Protein AF-A0A9W8TIT7-F1 (afdb_monomer)

Organism: NCBI:txid114810

Radius of gyration: 34.47 Å; Cα contacts (8 Å, |Δi|>4): 996; chains: 1; bounding box: 112×76×109 Å

Sequence (655 aa):
MADIISIAIGAIAATQRTSVVLFKFARSCKEARDDLAGVSQQLSELTLVLELVKESTNVASESLPEALQAQLKAMLASCVKLVQDIEELVISCSGRTGVLQWTLLKKEKAKAMSASLEAFKGGLNLALDTANLIIATDIRNNTDAIHQDTTEIKRDTEAILEEIQRLRIQLPNDRSLDKKRTQLEAWLDNLTQYAATVADGEIANDVDDVNVIDMSKRARDRRNSETTLIVQSVGSAPSTQTSLGGGYYGRYPTEPGVVNSKEESSTISYSTASPVKTGAKHARETCPSQLIASLPCASRLIGIDGNAERQICASIHEDGVVRVWSMETKQLSRELQSGLLISSTVWIAICPANPDVLIVYDYKKASKPGKLNIEAWDWAQGRKIDIAINTKFTPRTGYFFVPSSHVVYTRATTNHLILIDLDVSPEETSIGQSVSLSDLAVSVRRDVISNRGSLYWCSFISDKEVAIIWRRARRRGLLRGSPGFDHVLEVARLSSIAPEEGQDKPLMSERYSPSIISHARVISKFQLPNAVQPLDMKVLPRKGIVLVFTARKSKNSVIKNRVVYAFHLETGAELFTYECPRDWTSAPTIDSCVGFKDHDFGFHGVSLTDGSELAEFSVLGTIVFETAGEIVSALRMKSKIGFWKTPKPRTLQES

Nearest PDB structures (foldseek):
  8tar-assembly1_I  TM=4.965E-01  e=1.199E-04  Homo sapiens
  9gaw-assembly1_I  TM=4.893E-01  e=4.812E-04  Homo sapiens
  5bpw-assembly1_A  TM=4.904E-01  e=6.481E-04  Homo sapiens
  6tnt-assembly1_I  TM=4.355E-01  e=2.733E-03  Homo sapiens

Foldseek 3Di:
DDFLLRLLVLLLVLLVVLLVLLVVLCVVAVVCVVLCVLVSVLSVLLSVLSVLVNVLCVVCVPQDDPVLRVVSSVLSVVSSVLSVVSSVLSVVLDDDCNNVCCVPPRSVVSVVSSVVSVVSSVVSVLSSLLSVLSVVVVVCVVPVPCPPCLVVSLVSLVVSLVVLVVSVVPDDPDPVCVVVVVVVVVVSVVSNVSSVVSVPPPDPDDDDDDDDDDDDPDDDDDDDDDDDDDDDDDDDDDDDDDDDDDDDDDDDDDDDDDDDDDDDDDDDDDDDDDDDDDDDDDPPPFPDWFFQAKAFFPFAWLEKDDDQVQQKIWTAGQQQWIWIARSVVNDTPDIAHHPANDDSQWYKYAAQQDSLKIKIARLPDQADQQRGRMWMDSGVVSATAAEHERDGFRFPDDWDHAPNFQWIWTDGDQFKIWIWRRPDDSVDHIYTDIEGLLLQEDAPPVPDSPFQATWPDKDHLHLFKIKTKGWGFDDDDPDPDDTFIWIKIWMWGQDDPPPDPPDDDDDPCRSRPNVSSNVIGGQDMDTDDRQWDFDDWDHQNVQQKIKTWTWGDDPPDPQTFIKIWIARNRVRDTQDIEGDDRQWDFADADNFWTWIAGPVRWIWTQGNRRRDIAPIHRQVARDWDDHPNWIWHWHDDPRIIIITTTDDRPVVVVD

Mean predicted aligned error: 19.33 Å

InterPro domains:
  IPR031348 Azaphilone pigments biosynthesis cluster protein L, N-terminal [PF17111] (3-170)

Secondary structure (DSSP, 8-state):
---HHHHHHHHHHHHHHHHHHHHHHHHH-GGGHHHHHHHHHHHHHHHHHHHHHHHHHHHHTTTS-HHHHHHHHHHHHHHHHHHHHHHHHHHTT-STTHHHHIIIIIHHHHHHHHHHHHHHHHHHHHHHHHHHHHHHHHHHHT-TT--STHHHHHHHHHHHHHHHHHHHHT----GGGHHHHHHHHHHHHHHHHHHHHHHSTTSSS-------------S-----------------------------------PPPP----------PPPP-PPP---------PPPPEEEEEEE-SS-EEEEEEETTTTEEEEEETT-EEEEEETTTTEEEEEEE--S---TTEEEEE-SS-TTEEEEEESSSPPBTTB-SEEEEETTTTEEE-EEE-S----SS--EEPTTSSEEEEE-SSSEEEEEE----TTPPEEEEEEETT-S---SS-S-GGGS-EEEEEEESSSSEEEEEEEEEPP--SS-----EEEEEEEEE----PPPTTPPPPPHHHHTSHHHHHH-EEEEEEE--TTEEEEEEEEEGGGTEEEEEEEE--SS-S---EEEEEEETTT--EEEEEEE-TT-EEEEEETTEEEEE-TTS-EEEEETTT-PEEEEE---SSEEEEETTEEEEEEEETTEEEEEEEPPPGGGT--

pLDDT: mean 73.25, std 19.85, range [26.81, 97.88]

Structure (mmCIF, N/CA/C/O backbone):
data_AF-A0A9W8TIT7-F1
#
_entry.id   AF-A0A9W8TIT7-F1
#
loop_
_atom_site.group_PDB
_atom_site.id
_atom_site.type_symbol
_atom_site.label_atom_id
_atom_site.label_alt_id
_atom_site.label_comp_id
_atom_site.label_asym_id
_atom_site.label_entity_id
_atom_site.label_seq_id
_atom_site.pdbx_PDB_ins_code
_atom_site.Cartn_x
_atom_site.Cartn_y
_atom_site.Cartn_z
_atom_site.occupancy
_atom_site.B_iso_or_equiv
_atom_site.auth_seq_id
_atom_site.auth_comp_id
_atom_site.auth_asym_id
_atom_site.auth_atom_id
_atom_site.pdbx_PDB_model_num
ATOM 1 N N . MET A 1 1 ? -29.060 -24.658 -34.802 1.00 45.94 1 MET A N 1
ATOM 2 C CA . MET A 1 1 ? -29.157 -23.214 -34.503 1.00 45.94 1 MET A CA 1
ATOM 3 C C . MET A 1 1 ? -28.262 -22.993 -33.293 1.00 45.94 1 MET A C 1
ATOM 5 O O . MET A 1 1 ? -28.435 -23.744 -32.346 1.00 45.94 1 MET A O 1
ATOM 9 N N . ALA A 1 2 ? -27.240 -22.132 -33.360 1.00 60.19 2 ALA A N 1
ATOM 10 C CA . ALA A 1 2 ? -26.317 -21.966 -32.230 1.00 60.19 2 ALA A CA 1
ATOM 11 C C . ALA A 1 2 ? -27.051 -21.314 -31.045 1.00 60.19 2 ALA A C 1
ATOM 13 O O . ALA A 1 2 ? -27.808 -20.357 -31.242 1.00 60.19 2 ALA A O 1
ATOM 14 N N . ASP A 1 3 ? -26.878 -21.865 -29.845 1.00 80.19 3 ASP A N 1
ATOM 15 C CA . ASP A 1 3 ? -27.372 -21.257 -28.610 1.00 80.19 3 ASP A CA 1
ATOM 16 C C . ASP A 1 3 ? -26.514 -20.032 -28.234 1.00 80.19 3 ASP A C 1
ATOM 18 O O . ASP A 1 3 ? -25.445 -19.788 -28.802 1.00 80.19 3 ASP A O 1
ATOM 22 N N . ILE A 1 4 ? -27.021 -19.192 -27.327 1.00 78.75 4 ILE A N 1
ATOM 23 C CA . ILE A 1 4 ? -26.357 -17.934 -26.934 1.00 78.75 4 ILE A CA 1
ATOM 24 C C . ILE A 1 4 ? -24.975 -18.223 -26.338 1.00 78.75 4 ILE A C 1
ATOM 26 O O . ILE A 1 4 ? -24.006 -17.534 -26.655 1.00 78.75 4 ILE A O 1
ATOM 30 N N . ILE A 1 5 ? -24.889 -19.295 -25.550 1.00 81.81 5 ILE A N 1
ATOM 31 C CA . ILE A 1 5 ? -23.677 -19.763 -24.882 1.00 81.81 5 ILE A CA 1
ATOM 32 C C . ILE A 1 5 ? -22.602 -20.138 -25.913 1.00 81.81 5 ILE A C 1
ATOM 34 O O . ILE A 1 5 ? -21.471 -19.668 -25.813 1.00 81.81 5 ILE A O 1
ATOM 38 N N . SER A 1 6 ? -22.935 -20.905 -26.955 1.00 82.50 6 SER A N 1
ATOM 39 C CA . SER A 1 6 ? -21.995 -21.272 -28.021 1.00 82.50 6 SER A CA 1
ATOM 40 C C . SER A 1 6 ? -21.490 -20.052 -28.794 1.00 82.50 6 SER A C 1
ATOM 42 O O . SER A 1 6 ? -20.299 -19.979 -29.110 1.00 82.50 6 SER A O 1
ATOM 44 N N . ILE A 1 7 ? -22.353 -19.064 -29.059 1.00 82.88 7 ILE A N 1
ATOM 45 C CA . ILE A 1 7 ? -21.945 -17.826 -29.742 1.00 82.88 7 ILE A CA 1
ATOM 46 C C . ILE A 1 7 ? -21.042 -16.979 -28.828 1.00 82.88 7 ILE A C 1
ATOM 48 O O . ILE A 1 7 ? -20.031 -16.461 -29.302 1.00 82.88 7 ILE A O 1
ATOM 52 N N . ALA A 1 8 ? -21.346 -16.879 -27.530 1.00 83.56 8 ALA A N 1
ATOM 53 C CA . ALA A 1 8 ? -20.516 -16.174 -26.551 1.00 83.56 8 ALA A CA 1
ATOM 54 C C . ALA A 1 8 ? -19.134 -16.833 -26.390 1.00 83.56 8 ALA A C 1
ATOM 56 O O . ALA A 1 8 ? -18.118 -16.144 -26.456 1.00 83.56 8 ALA A O 1
ATOM 57 N N . ILE A 1 9 ? -19.071 -18.168 -26.299 1.00 83.94 9 ILE A N 1
ATOM 58 C CA . ILE A 1 9 ? -17.809 -18.931 -26.293 1.00 83.94 9 ILE A CA 1
ATOM 59 C C . ILE A 1 9 ? -17.017 -18.672 -27.581 1.00 83.94 9 ILE A C 1
ATOM 61 O O . ILE A 1 9 ? -15.806 -18.445 -27.539 1.00 83.94 9 ILE A O 1
ATOM 65 N N . GLY A 1 10 ? -17.693 -18.663 -28.734 1.00 84.19 10 GLY A N 1
ATOM 66 C CA . GLY A 1 10 ? -17.077 -18.323 -30.016 1.00 84.19 10 GLY A CA 1
ATOM 67 C C . GLY A 1 10 ? -16.509 -16.900 -30.046 1.00 84.19 10 GLY A C 1
ATOM 68 O O . GLY A 1 10 ? -15.415 -16.689 -30.572 1.00 84.19 10 GLY A O 1
ATOM 69 N N . ALA A 1 11 ? -17.211 -15.938 -29.443 1.00 84.12 11 ALA A N 1
ATOM 70 C CA . ALA A 1 11 ? -16.764 -14.555 -29.315 1.00 84.12 11 ALA A CA 1
ATOM 71 C C . ALA A 1 11 ? -15.544 -14.421 -28.394 1.00 84.12 11 ALA A C 1
ATOM 73 O O . ALA A 1 11 ? -14.574 -13.776 -28.785 1.00 84.12 11 ALA A O 1
ATOM 74 N N . ILE A 1 12 ? -15.540 -15.098 -27.241 1.00 86.62 12 ILE A N 1
ATOM 75 C CA . ILE A 1 12 ? -14.398 -15.144 -26.309 1.00 86.62 12 ILE A CA 1
ATOM 76 C C . ILE A 1 12 ? -13.162 -15.742 -26.995 1.00 86.62 12 ILE A C 1
ATOM 78 O O . ILE A 1 12 ? -12.058 -15.201 -26.919 1.00 86.62 12 ILE A O 1
ATOM 82 N N . ALA A 1 13 ? -13.331 -16.843 -27.728 1.00 86.19 13 ALA A N 1
ATOM 83 C CA . ALA A 1 13 ? -12.228 -17.452 -28.465 1.00 86.19 13 ALA A CA 1
ATOM 84 C C . ALA A 1 13 ? -11.686 -16.521 -29.568 1.00 86.19 13 ALA A C 1
ATOM 86 O O . ALA A 1 13 ? -10.475 -16.483 -29.815 1.00 86.19 13 ALA A O 1
ATOM 87 N N . ALA A 1 14 ? -12.565 -15.759 -30.230 1.00 86.19 14 ALA A N 1
ATOM 88 C CA . ALA A 1 14 ? -12.173 -14.778 -31.235 1.00 86.19 14 ALA A CA 1
ATOM 89 C C . ALA A 1 14 ? -11.396 -13.605 -30.611 1.00 86.19 14 ALA A C 1
ATOM 91 O O . ALA A 1 14 ? -10.330 -13.258 -31.117 1.00 86.19 14 ALA A O 1
ATOM 92 N N . THR A 1 15 ? -11.854 -13.033 -29.489 1.00 87.44 15 THR A N 1
ATOM 93 C CA . THR A 1 15 ? -11.162 -11.911 -28.820 1.00 87.44 15 THR A CA 1
ATOM 94 C C . THR A 1 15 ? -9.776 -12.312 -28.325 1.00 87.44 15 THR A C 1
ATOM 96 O O . THR A 1 15 ? -8.807 -11.575 -28.536 1.00 87.44 15 THR A O 1
ATOM 99 N N . GLN A 1 16 ? -9.642 -13.500 -27.732 1.00 86.69 16 GLN A N 1
ATOM 100 C CA . GLN A 1 16 ? -8.355 -14.043 -27.293 1.00 86.69 16 GLN A CA 1
ATOM 101 C C . GLN A 1 16 ? -7.388 -14.250 -28.467 1.00 86.69 16 GLN A C 1
ATOM 103 O O . GLN A 1 16 ? -6.222 -13.853 -28.391 1.00 86.69 16 GLN A O 1
ATOM 108 N N . ARG A 1 17 ? -7.865 -14.817 -29.584 1.00 89.69 17 ARG A N 1
ATOM 109 C CA . ARG A 1 17 ? -7.050 -15.014 -30.792 1.00 89.69 17 ARG A CA 1
ATOM 110 C C . ARG A 1 17 ? -6.576 -13.686 -31.377 1.00 89.69 17 ARG A C 1
ATOM 112 O O . ARG A 1 17 ? -5.374 -13.511 -31.593 1.00 89.69 17 ARG A O 1
ATOM 119 N N . THR A 1 18 ? -7.489 -12.737 -31.571 1.00 88.56 18 THR A N 1
ATOM 120 C CA . THR A 1 18 ? -7.169 -11.411 -32.112 1.00 88.56 18 THR A CA 1
ATOM 121 C C . THR A 1 18 ? -6.192 -10.661 -31.208 1.00 88.56 18 THR A C 1
ATOM 123 O O . THR A 1 18 ? -5.271 -10.017 -31.709 1.00 88.56 18 THR A O 1
ATOM 126 N N . SER A 1 19 ? -6.297 -10.815 -29.883 1.00 87.94 19 SER A N 1
ATOM 127 C CA . SER A 1 19 ? -5.362 -10.206 -28.923 1.00 87.94 19 SER A CA 1
ATOM 128 C C . SER A 1 19 ? -3.920 -10.704 -29.108 1.00 87.94 19 SER A C 1
ATOM 130 O O . SER A 1 19 ? -2.973 -9.916 -29.056 1.00 87.94 19 SER A O 1
ATOM 132 N N . VAL A 1 20 ? -3.727 -11.995 -29.408 1.00 87.62 20 VAL A N 1
ATOM 133 C CA . VAL A 1 20 ? -2.399 -12.560 -29.720 1.00 87.62 20 VAL A CA 1
ATOM 134 C C . VAL A 1 20 ? -1.841 -11.986 -31.027 1.00 87.62 20 VAL A C 1
ATOM 136 O O . VAL A 1 20 ? -0.656 -11.639 -31.101 1.00 87.62 20 VAL A O 1
ATOM 139 N N . VAL A 1 21 ? -2.684 -11.862 -32.056 1.00 87.75 21 VAL A N 1
ATOM 140 C CA . VAL A 1 21 ? -2.306 -11.290 -33.360 1.00 87.75 21 VAL A CA 1
ATOM 141 C C . VAL A 1 21 ? -1.902 -9.820 -33.214 1.00 87.75 21 VAL A C 1
ATOM 143 O O . VAL A 1 21 ? -0.843 -9.421 -33.709 1.00 87.75 21 VAL A O 1
ATOM 146 N N . LEU A 1 22 ? -2.684 -9.042 -32.463 1.00 86.56 22 LEU A N 1
ATOM 147 C CA . LEU A 1 22 ? -2.406 -7.646 -32.133 1.00 86.56 22 LEU A CA 1
ATOM 148 C C . LEU A 1 22 ? -1.080 -7.484 -31.394 1.00 86.56 22 LEU A C 1
ATOM 150 O O . LEU A 1 22 ? -0.236 -6.696 -31.818 1.00 86.56 22 LEU A O 1
ATOM 154 N N . PHE A 1 23 ? -0.847 -8.274 -30.344 1.00 84.69 23 PHE A N 1
ATOM 155 C CA . PHE A 1 23 ? 0.388 -8.204 -29.564 1.00 84.69 23 PHE A CA 1
ATOM 156 C C . PHE A 1 23 ? 1.627 -8.521 -30.415 1.00 84.69 23 PHE A C 1
ATOM 158 O O . PHE A 1 23 ? 2.655 -7.839 -30.336 1.00 84.69 23 PHE A O 1
ATOM 165 N N . LYS A 1 24 ? 1.529 -9.534 -31.287 1.00 85.75 24 LYS A N 1
ATOM 166 C CA . LYS A 1 24 ? 2.608 -9.900 -32.213 1.00 85.75 24 LYS A CA 1
ATOM 167 C C . LYS A 1 24 ? 2.895 -8.777 -33.212 1.00 85.75 24 LYS A C 1
ATOM 169 O O . LYS A 1 24 ? 4.065 -8.466 -33.450 1.00 85.75 24 LYS A O 1
ATOM 174 N N . PHE A 1 25 ? 1.855 -8.151 -33.762 1.00 83.44 25 PHE A N 1
ATOM 175 C CA . PHE A 1 25 ? 2.007 -7.050 -34.707 1.00 83.44 25 PHE A CA 1
ATOM 176 C C . PHE A 1 25 ? 2.552 -5.778 -34.040 1.00 83.44 25 PHE A C 1
ATOM 178 O O . PHE A 1 25 ? 3.545 -5.234 -34.524 1.00 83.44 25 PHE A O 1
ATOM 185 N N . ALA A 1 26 ? 2.015 -5.371 -32.887 1.00 84.81 26 ALA A N 1
ATOM 186 C CA . ALA A 1 26 ? 2.492 -4.229 -32.099 1.00 84.81 26 ALA A CA 1
ATOM 187 C C . ALA A 1 26 ? 3.967 -4.386 -31.685 1.00 84.81 26 ALA A C 1
ATOM 189 O O . ALA A 1 26 ? 4.747 -3.430 -31.665 1.00 84.81 26 ALA A O 1
ATOM 190 N N . ARG A 1 27 ? 4.422 -5.618 -31.424 1.00 83.75 27 ARG A N 1
ATOM 191 C CA . ARG A 1 27 ? 5.848 -5.878 -31.191 1.00 83.75 27 ARG A CA 1
ATOM 192 C C . ARG A 1 27 ? 6.701 -5.574 -32.428 1.00 83.75 27 ARG A C 1
ATOM 194 O O . ARG A 1 27 ? 7.807 -5.057 -32.261 1.00 83.75 27 ARG A O 1
ATOM 201 N N . SER A 1 28 ? 6.188 -5.866 -33.626 1.00 80.56 28 SER A N 1
ATOM 202 C CA . SER A 1 28 ? 6.879 -5.711 -34.916 1.00 80.56 28 SER A CA 1
ATOM 203 C C . SER A 1 28 ? 6.762 -4.326 -35.572 1.00 80.56 28 SER A C 1
ATOM 205 O O . SER A 1 28 ? 7.648 -3.964 -36.341 1.00 80.56 28 SER A O 1
ATOM 207 N N . CYS A 1 29 ? 5.728 -3.539 -35.257 1.00 81.69 29 CYS A N 1
ATOM 208 C CA . CYS A 1 29 ? 5.512 -2.179 -35.761 1.00 81.69 29 CYS A CA 1
ATOM 209 C C . CYS A 1 29 ? 5.371 -1.217 -34.577 1.00 81.69 29 CYS A C 1
ATOM 211 O O . CYS A 1 29 ? 4.378 -1.251 -33.853 1.00 81.69 29 CYS A O 1
ATOM 213 N N . LYS A 1 30 ? 6.392 -0.380 -34.351 1.00 81.75 30 LYS A N 1
ATOM 214 C CA . LYS A 1 30 ? 6.460 0.510 -33.181 1.00 81.75 30 LYS A CA 1
ATOM 215 C C . LYS A 1 30 ? 5.369 1.582 -33.229 1.00 81.75 30 LYS A C 1
ATOM 217 O O . LYS A 1 30 ? 4.799 1.907 -32.198 1.00 81.75 30 LYS A O 1
ATOM 222 N N . GLU A 1 31 ? 5.060 2.063 -34.425 1.00 79.50 31 GLU A N 1
ATOM 223 C CA . GLU A 1 31 ? 4.069 3.095 -34.733 1.00 79.50 31 GLU A CA 1
ATOM 224 C C . GLU A 1 31 ? 2.628 2.625 -34.482 1.00 79.50 31 GLU A C 1
ATOM 226 O O . GLU A 1 31 ? 1.742 3.451 -34.304 1.00 79.50 31 GLU A O 1
ATOM 231 N N . ALA A 1 32 ? 2.394 1.309 -34.448 1.00 80.06 32 ALA A N 1
ATOM 232 C CA . ALA A 1 32 ? 1.092 0.716 -34.160 1.00 80.06 32 ALA A CA 1
ATOM 233 C C . ALA A 1 32 ? 0.858 0.434 -32.672 1.00 80.06 32 ALA A C 1
ATOM 235 O O . ALA A 1 32 ? -0.245 0.053 -32.299 1.00 80.06 32 ALA A O 1
ATOM 236 N N . ARG A 1 33 ? 1.878 0.575 -31.813 1.00 82.75 33 ARG A N 1
ATOM 237 C CA . ARG A 1 33 ? 1.795 0.154 -30.404 1.00 82.75 33 ARG A CA 1
ATOM 238 C C . ARG A 1 33 ? 0.759 0.934 -29.619 1.00 82.75 33 ARG A C 1
ATOM 240 O O . ARG A 1 33 ? -0.088 0.314 -28.992 1.00 82.75 33 ARG A O 1
ATOM 247 N N . ASP A 1 34 ? 0.826 2.256 -29.686 1.00 79.31 34 ASP A N 1
ATOM 248 C CA . ASP A 1 34 ? -0.061 3.119 -28.906 1.00 79.31 34 ASP A CA 1
ATOM 249 C C . ASP A 1 34 ? -1.498 3.027 -29.437 1.00 79.31 34 ASP A C 1
ATOM 251 O O . ASP A 1 34 ? -2.444 2.892 -28.666 1.00 79.31 34 ASP A O 1
ATOM 255 N N . ASP A 1 35 ? -1.648 2.969 -30.766 1.00 80.06 35 ASP A N 1
ATOM 256 C CA . ASP A 1 35 ? -2.944 2.813 -31.433 1.00 80.06 35 ASP A CA 1
ATOM 257 C C . ASP A 1 35 ? -3.612 1.461 -31.094 1.00 80.06 35 ASP A C 1
ATOM 259 O O . ASP A 1 35 ? -4.830 1.384 -30.939 1.00 80.06 35 ASP A O 1
ATOM 263 N N . LEU A 1 36 ? -2.830 0.380 -30.969 1.00 83.62 36 LEU A N 1
ATOM 264 C CA . LEU A 1 36 ? -3.340 -0.963 -30.669 1.00 83.62 36 LEU A CA 1
ATOM 265 C C . LEU A 1 36 ? -3.407 -1.290 -29.177 1.00 83.62 36 LEU A C 1
ATOM 267 O O . LEU A 1 36 ? -4.061 -2.271 -28.815 1.00 83.62 36 LEU A O 1
ATOM 271 N N . ALA A 1 37 ? -2.771 -0.499 -28.312 1.00 82.12 37 ALA A N 1
ATOM 272 C CA . ALA A 1 37 ? -2.880 -0.656 -26.864 1.00 82.12 37 ALA A CA 1
ATOM 273 C C . ALA A 1 37 ? -4.332 -0.456 -26.408 1.00 82.12 37 ALA A C 1
ATOM 275 O O . ALA A 1 37 ? -4.868 -1.309 -25.702 1.00 82.12 37 ALA A O 1
ATOM 276 N N . GLY A 1 38 ? -4.996 0.594 -26.908 1.00 82.19 38 GLY A N 1
ATOM 277 C CA . GLY A 1 38 ? -6.41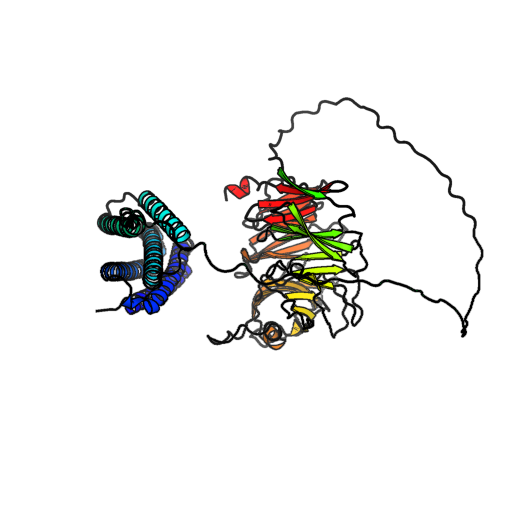3 0.854 -26.634 1.00 82.19 38 GLY A CA 1
ATOM 278 C C . GLY A 1 38 ? -7.330 -0.264 -27.138 1.00 82.19 38 GLY A C 1
ATOM 279 O O . GLY A 1 38 ? -8.182 -0.745 -26.399 1.00 82.19 38 GLY A O 1
ATOM 280 N N . VAL A 1 39 ? -7.100 -0.764 -28.357 1.00 84.25 39 VAL A N 1
ATOM 281 C CA . VAL A 1 39 ? -7.868 -1.898 -28.910 1.00 84.25 39 VAL A CA 1
ATOM 282 C C . VAL A 1 39 ? -7.647 -3.176 -28.091 1.00 84.25 39 VAL A C 1
ATOM 284 O O . VAL A 1 39 ? -8.591 -3.914 -27.831 1.00 84.25 39 VAL A O 1
ATOM 287 N N . SER A 1 40 ? -6.416 -3.439 -27.642 1.00 84.69 40 SER A N 1
ATOM 288 C CA . SER A 1 40 ? -6.089 -4.620 -26.825 1.00 84.69 40 SER A CA 1
ATOM 289 C C . SER A 1 40 ? -6.749 -4.566 -25.445 1.00 84.69 40 SER A C 1
ATOM 291 O O . SER A 1 40 ? -7.238 -5.581 -24.945 1.00 84.69 40 SER A O 1
ATOM 293 N N . GLN A 1 41 ? -6.802 -3.376 -24.844 1.00 85.44 41 GLN A N 1
ATOM 294 C CA . GLN A 1 41 ? -7.542 -3.144 -23.610 1.00 85.44 41 GLN A CA 1
ATOM 295 C C . GLN A 1 41 ? -9.045 -3.375 -23.824 1.00 85.44 41 GLN A C 1
ATOM 297 O O . GLN A 1 41 ? -9.644 -4.162 -23.096 1.00 85.44 41 GLN A O 1
ATOM 302 N N . GLN A 1 42 ? -9.633 -2.791 -24.872 1.00 85.88 42 GLN A N 1
ATOM 303 C CA . GLN A 1 42 ? -11.050 -2.976 -25.202 1.00 85.88 42 GLN A CA 1
ATOM 304 C C . GLN A 1 42 ? -11.421 -4.441 -25.458 1.00 85.88 42 GLN A C 1
ATOM 306 O O . GLN A 1 42 ? -12.484 -4.879 -25.032 1.00 85.88 42 GLN A O 1
ATOM 311 N N . LEU A 1 43 ? -10.556 -5.229 -26.107 1.00 87.12 43 LEU A N 1
ATOM 312 C CA . LEU A 1 43 ? -10.780 -6.670 -26.283 1.00 87.12 43 LEU A CA 1
ATOM 313 C C . LEU A 1 43 ? -10.731 -7.438 -24.958 1.00 87.12 43 LEU A C 1
ATOM 315 O O . LEU A 1 43 ? -11.467 -8.410 -24.790 1.00 87.12 43 LEU A O 1
ATOM 319 N N . SER A 1 44 ? -9.888 -7.007 -24.017 1.00 84.88 44 SER A N 1
ATOM 320 C CA . SER A 1 44 ? -9.812 -7.604 -22.679 1.00 84.88 44 SER A CA 1
ATOM 321 C C . SER A 1 44 ? -11.083 -7.309 -21.883 1.00 84.88 44 SER A C 1
ATOM 323 O O . SER A 1 44 ? -11.684 -8.220 -21.322 1.00 84.88 44 SER A O 1
ATOM 325 N N . GLU A 1 45 ? -11.547 -6.060 -21.912 1.00 86.44 45 GLU A N 1
ATOM 326 C CA . GLU A 1 45 ? -12.801 -5.642 -21.278 1.00 86.44 45 GLU A CA 1
ATOM 327 C C . GLU A 1 45 ? -14.016 -6.332 -21.910 1.00 86.44 45 GLU A C 1
ATOM 329 O O . GLU A 1 45 ? -14.866 -6.864 -21.204 1.00 86.44 45 GLU A O 1
ATOM 334 N N . LEU A 1 46 ? -14.070 -6.410 -23.241 1.00 87.06 46 LEU A N 1
ATOM 335 C CA . LEU A 1 46 ? -15.107 -7.142 -23.965 1.00 87.06 46 LEU A CA 1
ATOM 336 C C . LEU A 1 46 ? -15.112 -8.633 -23.602 1.00 87.06 46 LEU A C 1
ATOM 338 O O . LEU A 1 46 ? -16.179 -9.223 -23.482 1.00 87.06 46 LEU A O 1
ATOM 342 N N . THR A 1 47 ? -13.942 -9.244 -23.398 1.00 87.44 47 THR A N 1
ATOM 343 C CA . THR A 1 47 ? -13.851 -10.648 -22.966 1.00 87.44 47 THR A CA 1
ATOM 344 C C . THR A 1 47 ? -14.499 -10.848 -21.598 1.00 87.44 47 THR A C 1
ATOM 346 O O . THR A 1 47 ? -15.232 -11.815 -21.423 1.00 87.44 47 THR A O 1
ATOM 349 N N . LEU A 1 48 ? -14.305 -9.916 -20.658 1.00 85.75 48 LEU A N 1
ATOM 350 C CA . LEU A 1 48 ? -14.970 -9.964 -19.351 1.00 85.75 48 LEU A CA 1
ATOM 351 C C . LEU A 1 48 ? -16.492 -9.857 -19.489 1.00 85.75 48 LEU A C 1
ATOM 353 O O . LEU A 1 48 ? -17.213 -10.654 -18.900 1.00 85.75 48 LEU A O 1
ATOM 357 N N . VAL A 1 49 ? -16.982 -8.925 -20.312 1.00 84.56 49 VAL A N 1
ATOM 358 C CA . VAL A 1 49 ? -18.425 -8.773 -20.570 1.00 84.56 49 VAL A CA 1
ATOM 359 C C . VAL A 1 49 ? -19.012 -10.033 -21.211 1.00 84.56 49 VAL A C 1
ATOM 361 O O . VAL A 1 49 ? -20.092 -10.474 -20.832 1.00 84.56 49 VAL A O 1
ATOM 364 N N . LEU A 1 50 ? -18.301 -10.657 -22.151 1.00 84.00 50 LEU A N 1
ATOM 365 C CA . LEU A 1 50 ? -18.744 -11.898 -22.790 1.00 84.00 50 LEU A CA 1
ATOM 366 C C . LEU A 1 50 ? -18.766 -13.091 -21.820 1.00 84.00 50 LEU A C 1
ATOM 368 O O . LEU A 1 50 ? -19.660 -13.928 -21.929 1.00 84.00 50 LEU A O 1
ATOM 372 N N . GLU A 1 51 ? -17.824 -13.169 -20.875 1.00 84.19 51 GLU A N 1
ATOM 373 C CA . GLU A 1 51 ? -17.847 -14.173 -19.800 1.00 84.19 51 GLU A CA 1
ATOM 374 C C . GLU A 1 51 ? -19.032 -13.949 -18.851 1.00 84.19 51 GLU A C 1
ATOM 376 O O . GLU A 1 51 ? -19.712 -14.907 -18.494 1.00 84.19 51 GLU A O 1
ATOM 381 N N . LEU A 1 52 ? -19.353 -12.694 -18.518 1.00 81.31 52 LEU A N 1
ATOM 382 C CA . LEU A 1 52 ? -20.547 -12.366 -17.732 1.00 81.31 52 LEU A CA 1
ATOM 383 C C . LEU A 1 52 ? -21.838 -12.734 -18.475 1.00 81.31 52 LEU A C 1
ATOM 385 O O . LEU A 1 52 ? -22.724 -13.353 -17.897 1.00 81.31 52 LEU A O 1
ATOM 389 N N . VAL A 1 53 ? -21.929 -12.436 -19.776 1.00 80.06 53 VAL A N 1
ATOM 390 C CA . VAL A 1 53 ? -23.069 -12.846 -20.614 1.00 80.06 53 VAL A CA 1
ATOM 391 C C . VAL A 1 53 ? -23.197 -14.370 -20.659 1.00 80.06 53 VAL A C 1
ATOM 393 O O . VAL A 1 53 ? -24.308 -14.891 -20.566 1.00 80.06 53 VAL A O 1
ATOM 396 N N . LYS A 1 54 ? -22.084 -15.102 -20.779 1.00 83.06 54 LYS A N 1
ATOM 397 C CA . LYS A 1 54 ? -22.070 -16.571 -20.739 1.00 83.06 54 LYS A CA 1
ATOM 398 C C . LYS A 1 54 ? -22.599 -17.097 -19.402 1.00 83.06 54 LYS A C 1
ATOM 400 O O . LYS A 1 54 ? -23.422 -18.006 -19.411 1.00 83.06 54 LYS A O 1
ATOM 405 N N . GLU A 1 55 ? -22.170 -16.516 -18.284 1.00 77.31 55 GLU A N 1
ATOM 406 C CA . GLU A 1 55 ? -22.589 -16.931 -16.941 1.00 77.31 55 GLU A CA 1
ATOM 407 C C . GLU A 1 55 ? -24.070 -16.619 -16.677 1.00 77.31 55 GLU A C 1
ATOM 409 O O . GLU A 1 55 ? -24.838 -17.505 -16.307 1.00 77.31 55 GLU A O 1
ATOM 414 N N . SER A 1 56 ? -24.521 -15.396 -16.967 1.00 67.19 56 SER A N 1
ATOM 415 C CA . SER A 1 56 ? -25.921 -14.999 -16.773 1.00 67.19 56 SER A CA 1
ATOM 416 C C . SER A 1 56 ? -26.883 -15.778 -17.670 1.00 67.19 56 SER A C 1
ATOM 418 O O . SER A 1 56 ? -27.980 -16.133 -17.247 1.00 67.19 56 SER A O 1
ATOM 420 N N . THR A 1 57 ? -26.481 -16.102 -18.903 1.00 68.19 57 THR A N 1
ATOM 421 C CA . THR A 1 57 ? -27.321 -16.909 -19.803 1.00 68.19 57 THR A CA 1
ATOM 422 C C . THR A 1 57 ? -27.320 -18.390 -19.436 1.00 68.19 57 THR A C 1
ATOM 424 O O . THR A 1 57 ? -28.334 -19.043 -19.655 1.00 68.19 57 THR A O 1
ATOM 427 N N . ASN A 1 58 ? -26.264 -18.919 -18.810 1.00 67.56 58 ASN A N 1
ATOM 428 C CA . ASN A 1 58 ? -26.251 -20.280 -18.261 1.00 67.56 58 ASN A CA 1
ATOM 429 C C . ASN A 1 58 ? -27.330 -20.473 -17.178 1.00 67.56 58 ASN A C 1
ATOM 431 O O . ASN A 1 58 ? -27.981 -21.511 -17.130 1.00 67.56 58 ASN A O 1
ATOM 435 N N . VAL A 1 59 ? -27.567 -19.445 -16.357 1.00 59.78 59 VAL A N 1
ATOM 436 C CA . VAL A 1 59 ? -28.556 -19.478 -15.266 1.00 59.78 59 VAL A CA 1
ATOM 437 C C . VAL A 1 59 ? -29.975 -19.127 -15.743 1.00 59.78 59 VAL A C 1
ATOM 439 O O . VAL A 1 59 ? -30.945 -19.679 -15.234 1.00 59.78 59 VAL A O 1
ATOM 442 N N . ALA A 1 60 ? -30.112 -18.236 -16.732 1.00 57.66 60 ALA A N 1
ATOM 443 C CA . ALA A 1 60 ? -31.390 -17.610 -17.099 1.00 57.66 60 ALA A CA 1
ATOM 444 C C . ALA A 1 60 ? -31.958 -18.008 -18.476 1.00 57.66 60 ALA A C 1
ATOM 446 O O . ALA A 1 60 ? -32.890 -17.373 -18.970 1.00 57.66 60 ALA A O 1
ATOM 447 N N . SER A 1 61 ? -31.401 -19.032 -19.135 1.00 55.97 61 SER A N 1
ATOM 448 C CA . SER A 1 61 ? -31.781 -19.409 -20.513 1.00 55.97 61 SER A CA 1
ATOM 449 C C . SER A 1 61 ? -33.286 -19.656 -20.715 1.00 55.97 61 SER A C 1
ATOM 451 O O . SER A 1 61 ? -33.785 -19.444 -21.821 1.00 55.97 61 SER A O 1
ATOM 453 N N . GLU A 1 62 ? -34.009 -20.075 -19.671 1.00 57.28 62 GLU A N 1
ATOM 454 C CA . GLU A 1 62 ? -35.447 -20.381 -19.732 1.00 57.28 62 GLU A CA 1
ATOM 455 C C . GLU A 1 62 ? -36.362 -19.185 -19.398 1.00 57.28 62 GLU A C 1
ATOM 457 O O . GLU A 1 62 ? -37.523 -19.193 -19.798 1.00 57.28 62 GLU A O 1
ATOM 462 N N . SER A 1 63 ? -35.856 -18.138 -18.732 1.00 60.09 63 SER A N 1
ATOM 463 C CA . SER A 1 63 ? -36.646 -16.975 -18.274 1.00 60.09 63 SER A CA 1
ATOM 464 C C . SER A 1 63 ? -36.514 -15.730 -19.165 1.00 60.09 63 SER A C 1
ATOM 466 O O . SER A 1 63 ? -37.249 -14.756 -19.008 1.00 60.09 63 SER A O 1
ATOM 468 N N . LEU A 1 64 ? -35.597 -15.742 -20.137 1.00 68.19 64 LEU A N 1
ATOM 469 C CA . LEU A 1 64 ? -35.348 -14.622 -21.047 1.00 68.19 64 LEU A CA 1
ATOM 470 C C . LEU A 1 64 ? -36.359 -14.577 -22.213 1.00 68.19 64 LEU A C 1
ATOM 472 O O . LEU A 1 64 ? -36.436 -15.552 -22.966 1.00 68.19 64 LEU A O 1
ATOM 476 N N . PRO A 1 65 ? -37.046 -13.443 -22.471 1.00 75.56 65 PRO A N 1
ATOM 477 C CA . PRO A 1 65 ? -37.948 -13.298 -23.615 1.00 75.56 65 PRO A CA 1
ATOM 478 C C . PRO A 1 65 ? -37.260 -13.575 -24.959 1.00 75.56 65 PRO A C 1
ATOM 480 O O . PRO A 1 65 ? -36.158 -13.086 -25.225 1.00 75.56 65 PRO A O 1
ATOM 483 N N . GLU A 1 66 ? -37.935 -14.302 -25.853 1.00 71.50 66 GLU A N 1
ATOM 484 C CA . GLU A 1 66 ? -37.381 -14.753 -27.142 1.00 71.50 66 GLU A CA 1
ATOM 485 C C . GLU A 1 66 ? -36.874 -13.590 -28.021 1.00 71.50 66 GLU A C 1
ATOM 487 O O . GLU A 1 66 ? -35.846 -13.704 -28.694 1.00 71.50 66 GLU A O 1
ATOM 492 N N . ALA A 1 67 ? -37.534 -12.429 -27.952 1.00 68.69 67 ALA A N 1
ATOM 493 C CA . ALA A 1 67 ? -37.108 -11.212 -28.641 1.00 68.69 67 ALA A CA 1
ATOM 494 C C . ALA A 1 67 ? -35.740 -10.697 -28.150 1.00 68.69 67 ALA A C 1
ATOM 496 O O . ALA A 1 67 ? -34.897 -10.315 -28.965 1.00 68.69 67 ALA A O 1
ATOM 497 N N . LEU A 1 68 ? -35.490 -10.733 -26.837 1.00 69.19 68 LEU A N 1
ATOM 498 C CA . LEU A 1 68 ? -34.221 -10.314 -26.236 1.00 69.19 68 LEU A CA 1
ATOM 499 C C . LEU A 1 68 ? -33.116 -11.340 -26.522 1.00 69.19 68 LEU A C 1
ATOM 501 O O . LEU A 1 68 ? -31.993 -10.968 -26.865 1.00 69.19 68 LEU A O 1
ATOM 505 N N . GLN A 1 69 ? -33.455 -12.633 -26.502 1.00 75.38 69 GLN A N 1
ATOM 506 C CA . GLN A 1 69 ? -32.546 -13.700 -26.920 1.00 75.38 69 GLN A CA 1
ATOM 507 C C . GLN A 1 69 ? -32.098 -13.535 -28.380 1.00 75.38 69 GLN A C 1
ATOM 509 O O . GLN A 1 69 ? -30.911 -13.658 -28.686 1.00 75.38 69 GLN A O 1
ATOM 514 N N . ALA A 1 70 ? -33.025 -13.239 -29.295 1.00 76.62 70 ALA A N 1
ATOM 515 C CA . ALA A 1 70 ? -32.713 -13.022 -30.705 1.00 76.62 70 ALA A CA 1
ATOM 516 C C . ALA A 1 70 ? -31.796 -11.803 -30.915 1.00 76.62 70 ALA A C 1
ATOM 518 O O . ALA A 1 70 ? -30.850 -11.870 -31.708 1.00 76.62 70 ALA A O 1
ATOM 519 N N . GLN A 1 71 ? -32.025 -10.716 -30.173 1.00 72.69 71 GLN A N 1
ATOM 520 C CA . GLN A 1 71 ? -31.187 -9.516 -30.220 1.00 72.69 71 GLN A CA 1
ATOM 521 C C . GLN A 1 71 ? -29.779 -9.773 -29.671 1.00 72.69 71 GLN A C 1
ATOM 523 O O . GLN A 1 71 ? -28.796 -9.427 -30.330 1.00 72.69 71 GLN A O 1
ATOM 528 N N . LEU A 1 72 ? -29.661 -10.461 -28.532 1.00 78.94 72 LEU A N 1
ATOM 529 C CA . LEU A 1 72 ? -28.370 -10.817 -27.942 1.00 78.94 72 LEU A CA 1
ATOM 530 C C . LEU A 1 72 ? -27.548 -11.703 -28.893 1.00 78.94 72 LEU A C 1
ATOM 532 O O . LEU A 1 72 ? -26.370 -11.434 -29.128 1.00 78.94 72 LEU A O 1
ATOM 536 N N . LYS A 1 73 ? -28.181 -12.693 -29.543 1.00 81.69 73 LYS A N 1
ATOM 537 C CA . LYS A 1 73 ? -27.535 -13.515 -30.586 1.00 81.69 73 LYS A CA 1
ATOM 538 C C . LYS A 1 73 ? -27.014 -12.666 -31.748 1.00 81.69 73 LYS A C 1
ATOM 540 O O . LYS A 1 73 ? -25.889 -12.878 -32.200 1.00 81.69 73 LYS A O 1
ATOM 545 N N . ALA A 1 74 ? -27.801 -11.702 -32.231 1.00 79.94 74 ALA A N 1
ATOM 546 C CA . ALA A 1 74 ? -27.407 -10.829 -33.338 1.00 79.94 74 ALA A CA 1
ATOM 547 C C . ALA A 1 74 ? -26.237 -9.895 -32.972 1.00 79.94 74 ALA A C 1
ATOM 549 O O . ALA A 1 74 ? -25.334 -9.682 -33.791 1.00 79.94 74 ALA A O 1
ATOM 550 N N . MET A 1 75 ? -26.213 -9.374 -31.741 1.00 77.69 75 MET A N 1
ATOM 551 C CA . MET A 1 75 ? -25.122 -8.534 -31.235 1.00 77.69 75 MET A CA 1
ATOM 552 C C . MET A 1 75 ? -23.838 -9.335 -31.032 1.00 77.69 75 MET A C 1
ATOM 554 O O . MET A 1 75 ? -22.779 -8.908 -31.491 1.00 77.69 75 MET A O 1
ATOM 558 N N . LEU A 1 76 ? -23.929 -10.526 -30.437 1.00 82.50 76 LEU A N 1
ATOM 559 C CA . LEU A 1 76 ? -22.785 -11.423 -30.276 1.00 82.50 76 LEU A CA 1
ATOM 560 C C . LEU A 1 76 ? -22.202 -11.837 -31.635 1.00 82.50 76 LEU A C 1
ATOM 562 O O . LEU A 1 76 ? -20.990 -11.770 -31.830 1.00 82.50 76 LEU A O 1
ATOM 566 N N . ALA A 1 77 ? -23.045 -12.170 -32.617 1.00 82.75 77 ALA A N 1
ATOM 567 C CA . ALA A 1 77 ? -22.591 -12.476 -33.975 1.00 82.75 77 ALA A CA 1
ATOM 568 C C . ALA A 1 77 ? -21.911 -11.272 -34.658 1.00 82.75 77 ALA A C 1
ATOM 570 O O . ALA A 1 77 ? -20.899 -11.426 -35.347 1.00 82.75 77 ALA A O 1
ATOM 571 N N . SER A 1 78 ? -22.433 -10.062 -34.444 1.00 81.12 78 SER A N 1
ATOM 572 C CA . SER A 1 78 ? -21.838 -8.824 -34.968 1.00 81.12 78 SER A CA 1
ATOM 573 C C . SER A 1 78 ? -20.500 -8.497 -34.300 1.00 81.12 78 SER A C 1
ATOM 575 O O . SER A 1 78 ? -19.576 -8.036 -34.970 1.00 81.12 78 SER A O 1
ATOM 577 N N . CYS A 1 79 ? -20.377 -8.795 -33.006 1.00 83.81 79 CYS A N 1
ATOM 578 C CA . CYS A 1 79 ? -19.150 -8.667 -32.231 1.00 83.81 79 CYS A CA 1
ATOM 579 C C . CYS A 1 79 ? -18.062 -9.625 -32.742 1.00 83.81 79 CYS A C 1
ATOM 581 O O . CYS A 1 79 ? -16.963 -9.179 -33.070 1.00 83.81 79 CYS A O 1
ATOM 583 N N . VAL A 1 80 ? -18.391 -10.911 -32.930 1.00 85.88 80 VAL A N 1
ATOM 584 C CA . VAL A 1 80 ? -17.485 -11.909 -33.533 1.00 85.88 80 VAL A CA 1
ATOM 585 C C . VAL A 1 80 ? -16.950 -11.412 -34.874 1.00 85.88 80 VAL A C 1
ATOM 587 O O . VAL A 1 80 ? -15.743 -11.445 -35.112 1.00 85.88 80 VAL A O 1
ATOM 590 N N . LYS A 1 81 ? -17.836 -10.904 -35.736 1.00 85.38 81 LYS A N 1
ATOM 591 C CA . LYS A 1 81 ? -17.452 -10.382 -37.049 1.00 85.38 81 LYS A CA 1
ATOM 592 C C . LYS A 1 81 ? -16.528 -9.166 -36.945 1.00 85.38 81 LYS A C 1
ATOM 594 O O . LYS A 1 81 ? -15.538 -9.102 -37.660 1.00 85.38 81 LYS A O 1
ATOM 599 N N . LEU A 1 82 ? -16.807 -8.223 -36.045 1.00 85.56 82 LEU A N 1
ATOM 600 C CA . LEU A 1 82 ? -15.952 -7.048 -35.846 1.00 85.56 82 LEU A CA 1
ATOM 601 C C . LEU A 1 82 ? -14.551 -7.436 -35.346 1.00 85.56 82 LEU A C 1
ATOM 603 O O . LEU A 1 82 ? -13.554 -6.887 -35.809 1.00 85.56 82 LEU A O 1
ATOM 607 N N . VAL A 1 83 ? -14.469 -8.398 -34.427 1.00 87.25 83 VAL A N 1
ATOM 608 C CA . VAL A 1 83 ? -13.199 -8.919 -33.900 1.00 87.25 83 VAL A CA 1
ATOM 609 C C . VAL A 1 83 ? -12.388 -9.626 -34.995 1.00 87.25 83 VAL A C 1
ATOM 611 O O . VAL A 1 83 ? -11.165 -9.475 -35.039 1.00 87.25 83 VAL A O 1
ATOM 614 N N . GLN A 1 84 ? -13.058 -10.333 -35.910 1.00 87.38 84 GLN A N 1
ATOM 615 C CA . GLN A 1 84 ? -12.441 -10.917 -37.107 1.00 87.38 84 GLN A CA 1
ATOM 616 C C . GLN A 1 84 ? -11.985 -9.842 -38.104 1.00 87.38 84 GLN A C 1
ATOM 618 O O . GLN A 1 84 ? -10.863 -9.911 -38.598 1.00 87.38 84 GLN A O 1
ATOM 623 N N . ASP A 1 85 ? -12.790 -8.802 -38.343 1.00 85.31 85 ASP A N 1
ATOM 624 C CA . ASP A 1 85 ? -12.423 -7.691 -39.231 1.00 85.31 85 ASP A CA 1
ATOM 625 C C . ASP A 1 85 ? -11.158 -6.955 -38.726 1.00 85.31 85 ASP A C 1
ATOM 627 O O . ASP A 1 85 ? -10.331 -6.501 -39.525 1.00 85.31 85 ASP A O 1
ATOM 631 N N . ILE A 1 86 ? -10.980 -6.849 -37.399 1.00 85.75 86 ILE A N 1
ATOM 632 C CA . ILE A 1 86 ? -9.767 -6.304 -36.762 1.00 85.75 86 ILE A CA 1
ATOM 633 C C . ILE A 1 86 ? -8.577 -7.242 -36.976 1.00 85.75 86 ILE A C 1
ATOM 635 O O . ILE A 1 86 ? -7.491 -6.784 -37.341 1.00 85.75 86 ILE A O 1
ATOM 639 N N . GLU A 1 87 ? -8.772 -8.546 -36.779 1.00 87.94 87 GLU A N 1
ATOM 640 C CA . GLU A 1 87 ? -7.743 -9.559 -37.025 1.00 87.94 87 GLU A CA 1
ATOM 641 C C . GLU A 1 87 ? -7.247 -9.494 -38.479 1.00 87.94 87 GLU A C 1
ATOM 643 O O . GLU A 1 87 ? -6.045 -9.370 -38.725 1.00 87.94 87 GLU A O 1
ATOM 648 N N . GLU A 1 88 ? -8.162 -9.468 -39.450 1.00 87.81 88 GLU A N 1
ATOM 649 C CA . GLU A 1 88 ? -7.850 -9.359 -40.877 1.00 87.81 88 GLU A CA 1
ATOM 650 C C . GLU A 1 88 ? -7.141 -8.046 -41.228 1.00 87.81 88 GLU A C 1
ATOM 652 O O . GLU A 1 88 ? -6.193 -8.028 -42.024 1.00 87.81 88 GLU A O 1
ATOM 657 N N . LEU A 1 89 ? -7.5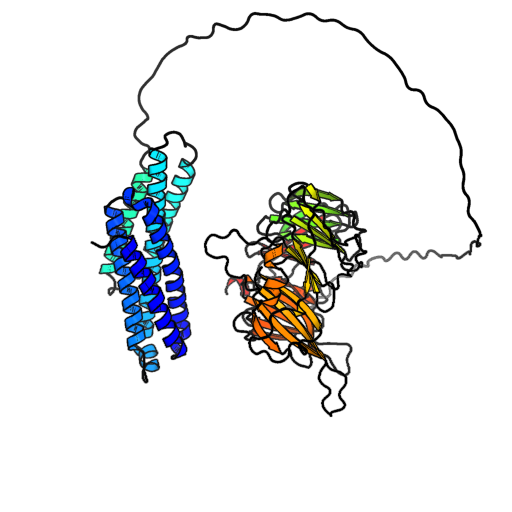53 -6.929 -40.623 1.00 85.69 89 LEU A N 1
ATOM 658 C CA . LEU A 1 89 ? -6.907 -5.632 -40.816 1.00 85.69 89 LEU A CA 1
ATOM 659 C C . LEU A 1 89 ? -5.446 -5.665 -40.363 1.00 85.69 89 LEU A C 1
ATOM 661 O O . LEU A 1 89 ? -4.575 -5.148 -41.067 1.00 85.69 89 LEU A O 1
ATOM 665 N N . VAL A 1 90 ? -5.170 -6.298 -39.225 1.00 85.38 90 VAL A N 1
ATOM 666 C CA . VAL A 1 90 ? -3.829 -6.400 -38.637 1.00 85.38 90 VAL A CA 1
ATOM 667 C C . VAL A 1 90 ? -2.968 -7.396 -39.415 1.00 85.38 90 VAL A C 1
ATOM 669 O O . VAL A 1 90 ? -1.824 -7.088 -39.753 1.00 85.38 90 VAL A O 1
ATOM 672 N N . ILE A 1 91 ? -3.522 -8.552 -39.793 1.00 85.62 91 ILE A N 1
ATOM 673 C CA . ILE A 1 91 ? -2.835 -9.549 -40.630 1.00 85.62 91 ILE A CA 1
ATOM 674 C C . ILE A 1 91 ? -2.458 -8.945 -41.981 1.00 85.62 91 ILE A C 1
ATOM 676 O O . ILE A 1 91 ? -1.327 -9.103 -42.440 1.00 85.62 91 ILE A O 1
ATOM 680 N N . SER A 1 92 ? -3.359 -8.187 -42.599 1.00 82.56 92 SER A N 1
ATOM 681 C CA . SER A 1 92 ? -3.099 -7.525 -43.878 1.00 82.56 92 SER A CA 1
ATOM 682 C C . SER A 1 92 ? -2.136 -6.333 -43.777 1.00 82.56 92 SER A C 1
ATOM 684 O O . SER A 1 92 ? -1.857 -5.710 -44.799 1.00 82.56 92 SER A O 1
ATOM 686 N N . CYS A 1 93 ? -1.652 -5.991 -42.577 1.00 79.06 93 CYS A N 1
ATOM 687 C CA . CYS A 1 93 ? -0.520 -5.084 -42.355 1.00 79.06 93 CYS A CA 1
ATOM 688 C C . CYS A 1 93 ? 0.786 -5.830 -42.053 1.00 79.06 93 CYS A C 1
ATOM 690 O O . CYS A 1 93 ? 1.818 -5.196 -41.857 1.00 79.06 93 CYS A O 1
ATOM 692 N N . SER A 1 94 ? 0.783 -7.159 -41.960 1.00 74.56 94 SER A N 1
ATOM 693 C CA . SER A 1 94 ? 1.989 -7.913 -41.621 1.00 74.56 94 SER A CA 1
ATOM 694 C C . SER A 1 94 ? 2.949 -8.006 -42.820 1.00 74.56 94 SER A C 1
ATOM 696 O O . SER A 1 94 ? 2.538 -8.257 -43.950 1.00 74.56 94 SER A O 1
ATOM 698 N N . GLY A 1 95 ? 4.250 -7.775 -42.592 1.00 72.69 95 GLY A N 1
ATOM 699 C CA . GLY A 1 95 ? 5.295 -7.894 -43.620 1.00 72.69 95 GLY A CA 1
ATOM 700 C C . GLY A 1 95 ? 6.164 -6.645 -43.810 1.00 72.69 95 GLY A C 1
ATOM 701 O O . GLY A 1 95 ? 6.115 -5.693 -43.033 1.00 72.69 95 GLY A O 1
ATOM 702 N N . ARG A 1 96 ? 6.997 -6.653 -44.862 1.00 67.25 96 ARG A N 1
ATOM 703 C CA . ARG A 1 96 ? 8.065 -5.655 -45.098 1.00 67.25 96 ARG A CA 1
ATOM 704 C C . ARG A 1 96 ? 7.547 -4.230 -45.349 1.00 67.25 96 ARG A C 1
ATOM 706 O O . ARG A 1 96 ? 8.278 -3.275 -45.121 1.00 67.25 96 ARG A O 1
ATOM 713 N N . THR A 1 97 ? 6.295 -4.089 -45.786 1.00 73.50 97 THR A N 1
ATOM 714 C CA . THR A 1 97 ? 5.605 -2.808 -46.038 1.00 73.50 97 THR A CA 1
ATOM 715 C C . THR A 1 97 ? 4.594 -2.439 -44.946 1.00 73.50 97 THR A C 1
ATOM 717 O O . THR A 1 97 ? 3.841 -1.480 -45.110 1.00 73.50 97 THR A O 1
ATOM 720 N N . GLY A 1 98 ? 4.563 -3.183 -43.835 1.00 72.88 98 GLY A N 1
ATOM 721 C CA . GLY A 1 98 ? 3.533 -3.067 -42.802 1.00 72.88 98 GLY A CA 1
ATOM 722 C C . GLY A 1 98 ? 3.454 -1.708 -42.116 1.00 72.88 98 GLY A C 1
ATOM 723 O O . GLY A 1 98 ? 2.363 -1.187 -41.909 1.00 72.88 98 GLY A O 1
ATOM 724 N N . VAL A 1 99 ? 4.607 -1.086 -41.857 1.00 72.88 99 VAL A N 1
ATOM 725 C CA . VAL A 1 99 ? 4.694 0.256 -41.253 1.00 72.88 99 VAL A CA 1
ATOM 726 C C . VAL A 1 99 ? 4.063 1.319 -42.162 1.00 72.88 99 VAL A C 1
ATOM 728 O O . VAL A 1 99 ? 3.329 2.185 -41.689 1.00 72.88 99 VAL A O 1
ATOM 731 N N . LEU A 1 100 ? 4.282 1.227 -43.479 1.00 73.25 100 LEU A N 1
ATOM 732 C CA . LEU A 1 100 ? 3.700 2.149 -44.463 1.00 73.25 100 LEU A CA 1
ATOM 733 C C . LEU A 1 100 ? 2.187 1.934 -44.624 1.00 73.25 100 LEU A C 1
ATOM 735 O O . LEU A 1 100 ? 1.428 2.895 -44.693 1.00 73.25 100 LEU A O 1
ATOM 739 N N . GLN A 1 101 ? 1.729 0.680 -44.653 1.00 74.88 101 GLN A N 1
ATOM 740 C CA . GLN A 1 101 ? 0.297 0.367 -44.750 1.00 74.88 101 GLN A CA 1
ATOM 741 C C . GLN A 1 101 ? -0.481 0.752 -43.487 1.00 74.88 101 GLN A C 1
ATOM 743 O O . GLN A 1 101 ? -1.617 1.219 -43.593 1.00 74.88 101 GLN A O 1
ATOM 748 N N . TRP A 1 102 ? 0.132 0.592 -42.310 1.00 83.31 102 TRP A N 1
ATOM 749 C CA . TRP A 1 102 ? -0.449 1.011 -41.038 1.00 83.31 102 TRP A CA 1
ATOM 750 C C . TRP A 1 102 ? -0.648 2.529 -40.997 1.00 83.31 102 TRP A C 1
ATOM 752 O O . TRP A 1 102 ? -1.764 3.005 -40.789 1.00 83.31 102 TRP A O 1
ATOM 762 N N . THR A 1 103 ? 0.421 3.277 -41.283 1.00 77.06 103 THR A N 1
ATOM 763 C CA . THR A 1 103 ? 0.449 4.744 -41.181 1.00 77.06 103 THR A CA 1
ATOM 764 C C . THR A 1 103 ? -0.389 5.458 -42.241 1.00 77.06 103 THR A C 1
ATOM 766 O O . THR A 1 103 ? -1.003 6.470 -41.918 1.00 77.06 103 THR A O 1
ATOM 769 N N . LEU A 1 104 ? -0.462 4.947 -43.478 1.00 69.88 104 LEU A N 1
ATOM 770 C CA . LEU A 1 104 ? -1.143 5.646 -44.579 1.00 69.88 104 LEU A CA 1
ATOM 771 C C . LEU A 1 104 ? -2.613 5.262 -44.785 1.00 69.88 104 LEU A C 1
ATOM 773 O O . LEU A 1 104 ? -3.366 6.070 -45.318 1.00 69.88 104 LEU A O 1
ATOM 777 N N . LEU A 1 105 ? -3.025 4.035 -44.445 1.00 63.97 105 LEU A N 1
ATOM 778 C CA . LEU A 1 105 ? -4.315 3.497 -44.912 1.00 63.97 105 LEU A CA 1
ATOM 779 C C . LEU A 1 105 ? -5.177 2.847 -43.827 1.00 63.97 105 LEU A C 1
ATOM 781 O O . LEU A 1 105 ? -6.380 2.688 -44.031 1.00 63.97 105 LEU A O 1
ATOM 785 N N . LYS A 1 106 ? -4.592 2.410 -42.706 1.00 72.06 106 LYS A N 1
ATOM 786 C CA . LYS A 1 106 ? -5.281 1.490 -41.782 1.00 72.06 106 LYS A CA 1
ATOM 787 C C . LYS A 1 106 ? -5.388 1.972 -40.338 1.00 72.06 106 LYS A C 1
ATOM 789 O O . LYS A 1 106 ? -6.233 1.446 -39.619 1.00 72.06 106 LYS A O 1
ATOM 794 N N . LYS A 1 107 ? -4.661 3.028 -39.958 1.00 80.12 107 LYS A N 1
ATOM 795 C CA . LYS A 1 107 ? -4.806 3.718 -38.666 1.00 80.12 107 LYS A CA 1
ATOM 796 C C . LYS A 1 107 ? -6.229 4.242 -38.423 1.00 80.12 107 LYS A C 1
ATOM 798 O O . LYS A 1 107 ? -6.839 3.903 -37.414 1.00 80.12 107 LYS A O 1
ATOM 803 N N . GLU A 1 108 ? -6.796 4.992 -39.370 1.00 77.56 108 GLU A N 1
ATOM 804 C CA . GLU A 1 108 ? -8.166 5.531 -39.242 1.00 77.56 108 GLU A CA 1
ATOM 805 C C . GLU A 1 108 ? -9.223 4.420 -39.178 1.00 77.56 108 GLU A C 1
ATOM 807 O O . GLU A 1 108 ? -10.176 4.485 -38.403 1.00 77.56 108 GLU A O 1
ATOM 812 N N . LYS A 1 109 ? -9.016 3.333 -39.931 1.00 79.06 109 LYS A N 1
ATOM 813 C CA . LYS A 1 109 ? -9.915 2.175 -39.912 1.00 79.06 109 LYS A CA 1
ATOM 814 C C . LYS A 1 109 ? -9.844 1.414 -38.580 1.00 79.06 109 LYS A C 1
ATOM 816 O O . LYS A 1 109 ? -10.886 1.018 -38.067 1.00 79.06 109 LYS A O 1
ATOM 821 N N . ALA A 1 110 ? -8.655 1.265 -37.989 1.00 79.56 110 ALA A N 1
ATOM 822 C CA . ALA A 1 110 ? -8.493 0.692 -36.651 1.00 79.56 110 ALA A CA 1
ATOM 823 C C . ALA A 1 110 ? -9.167 1.559 -35.571 1.00 79.56 110 ALA A C 1
ATOM 825 O O . ALA A 1 110 ? -9.837 1.029 -34.688 1.00 79.56 110 ALA A O 1
ATOM 826 N N . LYS A 1 111 ? -9.081 2.891 -35.689 1.00 79.56 111 LYS A N 1
ATOM 827 C CA . LYS A 1 111 ? -9.768 3.833 -34.793 1.00 79.56 111 LYS A CA 1
ATOM 828 C C . LYS A 1 111 ? -11.296 3.737 -34.900 1.00 79.56 111 LYS A C 1
ATOM 830 O O . LYS A 1 111 ? -11.979 3.692 -33.882 1.00 79.56 111 LYS A O 1
ATOM 835 N N . ALA A 1 112 ? -11.838 3.626 -36.114 1.00 79.62 112 ALA A N 1
ATOM 836 C CA . ALA A 1 112 ? -13.273 3.413 -36.330 1.00 79.62 112 ALA A CA 1
ATOM 837 C C . ALA A 1 112 ? -13.762 2.057 -35.776 1.00 79.62 112 ALA A C 1
ATOM 839 O O . ALA A 1 112 ? -14.855 1.961 -35.211 1.00 79.62 112 ALA A O 1
ATOM 840 N N . MET A 1 113 ? -12.941 1.008 -35.896 1.00 78.56 113 MET A N 1
ATOM 841 C CA . MET A 1 113 ? -13.222 -0.304 -35.303 1.00 78.56 113 MET A CA 1
ATOM 842 C C . MET A 1 113 ? -13.165 -0.275 -33.771 1.00 78.56 113 MET A C 1
ATOM 844 O O . MET A 1 113 ? -14.011 -0.895 -33.137 1.00 78.56 113 MET A O 1
ATOM 848 N N . SER A 1 114 ? -12.242 0.490 -33.182 1.00 79.69 114 SER A N 1
ATOM 849 C CA . SER A 1 114 ? -12.166 0.727 -31.733 1.00 79.69 114 SER A CA 1
ATOM 850 C C . SER A 1 114 ? -13.416 1.435 -31.198 1.00 79.69 114 SER A C 1
ATOM 852 O O . SER A 1 114 ? -14.014 0.983 -30.226 1.00 79.69 114 SER A O 1
ATOM 854 N N . ALA A 1 115 ? -13.888 2.483 -31.881 1.00 80.00 115 ALA A N 1
ATOM 855 C CA . ALA A 1 115 ? -15.148 3.142 -31.525 1.00 80.00 115 ALA A CA 1
ATOM 856 C C . ALA A 1 115 ? -16.354 2.188 -31.633 1.00 80.00 115 ALA A C 1
ATOM 858 O O . ALA A 1 115 ? -17.255 2.214 -30.798 1.00 80.00 115 ALA A O 1
ATOM 859 N N . SER A 1 116 ? -16.349 1.301 -32.634 1.00 79.88 116 SER A N 1
ATOM 860 C CA . SER A 1 116 ? -17.391 0.279 -32.791 1.00 79.88 116 SER A CA 1
ATOM 861 C C . SER A 1 116 ? -17.341 -0.780 -31.682 1.00 79.88 116 SER A C 1
ATOM 863 O O . SER A 1 116 ? -18.393 -1.186 -31.200 1.00 79.88 116 SER A O 1
ATOM 865 N N . LEU A 1 117 ? -16.148 -1.219 -31.260 1.00 81.25 117 LEU A N 1
ATOM 866 C CA . LEU A 1 117 ? -15.977 -2.161 -30.146 1.00 81.25 117 LEU A CA 1
ATOM 867 C C . LEU A 1 117 ? -16.521 -1.583 -28.840 1.00 81.25 117 LEU A C 1
ATOM 869 O O . LEU A 1 117 ? -17.218 -2.283 -28.112 1.00 81.25 117 LEU A O 1
ATOM 873 N N . GLU A 1 118 ? -16.249 -0.306 -28.576 1.00 81.25 118 GLU A N 1
ATOM 874 C CA . GLU A 1 118 ? -16.749 0.382 -27.386 1.00 81.25 118 GLU A CA 1
ATOM 875 C C . GLU A 1 118 ? -18.284 0.457 -27.382 1.00 81.25 118 GLU A C 1
ATOM 877 O O . GLU A 1 118 ? -18.917 0.163 -26.369 1.00 81.25 118 GLU A O 1
ATOM 882 N N . ALA A 1 119 ? -18.893 0.749 -28.536 1.00 78.38 119 ALA A N 1
ATOM 883 C CA . ALA A 1 119 ? -20.346 0.744 -28.691 1.00 78.38 119 ALA A CA 1
ATOM 884 C C . ALA A 1 119 ? -20.952 -0.658 -28.493 1.00 78.38 119 ALA A C 1
ATOM 886 O O . ALA A 1 119 ? -21.983 -0.794 -27.837 1.00 78.38 119 ALA A O 1
ATOM 887 N N . PHE A 1 120 ? -20.308 -1.713 -29.008 1.00 78.50 120 PHE A N 1
ATOM 888 C CA . PHE A 1 120 ? -20.751 -3.090 -28.766 1.00 78.50 120 PHE A CA 1
ATOM 889 C C . PHE A 1 120 ? -20.600 -3.503 -27.300 1.00 78.50 120 PHE A C 1
ATOM 891 O O . PHE A 1 120 ? -21.490 -4.169 -26.779 1.00 78.50 120 PHE A O 1
ATOM 898 N N . LYS A 1 121 ? -19.523 -3.089 -26.624 1.00 82.00 121 LYS A N 1
ATOM 899 C CA . LYS A 1 121 ? -19.324 -3.319 -25.186 1.00 82.00 121 LYS A CA 1
ATOM 900 C C . LYS A 1 121 ? -20.434 -2.659 -24.368 1.00 82.00 121 LYS A C 1
ATOM 902 O O . LYS A 1 121 ? -21.072 -3.332 -23.565 1.00 82.00 121 LYS A O 1
ATOM 907 N N . GLY A 1 122 ? -20.701 -1.374 -24.617 1.00 76.69 122 GLY A N 1
ATOM 908 C CA . GLY A 1 122 ? -21.794 -0.646 -23.967 1.00 76.69 122 GLY A CA 1
ATOM 909 C C . GLY A 1 122 ? -23.155 -1.290 -24.235 1.00 76.69 122 GLY A C 1
ATOM 910 O O . GLY A 1 122 ? -23.946 -1.472 -23.315 1.00 76.69 122 GLY A O 1
ATOM 911 N N . GLY A 1 123 ? -23.387 -1.730 -25.474 1.00 76.69 123 GLY A N 1
ATOM 912 C CA . GLY A 1 123 ? -24.610 -2.428 -25.853 1.00 76.69 123 GLY A CA 1
ATOM 913 C C . GLY A 1 123 ? -24.808 -3.775 -25.146 1.00 76.69 123 GLY A C 1
ATOM 914 O O . GLY A 1 123 ? -25.911 -4.081 -24.703 1.00 76.69 123 GLY A O 1
ATOM 915 N N . LEU A 1 124 ? -23.744 -4.573 -25.013 1.00 79.38 124 LEU A N 1
ATOM 916 C CA . LEU A 1 124 ? -23.787 -5.864 -24.318 1.00 79.38 124 LEU A CA 1
ATOM 917 C C . LEU A 1 124 ? -23.979 -5.705 -22.805 1.00 79.38 124 LEU A C 1
ATOM 919 O O . LEU A 1 124 ? -24.740 -6.474 -22.228 1.00 79.38 124 LEU A O 1
ATOM 923 N N . ASN A 1 125 ? -23.349 -4.704 -22.181 1.00 79.06 125 ASN A N 1
ATOM 924 C CA . ASN A 1 125 ? -23.568 -4.395 -20.764 1.00 79.06 125 ASN A CA 1
ATOM 925 C C . ASN A 1 125 ? -25.021 -3.995 -20.498 1.00 79.06 125 ASN A C 1
ATOM 927 O O . ASN A 1 125 ? -25.659 -4.568 -19.627 1.00 79.06 125 ASN A O 1
ATOM 931 N N . LEU A 1 126 ? -25.586 -3.108 -21.318 1.00 76.50 126 LEU A N 1
ATOM 932 C CA . LEU A 1 126 ? -26.978 -2.693 -21.153 1.00 76.50 126 LEU A CA 1
ATOM 933 C C . LEU A 1 126 ? -27.963 -3.858 -21.354 1.00 76.50 126 LEU A C 1
ATOM 935 O O . LEU A 1 126 ? -28.967 -3.967 -20.650 1.00 76.50 126 LEU A O 1
ATOM 939 N N . ALA A 1 127 ? -27.673 -4.760 -22.297 1.00 72.19 127 ALA A N 1
ATOM 940 C CA . ALA A 1 127 ? -28.459 -5.977 -22.481 1.00 72.19 127 ALA A CA 1
ATOM 941 C C . ALA A 1 127 ? -28.367 -6.915 -21.265 1.00 72.19 127 ALA A C 1
ATOM 943 O O . ALA A 1 127 ? -29.365 -7.537 -20.903 1.00 72.19 127 ALA A O 1
ATOM 944 N N . LEU A 1 128 ? -27.194 -7.002 -20.631 1.00 73.69 128 LEU A N 1
ATOM 945 C CA . LEU A 1 128 ? -26.977 -7.775 -19.410 1.00 73.69 128 LEU A CA 1
ATOM 946 C C . LEU A 1 128 ? -27.746 -7.178 -18.224 1.00 73.69 128 LEU A C 1
ATOM 948 O O . LEU A 1 128 ? -28.436 -7.912 -17.521 1.00 73.69 128 LEU A O 1
ATOM 952 N N . ASP A 1 129 ? -27.702 -5.858 -18.053 1.00 74.38 129 ASP A N 1
ATOM 953 C CA . ASP A 1 129 ? -28.446 -5.147 -17.009 1.00 74.38 129 ASP A CA 1
ATOM 954 C C . ASP A 1 129 ? -29.960 -5.331 -17.190 1.00 74.38 129 ASP A C 1
ATOM 956 O O . ASP A 1 129 ? -30.680 -5.642 -16.242 1.00 74.38 129 ASP A O 1
ATOM 960 N N . THR A 1 130 ? -30.439 -5.256 -18.436 1.00 71.06 130 THR A N 1
ATOM 961 C CA . THR A 1 130 ? -31.850 -5.503 -18.776 1.00 71.06 130 THR A CA 1
ATOM 962 C C . THR A 1 130 ? -32.255 -6.956 -18.506 1.00 71.06 130 THR A C 1
ATOM 964 O O . THR A 1 130 ? -33.342 -7.210 -17.990 1.00 71.06 130 THR A O 1
ATOM 967 N N . ALA A 1 131 ? -31.393 -7.926 -18.824 1.00 70.12 131 ALA A N 1
ATOM 968 C CA . ALA A 1 131 ? -31.635 -9.336 -18.523 1.00 70.12 131 ALA A CA 1
ATOM 969 C C . ALA A 1 131 ? -31.726 -9.583 -17.009 1.00 70.12 131 ALA A C 1
ATOM 971 O O . ALA A 1 131 ? -32.655 -10.247 -16.554 1.00 70.12 131 ALA A O 1
ATOM 972 N N . ASN A 1 132 ? -30.809 -9.003 -16.231 1.00 73.19 132 ASN A N 1
ATOM 973 C CA . ASN A 1 132 ? -30.809 -9.095 -14.771 1.00 73.19 132 ASN A CA 1
ATOM 974 C C . ASN A 1 132 ? -32.060 -8.450 -14.159 1.00 73.19 132 ASN A C 1
ATOM 976 O O . ASN A 1 132 ? -32.652 -9.023 -13.246 1.00 73.19 132 ASN A O 1
ATOM 980 N N . LEU A 1 133 ? -32.510 -7.314 -14.702 1.00 71.69 133 LEU A N 1
ATOM 981 C CA . LEU A 1 133 ? -33.752 -6.659 -14.294 1.00 71.69 133 LEU A CA 1
ATOM 982 C C . LEU A 1 133 ? -34.975 -7.552 -14.548 1.00 71.69 133 LEU A C 1
ATOM 984 O O . LEU A 1 133 ? -35.804 -7.719 -13.658 1.00 71.69 133 LEU A O 1
ATOM 988 N N . ILE A 1 134 ? -35.069 -8.175 -15.728 1.00 68.25 134 ILE A N 1
ATOM 989 C CA . ILE A 1 134 ? -36.165 -9.101 -16.058 1.00 68.25 134 ILE A CA 1
ATOM 990 C C . ILE A 1 134 ? -36.181 -10.283 -15.081 1.00 68.25 134 ILE A C 1
ATOM 992 O O . ILE A 1 134 ? -37.234 -10.602 -14.529 1.00 68.25 134 ILE A O 1
ATOM 996 N N . ILE A 1 135 ? -35.018 -10.880 -14.804 1.00 66.75 135 ILE A N 1
ATOM 997 C CA . ILE A 1 135 ? -34.883 -11.984 -13.841 1.00 66.75 135 ILE A CA 1
ATOM 998 C C . ILE A 1 135 ? -35.322 -11.535 -12.441 1.00 66.75 135 ILE A C 1
ATOM 1000 O O . ILE A 1 135 ? -36.101 -12.230 -11.791 1.00 66.75 135 ILE A O 1
ATOM 1004 N N . ALA A 1 136 ? -34.890 -10.356 -11.988 1.00 66.06 136 ALA A N 1
ATOM 1005 C CA . ALA A 1 136 ? -35.296 -9.799 -10.700 1.00 66.06 136 ALA A CA 1
ATOM 1006 C C . ALA A 1 136 ? -36.817 -9.561 -10.625 1.00 66.06 136 ALA A C 1
ATOM 1008 O O . ALA A 1 136 ? -37.443 -9.855 -9.606 1.00 66.06 136 ALA A O 1
ATOM 1009 N N . THR A 1 137 ? -37.440 -9.094 -11.712 1.00 64.19 137 THR A N 1
ATOM 1010 C CA . THR A 1 137 ? -38.898 -8.901 -11.767 1.00 64.19 137 THR A CA 1
ATOM 1011 C C . THR A 1 137 ? -39.688 -10.209 -11.825 1.00 64.19 137 THR A C 1
ATOM 1013 O O . THR A 1 137 ? -40.773 -10.274 -11.254 1.00 64.19 137 THR A O 1
ATOM 1016 N N . ASP A 1 138 ? -39.160 -11.258 -12.457 1.00 61.09 138 ASP A N 1
ATOM 1017 C CA . ASP A 1 138 ? -39.788 -12.585 -12.488 1.00 61.09 138 ASP A CA 1
ATOM 1018 C C . ASP A 1 138 ? -39.715 -13.265 -11.107 1.00 61.09 138 ASP A C 1
ATOM 1020 O O . ASP A 1 138 ? -40.694 -13.832 -10.622 1.00 61.09 138 ASP A O 1
ATOM 1024 N N . ILE A 1 139 ? -38.595 -13.099 -10.392 1.00 58.47 139 ILE A N 1
ATOM 1025 C CA . ILE A 1 139 ? -38.453 -13.506 -8.982 1.00 58.47 139 ILE A CA 1
ATOM 1026 C C . ILE A 1 139 ? -39.449 -12.750 -8.088 1.00 58.47 139 ILE A C 1
ATOM 1028 O O . ILE A 1 139 ? -40.093 -13.360 -7.228 1.00 58.47 139 ILE A O 1
ATOM 1032 N N . ARG A 1 140 ? -39.615 -11.438 -8.314 1.00 55.38 140 ARG A N 1
ATOM 1033 C CA . ARG A 1 140 ? -40.590 -10.588 -7.612 1.00 55.38 140 ARG A CA 1
ATOM 1034 C C . ARG A 1 140 ? -42.028 -11.057 -7.842 1.00 55.38 140 ARG A C 1
ATOM 1036 O O . ARG A 1 140 ? -42.772 -11.198 -6.881 1.00 55.38 140 ARG A O 1
ATOM 1043 N N . ASN A 1 141 ? -42.415 -11.331 -9.088 1.00 55.41 141 ASN A N 1
ATOM 1044 C CA . ASN A 1 141 ? -43.775 -11.770 -9.423 1.00 55.41 141 ASN A CA 1
ATOM 1045 C C . ASN A 1 141 ? -44.100 -13.177 -8.881 1.00 55.41 141 ASN A C 1
ATOM 1047 O O . ASN A 1 141 ? -45.264 -13.488 -8.660 1.00 55.41 141 ASN A O 1
ATOM 1051 N N . ASN A 1 142 ? -43.088 -14.018 -8.645 1.00 54.06 142 ASN A N 1
ATOM 1052 C CA . ASN A 1 142 ? -43.247 -15.333 -8.015 1.00 54.06 142 ASN A CA 1
ATOM 1053 C C . ASN A 1 142 ? -43.229 -15.286 -6.473 1.00 54.06 142 ASN A C 1
ATOM 1055 O O . ASN A 1 142 ? -43.460 -16.307 -5.823 1.00 54.06 142 ASN A O 1
ATOM 1059 N N . THR A 1 143 ? -42.958 -14.119 -5.878 1.00 49.59 143 THR A N 1
ATOM 1060 C CA . THR A 1 143 ? -42.825 -13.944 -4.428 1.00 49.59 143 THR A CA 1
ATOM 1061 C C . THR A 1 143 ? -43.591 -12.692 -3.990 1.00 49.59 143 THR A C 1
ATOM 1063 O O . THR A 1 143 ? -42.993 -11.640 -3.777 1.00 49.59 143 THR A O 1
ATOM 1066 N N . ASP A 1 144 ? -44.913 -12.810 -3.810 1.00 49.38 144 ASP A N 1
ATOM 1067 C CA . ASP A 1 144 ? -45.872 -11.734 -3.454 1.00 49.38 144 ASP A CA 1
ATOM 1068 C C . ASP A 1 144 ? -45.563 -10.933 -2.155 1.00 49.38 144 ASP A C 1
ATOM 1070 O O . ASP A 1 144 ? -46.391 -10.161 -1.675 1.00 49.38 144 ASP A O 1
ATOM 1074 N N . ALA A 1 145 ? -44.391 -11.098 -1.533 1.00 50.94 145 ALA A N 1
ATOM 1075 C CA . ALA A 1 145 ? -44.088 -10.628 -0.181 1.00 50.94 145 ALA A CA 1
ATOM 1076 C C . ALA A 1 145 ? -42.953 -9.588 -0.048 1.00 50.94 145 ALA A C 1
ATOM 1078 O O . ALA A 1 145 ? -42.642 -9.211 1.082 1.00 50.94 145 ALA A O 1
ATOM 1079 N N . ILE A 1 146 ? -42.330 -9.084 -1.124 1.00 50.94 146 ILE A N 1
ATOM 1080 C CA . ILE A 1 146 ? -41.190 -8.145 -0.999 1.00 50.94 146 ILE A CA 1
ATOM 1081 C C . ILE A 1 146 ? -41.568 -6.739 -1.486 1.00 50.94 146 ILE A C 1
ATOM 1083 O O . ILE A 1 146 ? -41.261 -6.322 -2.596 1.00 50.94 146 ILE A O 1
ATOM 1087 N N . HIS A 1 147 ? -42.237 -5.979 -0.617 1.00 50.47 147 HIS A N 1
ATOM 1088 C CA . HIS A 1 147 ? -42.655 -4.591 -0.873 1.00 50.47 147 HIS A CA 1
ATOM 1089 C C . HIS A 1 147 ? -41.503 -3.559 -0.822 1.00 50.47 147 HIS A C 1
ATOM 1091 O O . HIS A 1 147 ? -41.708 -2.389 -1.152 1.00 50.47 147 HIS A O 1
ATOM 1097 N N . GLN A 1 148 ? -40.300 -3.961 -0.391 1.00 49.03 148 GLN A N 1
ATOM 1098 C CA . GLN A 1 148 ? -39.204 -3.044 -0.046 1.00 49.03 148 GLN A CA 1
ATOM 1099 C C . GLN A 1 148 ? -38.216 -2.779 -1.205 1.00 49.03 148 GLN A C 1
ATOM 1101 O O . GLN A 1 148 ? -37.624 -1.704 -1.241 1.00 49.03 148 GLN A O 1
ATOM 1106 N N . ASP A 1 149 ? -38.140 -3.667 -2.206 1.00 54.41 149 ASP A N 1
ATOM 1107 C CA . ASP A 1 149 ? -37.231 -3.550 -3.370 1.00 54.41 149 ASP A CA 1
ATOM 1108 C C . ASP A 1 149 ? -37.767 -2.622 -4.479 1.00 54.41 149 ASP A C 1
ATOM 1110 O O . ASP A 1 149 ? -37.060 -2.239 -5.414 1.00 54.41 149 ASP A O 1
ATOM 1114 N N . THR A 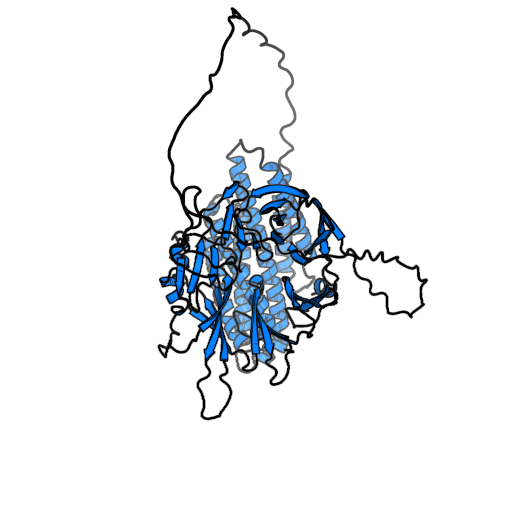1 150 ? -39.032 -2.208 -4.386 1.00 52.56 150 THR A N 1
ATOM 1115 C CA . THR A 1 150 ? -39.721 -1.440 -5.435 1.00 52.56 150 THR A CA 1
ATOM 1116 C C . THR A 1 150 ? -39.112 -0.052 -5.681 1.00 52.56 150 THR A C 1
ATOM 1118 O O . THR A 1 150 ? -39.208 0.471 -6.789 1.00 52.56 150 THR A O 1
ATOM 1121 N N . THR A 1 151 ? -38.472 0.561 -4.679 1.00 55.88 151 THR A N 1
ATOM 1122 C CA . THR A 1 151 ? -37.832 1.884 -4.816 1.00 55.88 151 THR A CA 1
ATOM 1123 C C . THR A 1 151 ? -36.446 1.826 -5.450 1.00 55.88 151 THR A C 1
ATOM 1125 O O . THR A 1 151 ? -36.046 2.779 -6.115 1.00 55.88 151 THR A O 1
ATOM 1128 N N . GLU A 1 152 ? -35.719 0.726 -5.253 1.00 56.03 152 GLU A N 1
ATOM 1129 C CA . GLU A 1 152 ? -34.386 0.518 -5.829 1.00 56.03 152 GLU A CA 1
ATOM 1130 C C . GLU A 1 152 ? -34.507 0.173 -7.319 1.00 56.03 152 GLU A C 1
ATOM 1132 O O . GLU A 1 152 ? -33.895 0.828 -8.155 1.00 56.03 152 GLU A O 1
ATOM 1137 N N . ILE A 1 153 ? -35.469 -0.688 -7.668 1.00 59.28 153 ILE A N 1
ATOM 1138 C CA . ILE A 1 153 ? -35.826 -1.010 -9.059 1.00 59.28 153 ILE A CA 1
ATOM 1139 C C . ILE A 1 153 ? -36.274 0.237 -9.848 1.00 59.28 153 ILE A C 1
ATOM 1141 O O . ILE A 1 153 ? -35.906 0.400 -11.015 1.00 59.28 153 ILE A O 1
ATOM 1145 N N . LYS A 1 154 ? -37.046 1.151 -9.232 1.00 61.50 154 LYS A N 1
ATOM 1146 C CA . LYS A 1 154 ? -37.435 2.428 -9.869 1.00 61.50 154 LYS A CA 1
ATOM 1147 C C . LYS A 1 154 ? -36.208 3.306 -10.151 1.00 61.50 154 LYS A C 1
ATOM 1149 O O . LYS A 1 154 ? -36.088 3.845 -11.248 1.00 61.50 154 LYS A O 1
ATOM 1154 N N . ARG A 1 155 ? -35.270 3.386 -9.202 1.00 62.41 155 ARG A N 1
ATOM 1155 C CA . ARG A 1 155 ? -34.022 4.150 -9.351 1.00 62.41 155 ARG A CA 1
ATOM 1156 C C . ARG A 1 155 ? -33.133 3.591 -10.465 1.00 62.41 155 ARG A C 1
ATOM 1158 O O . ARG A 1 155 ? -32.593 4.362 -11.254 1.00 62.41 155 ARG A O 1
ATOM 1165 N N . ASP A 1 156 ? -33.026 2.269 -10.557 1.00 62.09 156 ASP A N 1
ATOM 1166 C CA . ASP A 1 156 ? -32.244 1.600 -11.601 1.00 62.09 156 ASP A CA 1
ATOM 1167 C C . ASP A 1 156 ? -32.876 1.795 -12.989 1.00 62.09 156 ASP A C 1
ATOM 1169 O O . ASP A 1 156 ? -32.172 2.018 -13.974 1.00 62.09 156 ASP A O 1
ATOM 1173 N N . THR A 1 157 ? -34.212 1.816 -13.065 1.00 62.38 157 THR A N 1
ATOM 1174 C CA . THR A 1 157 ? -34.954 2.100 -14.306 1.00 62.38 157 THR A CA 1
ATOM 1175 C C . THR A 1 157 ? -34.711 3.532 -14.799 1.00 62.38 157 THR A C 1
ATOM 1177 O O . THR A 1 157 ? -34.475 3.747 -15.989 1.00 62.38 157 THR A O 1
ATOM 1180 N N . GLU A 1 158 ? -34.718 4.517 -13.897 1.00 68.12 158 GLU A N 1
ATOM 1181 C CA . GLU A 1 158 ? -34.413 5.917 -14.227 1.00 68.12 158 GLU A CA 1
ATOM 1182 C C . GLU A 1 158 ? -32.961 6.082 -14.710 1.00 68.12 158 GLU A C 1
ATOM 1184 O O . GLU A 1 158 ? -32.721 6.733 -15.730 1.00 68.12 158 GLU A O 1
ATOM 1189 N N . ALA A 1 159 ? -32.004 5.419 -14.053 1.00 65.69 159 ALA A N 1
ATOM 1190 C CA . ALA A 1 159 ? -30.595 5.436 -14.449 1.00 65.69 159 ALA A CA 1
ATOM 1191 C C . ALA A 1 159 ? -30.363 4.825 -15.847 1.00 65.69 159 ALA A C 1
ATOM 1193 O O . ALA A 1 159 ? -29.582 5.355 -16.642 1.00 65.69 159 ALA A O 1
ATOM 1194 N N . ILE A 1 160 ? -31.080 3.747 -16.184 1.00 65.12 160 ILE A N 1
ATOM 1195 C CA . ILE A 1 160 ? -31.041 3.123 -17.516 1.00 65.12 160 ILE A CA 1
ATOM 1196 C C . ILE A 1 160 ? -31.551 4.088 -18.598 1.00 65.12 160 ILE A C 1
ATOM 1198 O O . ILE A 1 160 ? -30.952 4.195 -19.673 1.00 65.12 160 ILE A O 1
ATOM 1202 N N . LEU A 1 161 ? -32.633 4.822 -18.328 1.00 67.88 161 LEU A N 1
ATOM 1203 C CA . LEU A 1 161 ? -33.201 5.782 -19.279 1.00 67.88 161 LEU A CA 1
ATOM 1204 C C . LEU A 1 161 ? -32.276 6.988 -19.520 1.00 67.88 161 LEU A C 1
ATOM 1206 O O . LEU A 1 161 ? -32.151 7.446 -20.662 1.00 67.88 161 LEU A O 1
ATOM 1210 N N . GLU A 1 162 ? -31.586 7.472 -18.484 1.00 67.69 162 GLU A N 1
ATOM 1211 C CA . GLU A 1 162 ? -30.579 8.536 -18.614 1.00 67.69 162 GLU A CA 1
ATOM 1212 C C . GLU A 1 162 ? -29.370 8.087 -19.449 1.00 67.69 162 GLU A C 1
ATOM 1214 O O . GLU A 1 162 ? -28.910 8.814 -20.339 1.00 67.69 162 GLU A O 1
ATOM 1219 N N . GLU A 1 163 ? -28.887 6.861 -19.237 1.00 61.12 163 GLU A N 1
ATOM 1220 C CA . GLU A 1 163 ? -27.755 6.316 -19.988 1.00 61.12 163 GLU A CA 1
ATOM 1221 C C . GLU A 1 163 ? -28.107 6.077 -21.467 1.00 61.12 163 GLU A C 1
ATOM 1223 O O . GLU A 1 163 ? -27.307 6.380 -22.358 1.00 61.12 163 GLU A O 1
ATOM 1228 N N . ILE A 1 164 ? -29.341 5.647 -21.765 1.00 65.56 164 ILE A N 1
ATOM 1229 C CA . ILE A 1 164 ? -29.865 5.561 -23.139 1.00 65.56 164 ILE A CA 1
ATOM 1230 C C . ILE A 1 164 ? -29.823 6.931 -23.830 1.00 65.56 164 ILE A C 1
ATOM 1232 O O . ILE A 1 164 ? -29.398 7.024 -24.987 1.00 65.56 164 ILE A O 1
ATOM 1236 N N . GLN A 1 165 ? -30.222 8.012 -23.150 1.00 64.62 165 GLN A N 1
ATOM 1237 C CA . GLN A 1 165 ? -30.135 9.362 -23.719 1.00 64.62 165 GLN A CA 1
ATOM 1238 C C . GLN A 1 165 ? -28.684 9.798 -23.944 1.00 64.62 165 GLN A C 1
ATOM 1240 O O . GLN A 1 165 ? -28.368 10.366 -24.994 1.00 64.62 165 GLN A O 1
ATOM 1245 N N . ARG A 1 166 ? -27.782 9.486 -23.008 1.00 73.19 166 ARG A N 1
ATOM 1246 C CA . ARG A 1 166 ? -26.350 9.782 -23.137 1.00 73.19 166 ARG A CA 1
ATOM 1247 C C . ARG A 1 166 ? -25.731 9.086 -24.352 1.00 73.19 166 ARG A C 1
ATOM 1249 O O . ARG A 1 166 ? -25.008 9.723 -25.121 1.00 73.19 166 ARG A O 1
ATOM 1256 N N . LEU A 1 167 ? -26.059 7.811 -24.569 1.00 63.12 167 LEU A N 1
ATOM 1257 C CA . LEU A 1 167 ? -25.585 7.021 -25.710 1.00 63.12 167 LEU A CA 1
ATOM 1258 C C . LEU A 1 167 ? -26.098 7.564 -27.053 1.00 63.12 167 LEU A C 1
ATOM 1260 O O . LEU A 1 167 ? -25.349 7.577 -28.031 1.00 63.12 167 LEU A O 1
ATOM 1264 N N . ARG A 1 168 ? -27.330 8.096 -27.102 1.00 67.06 168 ARG A N 1
ATOM 1265 C CA . ARG A 1 168 ? -27.867 8.768 -28.303 1.00 67.06 168 ARG A CA 1
ATOM 1266 C C . ARG A 1 168 ? -27.063 10.015 -28.685 1.00 67.06 168 ARG A C 1
ATOM 1268 O O . ARG A 1 168 ? -26.867 10.267 -29.871 1.00 67.06 168 ARG A O 1
ATOM 1275 N N . ILE A 1 169 ? -26.571 10.771 -27.701 1.00 68.06 169 ILE A N 1
ATOM 1276 C CA . ILE A 1 169 ? -25.792 12.003 -27.925 1.00 68.06 169 ILE A CA 1
ATOM 1277 C C . ILE A 1 169 ? -24.370 11.695 -28.431 1.00 68.06 169 ILE A C 1
ATOM 1279 O O . ILE A 1 169 ? -23.802 12.483 -29.184 1.00 68.06 169 ILE A O 1
ATOM 1283 N N . GLN A 1 170 ? -23.790 10.553 -28.049 1.00 61.31 170 GLN A N 1
ATOM 1284 C CA . GLN A 1 170 ? -22.400 10.199 -28.374 1.00 61.31 170 GLN A CA 1
ATOM 1285 C C . GLN A 1 170 ? -22.200 9.542 -29.754 1.00 61.31 170 GLN A C 1
ATOM 1287 O O . GLN A 1 170 ? -21.060 9.306 -30.158 1.00 61.31 170 GLN A O 1
ATOM 1292 N N . LEU A 1 171 ? -23.270 9.258 -30.503 1.00 62.62 171 LEU A N 1
ATOM 1293 C CA . LEU A 1 171 ? -23.184 8.604 -31.812 1.00 62.62 171 LEU A CA 1
ATOM 1294 C C . LEU A 1 171 ? -22.648 9.551 -32.916 1.00 62.62 171 LEU A C 1
ATOM 1296 O O . LEU A 1 171 ? -23.230 10.612 -33.149 1.00 62.62 171 LEU A O 1
ATOM 1300 N N . PRO A 1 172 ? -21.576 9.185 -33.653 1.00 56.97 172 PRO A N 1
ATOM 1301 C CA . PRO A 1 172 ? -21.038 10.006 -34.744 1.00 56.97 172 PRO A CA 1
ATOM 1302 C C . PRO A 1 172 ? -21.975 10.098 -35.965 1.00 56.97 172 PRO A C 1
ATOM 1304 O O . PRO A 1 172 ? -22.536 9.097 -36.411 1.00 56.97 172 PRO A O 1
ATOM 1307 N N . ASN A 1 173 ? -22.075 11.284 -36.580 1.00 55.31 173 ASN A N 1
ATOM 1308 C CA . ASN A 1 173 ? -22.834 11.532 -37.818 1.00 55.31 173 ASN A CA 1
ATOM 1309 C C . ASN A 1 173 ? -22.022 11.186 -39.088 1.00 55.31 173 ASN A C 1
ATOM 1311 O O . ASN A 1 173 ? -21.725 12.072 -39.890 1.00 55.31 173 ASN A O 1
ATOM 1315 N N . ASP A 1 174 ? -21.642 9.918 -39.279 1.00 51.50 174 ASP A N 1
ATOM 1316 C CA . ASP A 1 174 ? -20.951 9.462 -40.499 1.00 51.50 174 ASP A CA 1
ATOM 1317 C C . ASP A 1 174 ? -21.815 8.512 -41.352 1.00 51.50 174 ASP A C 1
ATOM 1319 O O . ASP A 1 174 ? -22.309 7.491 -40.872 1.00 51.50 174 ASP A O 1
ATOM 1323 N N . ARG A 1 175 ? -21.939 8.821 -42.653 1.00 50.97 175 ARG A N 1
ATOM 1324 C CA . ARG A 1 175 ? -22.800 8.130 -43.639 1.00 50.97 175 ARG A CA 1
ATOM 1325 C C . ARG A 1 175 ? -22.389 6.675 -43.896 1.00 50.97 175 ARG A C 1
ATOM 1327 O O . ARG A 1 175 ? -23.164 5.889 -44.435 1.00 50.97 175 ARG A O 1
ATOM 1334 N N . SER A 1 176 ? -21.160 6.297 -43.541 1.00 51.59 176 SER A N 1
ATOM 1335 C CA . SER A 1 176 ? -20.635 4.939 -43.742 1.00 51.59 176 SER A CA 1
ATOM 1336 C C . SER A 1 176 ? -21.198 3.901 -42.752 1.00 51.59 176 SER A C 1
ATOM 1338 O O . SER A 1 176 ? -21.072 2.694 -42.981 1.00 51.59 176 SER A O 1
ATOM 1340 N N . LEU A 1 177 ? -21.856 4.352 -41.675 1.00 53.47 177 LEU A N 1
ATOM 1341 C CA . LEU A 1 177 ? -22.361 3.521 -40.575 1.00 53.47 177 LEU A CA 1
ATOM 1342 C C . LEU A 1 177 ? -23.894 3.508 -40.455 1.00 53.47 177 LEU A C 1
ATOM 1344 O O . LEU A 1 177 ? -24.419 2.877 -39.536 1.00 53.47 177 LEU A O 1
ATOM 1348 N N . ASP A 1 178 ? -24.613 4.115 -41.404 1.00 58.28 178 ASP A N 1
ATOM 1349 C CA . ASP A 1 178 ? -26.064 4.341 -41.332 1.00 58.28 178 ASP A CA 1
ATOM 1350 C C . ASP A 1 178 ? -26.866 3.075 -41.006 1.00 58.28 178 ASP A C 1
ATOM 1352 O O . ASP A 1 178 ? -27.706 3.115 -40.116 1.00 58.28 178 ASP A O 1
ATOM 1356 N N . LYS A 1 179 ? -26.559 1.922 -41.625 1.00 57.03 179 LYS A N 1
ATOM 1357 C CA . LYS A 1 179 ? -27.252 0.645 -41.339 1.00 57.03 179 LYS A CA 1
ATOM 1358 C C . LYS A 1 179 ? -27.039 0.125 -39.914 1.00 57.03 179 LYS A C 1
ATOM 1360 O O . LYS A 1 179 ? -27.947 -0.471 -39.347 1.00 57.03 179 LYS A O 1
ATOM 1365 N N . LYS A 1 180 ? -25.841 0.308 -39.350 1.00 57.72 180 LYS A N 1
ATOM 1366 C CA . LYS A 1 180 ? -25.525 -0.120 -37.976 1.00 57.72 180 LYS A CA 1
ATOM 1367 C C . LYS A 1 180 ? -26.155 0.835 -36.964 1.00 57.72 180 LYS A C 1
ATOM 1369 O O . LYS A 1 180 ? -26.650 0.391 -35.936 1.00 57.72 180 LYS A O 1
ATOM 1374 N N . ARG A 1 181 ? -26.208 2.127 -37.303 1.00 64.75 181 ARG A N 1
ATOM 1375 C CA . ARG A 1 181 ? -26.928 3.148 -36.543 1.00 64.75 181 ARG A CA 1
ATOM 1376 C C . ARG A 1 181 ? -28.429 2.876 -36.511 1.00 64.75 181 ARG A C 1
ATOM 1378 O O . ARG A 1 181 ? -28.985 2.876 -35.427 1.00 64.75 181 ARG A O 1
ATOM 1385 N N . THR A 1 182 ? -29.062 2.558 -37.644 1.00 65.88 182 THR A N 1
ATOM 1386 C CA . THR A 1 182 ? -30.507 2.248 -37.656 1.00 65.88 182 THR A CA 1
ATOM 1387 C C . THR A 1 182 ? -30.827 1.019 -36.807 1.00 65.88 182 THR A C 1
ATOM 1389 O O . THR A 1 182 ? -31.864 0.970 -36.159 1.00 65.88 182 THR A O 1
ATOM 1392 N N . GLN A 1 183 ? -29.930 0.026 -36.785 1.00 60.69 183 GLN A N 1
ATOM 1393 C CA . GLN A 1 183 ? -30.070 -1.153 -35.925 1.00 60.69 183 GLN A CA 1
ATOM 1394 C C . GLN A 1 183 ? -29.908 -0.812 -34.439 1.00 60.69 183 GLN A C 1
ATOM 1396 O O . GLN A 1 183 ? -30.664 -1.328 -33.622 1.00 60.69 183 GLN A O 1
ATOM 1401 N N . LEU A 1 184 ? -28.961 0.064 -34.095 1.00 59.47 184 LEU A N 1
ATOM 1402 C CA . LEU A 1 184 ? -28.748 0.520 -32.723 1.00 59.47 184 LEU A CA 1
ATOM 1403 C C . LEU A 1 184 ? -29.878 1.441 -32.238 1.00 59.47 184 LEU A C 1
ATOM 1405 O O . LEU A 1 184 ? -30.318 1.305 -31.107 1.00 59.47 184 LEU A O 1
ATOM 1409 N N . GLU A 1 185 ? -30.394 2.332 -33.084 1.00 68.12 185 GLU A N 1
ATOM 1410 C CA . GLU A 1 185 ? -31.542 3.195 -32.772 1.00 68.12 185 GLU A CA 1
ATOM 1411 C C . GLU A 1 185 ? -32.815 2.364 -32.565 1.00 68.12 185 GLU A C 1
ATOM 1413 O O . GLU A 1 185 ? -33.459 2.497 -31.529 1.00 68.12 185 GLU A O 1
ATOM 1418 N N . ALA A 1 186 ? -33.108 1.412 -33.461 1.00 67.81 186 ALA A N 1
ATOM 1419 C CA . ALA A 1 186 ? -34.229 0.485 -33.289 1.00 67.81 186 ALA A CA 1
ATOM 1420 C C . ALA A 1 186 ? -34.101 -0.367 -32.012 1.00 67.81 186 ALA A C 1
ATOM 1422 O O . ALA A 1 186 ? -35.096 -0.775 -31.416 1.00 67.81 186 ALA A O 1
ATOM 1423 N N . TRP A 1 187 ? -32.874 -0.649 -31.579 1.00 61.53 187 TRP A N 1
ATOM 1424 C CA . TRP A 1 187 ? -32.601 -1.357 -30.333 1.00 61.53 187 TRP A CA 1
ATOM 1425 C C . TRP A 1 187 ? -32.797 -0.465 -29.100 1.00 61.53 187 TRP A C 1
ATOM 1427 O O . TRP A 1 187 ? -33.469 -0.883 -28.159 1.00 61.53 187 TRP A O 1
ATOM 1437 N N . LEU A 1 188 ? -32.311 0.781 -29.129 1.00 65.88 188 LEU A N 1
ATOM 1438 C CA . LEU A 1 188 ? -32.551 1.758 -28.062 1.00 65.88 188 LEU A CA 1
ATOM 1439 C C . LEU A 1 188 ? -34.048 2.058 -27.901 1.00 65.88 188 LEU A C 1
ATOM 1441 O O . LEU A 1 188 ? -34.505 2.247 -26.777 1.00 65.88 188 LEU A O 1
ATOM 1445 N N . ASP A 1 189 ? -34.817 2.081 -28.991 1.00 68.31 189 ASP A N 1
ATOM 1446 C CA . ASP A 1 189 ? -36.271 2.282 -28.942 1.00 68.31 189 ASP A CA 1
ATOM 1447 C C . ASP A 1 189 ? -36.992 1.090 -28.295 1.00 68.31 189 ASP A C 1
ATOM 1449 O O . ASP A 1 189 ? -37.848 1.286 -27.432 1.00 68.31 189 ASP A O 1
ATOM 1453 N N . ASN A 1 190 ? -36.588 -0.144 -28.613 1.00 64.62 190 ASN A N 1
ATOM 1454 C CA . ASN A 1 190 ? -37.132 -1.339 -27.963 1.00 64.62 190 ASN A CA 1
ATOM 1455 C C . ASN A 1 190 ? -36.777 -1.397 -26.468 1.00 64.62 190 ASN A C 1
ATOM 1457 O O . ASN A 1 190 ? -37.640 -1.704 -25.652 1.00 64.62 190 ASN A O 1
ATOM 1461 N N . LEU A 1 191 ? -35.540 -1.066 -26.081 1.00 58.75 191 LEU A N 1
ATOM 1462 C CA . LEU A 1 191 ? -35.142 -0.993 -24.669 1.00 58.75 191 LEU A CA 1
ATOM 1463 C C . LEU A 1 191 ? -35.902 0.090 -23.900 1.00 58.75 191 LEU A C 1
ATOM 1465 O O . LEU A 1 191 ? -36.336 -0.153 -22.778 1.00 58.75 191 LEU A O 1
ATOM 1469 N N . THR A 1 192 ? -36.117 1.253 -24.521 1.00 69.25 192 THR A N 1
ATOM 1470 C CA . THR A 1 192 ? -36.959 2.311 -23.943 1.00 69.25 192 THR A CA 1
ATOM 1471 C C . THR A 1 192 ? -38.378 1.794 -23.704 1.00 69.25 192 THR A C 1
ATOM 1473 O O . THR A 1 192 ? -38.954 2.051 -22.652 1.00 69.25 192 THR A O 1
ATOM 1476 N N . GLN A 1 193 ? -38.925 1.015 -24.643 1.00 65.94 193 GLN A N 1
ATOM 1477 C CA . GLN A 1 193 ? -40.256 0.427 -24.516 1.00 65.94 193 GLN A CA 1
ATOM 1478 C C . GLN A 1 193 ? -40.337 -0.603 -23.376 1.00 65.94 193 GLN A C 1
ATOM 1480 O O . GLN A 1 193 ? -41.299 -0.572 -22.613 1.00 65.94 193 GLN A O 1
ATOM 1485 N N . TYR A 1 194 ? -39.327 -1.463 -23.203 1.00 58.16 194 TYR A N 1
ATOM 1486 C CA . TYR A 1 194 ? -39.291 -2.429 -22.097 1.00 58.16 194 TYR A CA 1
ATOM 1487 C C . TYR A 1 194 ? -39.104 -1.753 -20.730 1.00 58.16 194 TYR A C 1
ATOM 1489 O O . TYR A 1 194 ? -39.829 -2.074 -19.788 1.00 58.16 194 TYR A O 1
ATOM 1497 N N . ALA A 1 195 ? -38.205 -0.772 -20.625 1.00 58.31 195 ALA A N 1
ATOM 1498 C CA . ALA A 1 195 ? -38.022 0.012 -19.402 1.00 58.31 195 ALA A CA 1
ATOM 1499 C C . ALA A 1 195 ? -39.297 0.794 -19.023 1.00 58.31 195 ALA A C 1
ATOM 1501 O O . ALA A 1 195 ? -39.684 0.812 -17.857 1.00 58.31 195 ALA A O 1
ATOM 1502 N N . ALA A 1 196 ? -40.006 1.362 -20.008 1.00 60.22 196 ALA A N 1
ATOM 1503 C CA . ALA A 1 196 ? -41.282 2.044 -19.787 1.00 60.22 196 ALA A CA 1
ATOM 1504 C C . ALA A 1 196 ? -42.389 1.089 -19.302 1.00 60.22 196 ALA A C 1
ATOM 1506 O O . ALA A 1 196 ? -43.113 1.422 -18.369 1.00 60.22 196 ALA A O 1
ATOM 1507 N N . THR A 1 197 ? -42.483 -0.133 -19.844 1.00 61.44 197 THR A N 1
ATOM 1508 C CA . THR A 1 197 ? -43.474 -1.119 -19.365 1.00 61.44 197 THR A CA 1
ATOM 1509 C C . THR A 1 197 ? -43.251 -1.568 -17.918 1.00 61.44 197 THR A C 1
ATOM 1511 O O . THR A 1 197 ? -44.208 -1.943 -17.246 1.00 61.44 197 THR A O 1
ATOM 1514 N N . VAL A 1 198 ? -42.011 -1.510 -17.420 1.00 56.50 198 VAL A N 1
ATOM 1515 C CA . VAL A 1 198 ? -41.681 -1.794 -16.012 1.00 56.50 198 VAL A CA 1
ATOM 1516 C C . VAL A 1 198 ? -42.067 -0.618 -15.102 1.00 56.50 198 VAL A C 1
ATOM 1518 O O . VAL A 1 198 ? -42.429 -0.841 -13.946 1.00 56.50 198 VAL A O 1
ATOM 1521 N N . ALA A 1 199 ? -42.049 0.613 -15.625 1.00 56.59 199 ALA A N 1
ATOM 1522 C CA . ALA A 1 199 ? -42.452 1.824 -14.911 1.00 56.59 199 ALA A CA 1
ATOM 1523 C C . ALA A 1 199 ? -43.984 2.022 -14.837 1.00 56.59 199 ALA A C 1
ATOM 1525 O O . ALA A 1 199 ? -44.477 2.503 -13.820 1.00 56.59 199 ALA A O 1
ATOM 1526 N N . ASP A 1 200 ? -44.740 1.610 -15.864 1.00 52.56 200 ASP A N 1
ATOM 1527 C CA . ASP A 1 200 ? -46.193 1.858 -16.001 1.00 52.56 200 ASP A CA 1
ATOM 1528 C C . ASP A 1 200 ? -47.116 0.852 -15.266 1.00 52.56 200 ASP A C 1
ATOM 1530 O O . ASP A 1 200 ? -48.342 0.961 -15.336 1.00 52.56 200 ASP A O 1
ATOM 1534 N N . GLY A 1 201 ? -46.576 -0.126 -14.531 1.00 49.12 201 GLY A N 1
ATOM 1535 C CA . GLY A 1 201 ? -47.342 -1.196 -13.862 1.00 49.12 201 GLY A CA 1
ATOM 1536 C C . GLY A 1 201 ? -48.255 -0.786 -12.685 1.00 49.12 201 GLY A C 1
ATOM 1537 O O . GLY A 1 201 ? -48.640 -1.655 -11.908 1.00 49.12 201 GLY A O 1
ATOM 1538 N N . GLU A 1 202 ? -48.600 0.498 -12.521 1.00 48.19 202 GLU A N 1
ATOM 1539 C CA . GLU A 1 202 ? -49.216 1.067 -11.303 1.00 48.19 202 GLU A CA 1
ATOM 1540 C C . GLU A 1 202 ? -50.654 1.634 -11.472 1.00 48.19 202 GLU A C 1
ATOM 1542 O O . GLU A 1 202 ? -51.148 2.280 -10.556 1.00 48.19 202 GLU A O 1
ATOM 1547 N N . ILE A 1 203 ? -51.382 1.400 -12.581 1.00 38.72 203 ILE A N 1
ATOM 1548 C CA . ILE A 1 203 ? -52.710 2.050 -12.810 1.00 38.72 203 ILE A CA 1
ATOM 1549 C C . ILE A 1 203 ? -53.942 1.140 -12.597 1.00 38.72 203 ILE A C 1
ATOM 1551 O O . ILE A 1 203 ? -55.077 1.595 -12.701 1.00 38.72 203 ILE A O 1
ATOM 1555 N N . ALA A 1 204 ? -53.794 -0.131 -12.229 1.00 37.88 204 ALA A N 1
ATOM 1556 C CA . ALA A 1 204 ? -54.957 -1.006 -12.037 1.00 37.88 204 ALA A CA 1
ATOM 1557 C C . ALA A 1 204 ? -54.942 -1.681 -10.669 1.00 37.88 204 ALA A C 1
ATOM 1559 O O . ALA A 1 204 ? -54.648 -2.863 -10.614 1.00 37.88 204 ALA A O 1
ATOM 1560 N N . ASN A 1 205 ? -55.206 -0.933 -9.590 1.00 36.06 205 ASN A N 1
ATOM 1561 C CA . ASN A 1 205 ? -55.762 -1.448 -8.323 1.00 36.06 205 ASN A CA 1
ATOM 1562 C C . ASN A 1 205 ? -56.131 -0.305 -7.358 1.00 36.06 205 ASN A C 1
ATOM 1564 O O . ASN A 1 205 ? -55.819 -0.352 -6.172 1.00 36.06 205 ASN A O 1
ATOM 1568 N N . ASP A 1 206 ? -56.806 0.727 -7.856 1.00 43.50 206 ASP A N 1
ATOM 1569 C CA . ASP A 1 206 ? -57.500 1.663 -6.975 1.00 43.50 206 ASP A CA 1
ATOM 1570 C C . ASP A 1 206 ? -58.845 1.993 -7.624 1.00 43.50 206 ASP A C 1
ATOM 1572 O O . ASP A 1 206 ? -58.888 2.740 -8.600 1.00 43.50 206 ASP A O 1
ATOM 1576 N N . VAL A 1 207 ? -59.901 1.298 -7.175 1.00 37.78 207 VAL A N 1
ATOM 1577 C CA . VAL A 1 207 ? -61.321 1.707 -7.091 1.00 37.78 207 VAL A CA 1
ATOM 1578 C C . VAL A 1 207 ? -62.176 0.473 -6.738 1.00 37.78 207 VAL A C 1
ATOM 1580 O O . VAL A 1 207 ? -62.073 -0.569 -7.380 1.00 37.78 207 VAL A O 1
ATOM 1583 N N . ASP A 1 208 ? -63.036 0.679 -5.734 1.00 32.97 208 ASP A N 1
ATOM 1584 C CA . ASP A 1 208 ? -64.038 -0.196 -5.097 1.00 32.97 208 ASP A CA 1
ATOM 1585 C C . ASP A 1 208 ? -63.453 -1.196 -4.065 1.00 32.97 208 ASP A C 1
ATOM 1587 O O . ASP A 1 208 ? -62.660 -2.066 -4.390 1.00 32.97 208 ASP A O 1
ATOM 1591 N N . ASP A 1 209 ? -63.760 -1.145 -2.762 1.00 33.19 209 ASP A N 1
ATOM 1592 C CA . ASP A 1 209 ? -65.098 -0.973 -2.206 1.00 33.19 209 ASP A CA 1
ATOM 1593 C C . ASP A 1 209 ? -65.101 -0.453 -0.750 1.00 33.19 209 ASP A C 1
ATOM 1595 O O . ASP A 1 209 ? -64.183 -0.657 0.050 1.00 33.19 209 ASP A O 1
ATOM 1599 N N . VAL A 1 210 ? -66.195 0.227 -0.427 1.00 37.53 210 VAL A N 1
ATOM 1600 C CA . VAL A 1 210 ? -66.520 0.944 0.809 1.00 37.53 210 VAL A CA 1
ATOM 1601 C C . VAL A 1 210 ? -67.219 0.020 1.826 1.00 37.53 210 VAL A C 1
ATOM 1603 O O . VAL A 1 210 ? -67.986 -0.856 1.455 1.00 37.53 210 VAL A O 1
ATOM 1606 N N . ASN A 1 211 ? -67.061 0.321 3.126 1.00 31.12 211 ASN A N 1
ATOM 1607 C CA . ASN A 1 211 ? -67.900 -0.106 4.267 1.00 31.12 211 ASN A CA 1
ATOM 1608 C C . ASN A 1 211 ? -67.947 -1.599 4.658 1.00 31.12 211 ASN A C 1
ATOM 1610 O O . ASN A 1 211 ? -68.802 -2.339 4.185 1.00 31.12 211 ASN A O 1
ATOM 1614 N N . VAL A 1 212 ? -67.276 -1.944 5.769 1.00 32.50 212 VAL A N 1
ATOM 1615 C CA . VAL A 1 212 ? -67.941 -2.683 6.861 1.00 32.50 212 VAL A CA 1
ATOM 1616 C C . VAL A 1 212 ? -67.574 -2.077 8.219 1.00 32.50 212 VAL A C 1
ATOM 1618 O O . VAL A 1 212 ? -66.416 -1.943 8.604 1.00 32.50 212 VAL A O 1
ATOM 1621 N N . ILE A 1 213 ? -68.639 -1.692 8.907 1.00 33.44 213 ILE A N 1
ATOM 1622 C CA . ILE A 1 213 ? -68.762 -1.116 10.241 1.00 33.44 213 ILE A CA 1
ATOM 1623 C C . ILE A 1 213 ? -68.402 -2.134 11.340 1.00 33.44 213 ILE A C 1
ATOM 1625 O O . ILE A 1 213 ? -68.691 -3.319 11.217 1.00 33.44 213 ILE A O 1
ATOM 1629 N N . ASP A 1 214 ? -67.812 -1.610 12.421 1.00 33.12 214 ASP A N 1
ATOM 1630 C CA . ASP A 1 214 ? -67.969 -1.997 13.836 1.00 33.12 214 ASP A CA 1
ATOM 1631 C C . ASP A 1 214 ? -68.542 -3.395 14.136 1.00 33.12 214 ASP A C 1
ATOM 1633 O O . ASP A 1 214 ? -69.737 -3.624 13.996 1.00 33.12 214 ASP A O 1
ATOM 1637 N N . MET A 1 215 ? -67.701 -4.288 14.665 1.00 28.70 215 MET A N 1
ATOM 1638 C CA . MET A 1 215 ? -68.022 -5.150 15.810 1.00 28.70 215 MET A CA 1
ATOM 1639 C C . MET A 1 215 ? -66.765 -5.926 16.220 1.00 28.70 215 MET A C 1
ATOM 1641 O O . MET A 1 215 ? -66.418 -6.911 15.576 1.00 28.70 215 MET A O 1
ATOM 1645 N N . SER A 1 216 ? -66.090 -5.497 17.298 1.00 29.72 216 SER A N 1
ATOM 1646 C CA . SER A 1 216 ? -65.467 -6.375 18.325 1.00 29.72 216 SER A CA 1
ATOM 1647 C C . SER A 1 216 ? -64.602 -5.602 19.337 1.00 29.72 216 SER A C 1
ATOM 1649 O O . SER A 1 216 ? -63.489 -5.994 19.679 1.00 29.72 216 SER A O 1
ATOM 1651 N N . LYS A 1 217 ? -65.156 -4.544 19.944 1.00 30.48 217 LYS A N 1
ATOM 1652 C CA . LYS A 1 217 ? -64.913 -4.305 21.375 1.00 30.48 217 LYS A CA 1
ATOM 1653 C C . LYS A 1 217 ? -65.865 -5.209 22.150 1.00 30.48 217 LYS A C 1
ATOM 1655 O O . LYS A 1 217 ? -67.020 -4.842 22.333 1.00 30.48 217 LYS A O 1
ATOM 1660 N N . ARG A 1 218 ? -65.392 -6.375 22.598 1.00 29.98 218 ARG A N 1
ATOM 1661 C CA . ARG A 1 218 ? -65.879 -7.110 23.787 1.00 29.98 218 ARG A CA 1
ATOM 1662 C C . ARG A 1 218 ? -65.143 -8.441 23.895 1.00 29.98 218 ARG A C 1
ATOM 1664 O O . ARG A 1 218 ? -65.532 -9.407 23.257 1.00 29.98 218 ARG A O 1
ATOM 1671 N N . ALA A 1 219 ? -64.108 -8.457 24.734 1.00 29.86 219 ALA A N 1
ATOM 1672 C CA . ALA A 1 219 ? -63.751 -9.540 25.660 1.00 29.86 219 ALA A CA 1
ATOM 1673 C C . ALA A 1 219 ? -62.230 -9.622 25.843 1.00 29.86 219 ALA A C 1
ATOM 1675 O O . ALA A 1 219 ? -61.562 -10.381 25.150 1.00 29.86 219 ALA A O 1
ATOM 1676 N N . ARG A 1 220 ? -61.704 -8.884 26.825 1.00 30.62 220 ARG A N 1
ATOM 1677 C CA . ARG A 1 220 ? -60.804 -9.403 27.874 1.00 30.62 220 ARG A CA 1
ATOM 1678 C C . ARG A 1 220 ? -60.296 -8.242 28.718 1.00 30.62 220 ARG A C 1
ATOM 1680 O O . ARG A 1 220 ? -59.199 -7.752 28.530 1.00 30.62 220 ARG A O 1
ATOM 1687 N N . ASP A 1 221 ? -61.133 -7.864 29.672 1.00 30.17 221 ASP A N 1
ATOM 1688 C CA . ASP A 1 221 ? -60.697 -7.343 30.961 1.00 30.17 221 ASP A CA 1
ATOM 1689 C C . ASP A 1 221 ? -61.599 -7.995 32.008 1.00 30.17 221 ASP A C 1
ATOM 1691 O O . ASP A 1 221 ? -62.790 -7.683 32.065 1.00 30.17 221 ASP A O 1
ATOM 1695 N N . ARG A 1 222 ? -61.067 -8.974 32.758 1.00 31.50 222 ARG A N 1
ATOM 1696 C CA . ARG A 1 222 ? -61.488 -9.335 34.133 1.00 31.50 222 ARG A CA 1
ATOM 1697 C C . ARG A 1 222 ? -60.809 -10.609 34.650 1.00 31.50 222 ARG A C 1
ATOM 1699 O O . ARG A 1 222 ? -61.320 -11.713 34.449 1.00 31.50 222 ARG A O 1
ATOM 1706 N N . ARG A 1 223 ? -59.710 -10.412 35.385 1.00 35.88 223 ARG A N 1
ATOM 1707 C CA . ARG A 1 223 ? -59.313 -11.055 36.665 1.00 35.88 223 ARG A CA 1
ATOM 1708 C C . ARG A 1 223 ? -57.793 -10.930 36.802 1.00 35.88 223 ARG A C 1
ATOM 1710 O O . ARG A 1 223 ? -57.098 -11.333 35.885 1.00 35.88 223 ARG A O 1
ATOM 1717 N N . ASN A 1 224 ? -57.185 -10.479 37.889 1.00 33.22 224 ASN A N 1
ATOM 1718 C CA . ASN A 1 224 ? -57.597 -9.806 39.117 1.00 33.22 224 ASN A CA 1
ATOM 1719 C C . ASN A 1 224 ? -56.289 -9.263 39.722 1.00 33.22 224 ASN A C 1
ATOM 1721 O O . ASN A 1 224 ? -55.249 -9.913 39.611 1.00 33.22 224 ASN A O 1
ATOM 1725 N N . SER A 1 225 ? -56.367 -8.107 40.365 1.00 30.34 225 SER A N 1
ATOM 1726 C CA . SER A 1 225 ? -55.289 -7.489 41.133 1.00 30.34 225 SER A CA 1
ATOM 1727 C C . SER A 1 225 ? -55.263 -8.003 42.582 1.00 30.34 225 SER A C 1
ATOM 1729 O O . SER A 1 225 ? -56.273 -8.495 43.081 1.00 30.34 225 SER A O 1
ATOM 1731 N N . GLU A 1 226 ? -54.116 -7.758 43.229 1.00 31.95 226 GLU A N 1
ATOM 1732 C CA . GLU A 1 226 ? -53.899 -7.526 44.672 1.00 31.95 226 GLU A CA 1
ATOM 1733 C C . GLU A 1 226 ? -53.801 -8.728 45.629 1.00 31.95 226 GLU A C 1
ATOM 1735 O O . GLU A 1 226 ? -54.745 -9.484 45.828 1.00 31.95 226 GLU A O 1
ATOM 1740 N N . THR A 1 227 ? -52.675 -8.829 46.355 1.00 30.08 227 THR A N 1
ATOM 1741 C CA . THR A 1 227 ? -52.584 -8.327 47.746 1.00 30.08 227 THR A CA 1
ATOM 1742 C C . THR A 1 227 ? -51.116 -8.202 48.208 1.00 30.08 227 THR A C 1
ATOM 1744 O O . THR A 1 227 ? -50.272 -9.057 47.960 1.00 30.08 227 THR A O 1
ATOM 1747 N N . THR A 1 228 ? -50.861 -7.077 48.868 1.00 28.09 228 THR A N 1
ATOM 1748 C CA . THR A 1 228 ? -49.645 -6.494 49.461 1.00 28.09 228 THR A CA 1
ATOM 1749 C C . THR A 1 228 ? -49.241 -7.149 50.803 1.00 28.09 228 THR A C 1
ATOM 1751 O O . THR A 1 228 ? -50.111 -7.699 51.470 1.00 28.09 228 THR A O 1
ATOM 1754 N N . LEU A 1 229 ? -47.971 -7.016 51.247 1.00 28.73 229 LEU A N 1
ATOM 1755 C CA . LEU A 1 229 ? -47.533 -6.412 52.543 1.00 28.73 229 LEU A CA 1
ATOM 1756 C C . LEU A 1 229 ? -46.111 -6.838 53.028 1.00 28.73 229 LEU A C 1
ATOM 1758 O O . LEU A 1 229 ? -45.879 -7.990 53.364 1.00 28.73 229 LEU A O 1
ATOM 1762 N N . ILE A 1 230 ? -45.208 -5.837 53.076 1.00 28.84 230 ILE A N 1
ATOM 1763 C CA . ILE A 1 230 ? -44.320 -5.342 54.174 1.00 28.84 230 ILE A CA 1
ATOM 1764 C C . ILE A 1 230 ? -43.400 -6.303 54.981 1.00 28.84 230 ILE A C 1
ATOM 1766 O O . ILE A 1 230 ? -43.867 -7.280 55.546 1.00 28.84 230 ILE A O 1
ATOM 1770 N N . VAL A 1 231 ? -42.113 -5.903 55.129 1.00 27.45 231 VAL A N 1
ATOM 1771 C CA . VAL A 1 231 ? -41.265 -5.700 56.361 1.00 27.45 231 VAL A CA 1
ATOM 1772 C C . VAL A 1 231 ? -39.772 -5.720 55.928 1.00 27.45 231 VAL A C 1
ATOM 1774 O O . VAL A 1 231 ? -39.306 -6.705 55.376 1.00 27.45 231 VAL A O 1
ATOM 1777 N N . GLN A 1 232 ? -39.039 -4.599 55.855 1.00 27.36 232 GLN A N 1
ATOM 1778 C CA . GLN A 1 232 ? -38.202 -3.912 56.871 1.00 27.36 232 GLN A CA 1
ATOM 1779 C C . GLN A 1 232 ? -37.000 -4.674 57.511 1.00 27.36 232 GLN A C 1
ATOM 1781 O O . GLN A 1 232 ? -37.137 -5.345 58.523 1.00 27.36 232 GLN A O 1
ATOM 1786 N N . SER A 1 233 ? -35.795 -4.316 57.028 1.00 27.19 233 SER A N 1
ATOM 1787 C CA . SER A 1 233 ? -34.669 -3.694 57.776 1.00 27.19 233 SER A CA 1
ATOM 1788 C C . SER A 1 233 ? -33.532 -4.498 58.459 1.00 27.19 233 SER A C 1
ATOM 1790 O O . SER A 1 233 ? -33.733 -5.539 59.066 1.00 27.19 233 SER A O 1
ATOM 1792 N N . VAL A 1 234 ? -32.366 -3.819 58.441 1.00 27.31 234 VAL A N 1
ATOM 1793 C CA . VAL A 1 234 ? -31.210 -3.804 59.376 1.00 27.31 234 VAL A CA 1
ATOM 1794 C C . VAL A 1 234 ? -30.021 -4.751 59.118 1.00 27.31 234 VAL A C 1
ATOM 1796 O O . VAL A 1 234 ? -30.079 -5.941 59.384 1.00 27.31 234 VAL A O 1
ATOM 1799 N N . GLY A 1 235 ? -28.868 -4.143 58.787 1.00 27.11 235 GLY A N 1
ATOM 1800 C CA . GLY A 1 235 ? -27.768 -4.087 59.764 1.00 27.11 235 GLY A CA 1
ATOM 1801 C C . GLY A 1 235 ? -26.415 -4.725 59.435 1.00 27.11 235 GLY A C 1
ATOM 1802 O O . GLY A 1 235 ? -26.204 -5.894 59.712 1.00 27.11 235 GLY A O 1
ATOM 1803 N N . SER A 1 236 ? -25.470 -3.847 59.084 1.00 29.78 236 SER A N 1
ATOM 1804 C CA . SER A 1 236 ? -24.154 -3.703 59.738 1.00 29.78 236 SER A CA 1
ATOM 1805 C C . SER A 1 236 ? -22.981 -4.641 59.403 1.00 29.78 236 SER A C 1
ATOM 1807 O O . SER A 1 236 ? -23.050 -5.862 59.442 1.00 29.78 236 SER A O 1
ATOM 1809 N N . ALA A 1 237 ? -21.847 -3.966 59.178 1.00 32.75 237 ALA A N 1
ATOM 1810 C CA . ALA A 1 237 ? -20.469 -4.453 59.179 1.00 32.75 237 ALA A CA 1
ATOM 1811 C C . ALA A 1 237 ? -20.063 -5.157 60.493 1.00 32.75 237 ALA A C 1
ATOM 1813 O O . ALA A 1 237 ? -20.768 -5.060 61.500 1.00 32.75 237 ALA A O 1
ATOM 1814 N N . PRO A 1 238 ? -18.857 -5.753 60.529 1.00 40.34 238 PRO A N 1
ATOM 1815 C CA . PRO A 1 238 ? -17.804 -5.042 61.256 1.00 40.34 238 PRO A CA 1
ATOM 1816 C C . PRO A 1 238 ? -16.408 -5.111 60.619 1.00 40.34 238 PRO A C 1
ATOM 1818 O O . PRO A 1 238 ? -16.046 -6.005 59.858 1.00 40.34 238 PRO A O 1
ATOM 1821 N N . SER A 1 239 ? -15.610 -4.126 61.011 1.00 30.84 239 SER A N 1
ATOM 1822 C CA . SER A 1 239 ? -14.161 -4.049 60.906 1.00 30.84 239 SER A CA 1
ATOM 1823 C C . SER A 1 239 ? -13.461 -4.929 61.958 1.00 30.84 239 SER A C 1
ATOM 1825 O O . SER A 1 239 ? -13.975 -5.122 63.058 1.00 30.84 239 SER A O 1
ATOM 1827 N N . THR A 1 240 ? -12.216 -5.332 61.680 1.00 29.16 240 THR A N 1
ATOM 1828 C CA . THR A 1 240 ? -10.952 -4.845 62.300 1.00 29.16 240 THR A CA 1
ATOM 1829 C C . THR A 1 240 ? -9.926 -5.973 62.566 1.00 29.16 240 THR A C 1
ATOM 1831 O O . THR A 1 240 ? -10.194 -6.909 63.304 1.00 29.16 240 THR A O 1
ATOM 1834 N N . GLN A 1 241 ? -8.702 -5.742 62.065 1.00 28.22 241 GLN A N 1
ATOM 1835 C CA . GLN A 1 241 ? -7.404 -5.853 62.765 1.00 28.22 241 GLN A CA 1
ATOM 1836 C C . GLN A 1 241 ? -6.574 -7.168 62.852 1.00 28.22 241 GLN A C 1
ATOM 1838 O O . GLN A 1 241 ? -6.949 -8.152 63.475 1.00 28.22 241 GLN A O 1
ATOM 1843 N N . THR A 1 242 ? -5.306 -6.993 62.419 1.00 27.64 242 THR A N 1
ATOM 1844 C CA . THR A 1 242 ? -4.007 -7.514 62.939 1.00 27.64 242 THR A CA 1
ATOM 1845 C C . THR A 1 242 ? -3.529 -8.931 62.564 1.00 27.64 242 THR A C 1
ATOM 1847 O O . THR A 1 242 ? -4.015 -9.918 63.090 1.00 27.64 242 THR A O 1
ATOM 1850 N N . SER A 1 243 ? -2.422 -9.066 61.811 1.00 27.11 243 SER A N 1
ATOM 1851 C CA . SER A 1 243 ? -1.020 -8.911 62.271 1.00 27.11 243 SER A CA 1
ATOM 1852 C C . SER A 1 243 ? 0.007 -9.766 61.474 1.00 27.11 243 SER A C 1
ATOM 1854 O O . SER A 1 243 ? -0.287 -10.886 61.079 1.00 27.11 243 SER A O 1
ATOM 1856 N N . LEU A 1 244 ? 1.231 -9.216 61.368 1.00 30.06 244 LEU A N 1
ATOM 1857 C CA . LEU A 1 244 ? 2.571 -9.852 61.424 1.00 30.06 244 LEU A CA 1
ATOM 1858 C C . LEU A 1 244 ? 3.268 -10.500 60.198 1.00 30.06 244 LEU A C 1
ATOM 1860 O O . LEU A 1 244 ? 2.798 -11.453 59.591 1.00 30.06 244 LEU A O 1
ATOM 1864 N N . GLY A 1 245 ? 4.520 -10.036 60.009 1.00 27.56 245 GLY A N 1
ATOM 1865 C CA . GLY A 1 245 ? 5.659 -10.690 59.336 1.00 27.56 245 GLY A CA 1
ATOM 1866 C C . GLY A 1 245 ? 6.041 -10.031 58.002 1.00 27.56 245 GLY A C 1
ATOM 1867 O O . GLY A 1 245 ? 5.291 -10.139 57.049 1.00 27.56 245 GLY A O 1
ATOM 1868 N N . GLY A 1 246 ? 7.145 -9.303 57.799 1.00 28.22 246 GLY A N 1
ATOM 1869 C CA . GLY A 1 246 ? 8.453 -9.253 58.461 1.00 28.22 246 GLY A CA 1
ATOM 1870 C C . GLY A 1 246 ? 9.537 -9.627 57.433 1.00 28.22 246 GLY A C 1
ATOM 1871 O O . GLY A 1 246 ? 9.517 -10.746 56.937 1.00 28.22 246 GLY A O 1
ATOM 1872 N N . GLY A 1 247 ? 10.472 -8.724 57.095 1.00 27.34 247 GLY A N 1
ATOM 1873 C CA . GLY A 1 247 ? 11.616 -9.073 56.231 1.00 27.34 247 GLY A CA 1
ATOM 1874 C C . GLY A 1 247 ? 12.403 -7.906 55.622 1.00 27.34 247 GLY A C 1
ATOM 1875 O O . GLY A 1 247 ? 11.998 -7.332 54.623 1.00 27.34 247 GLY A O 1
ATOM 1876 N N . TYR A 1 248 ? 13.541 -7.599 56.243 1.00 29.20 248 TYR A N 1
ATOM 1877 C CA . TYR A 1 248 ? 14.545 -6.558 55.973 1.00 29.20 248 TYR A CA 1
ATOM 1878 C C . TYR A 1 248 ? 15.310 -6.658 54.634 1.00 29.20 248 TYR A C 1
ATOM 1880 O O . TYR A 1 248 ? 15.535 -7.754 54.142 1.00 29.20 248 TYR A O 1
ATOM 1888 N N . TYR A 1 249 ? 15.767 -5.513 54.101 1.00 31.56 249 TYR A N 1
ATOM 1889 C CA . TYR A 1 249 ? 17.159 -4.998 53.937 1.00 31.56 249 TYR A CA 1
ATOM 1890 C C . TYR A 1 249 ? 17.049 -3.738 53.044 1.00 31.56 249 TYR A C 1
ATOM 1892 O O . TYR A 1 249 ? 16.227 -3.707 52.141 1.00 31.56 249 TYR A O 1
ATOM 1900 N N . GLY A 1 250 ? 17.774 -2.631 53.161 1.00 27.86 250 GLY A N 1
ATOM 1901 C CA . GLY A 1 250 ? 18.902 -2.182 53.963 1.00 27.86 250 GLY A CA 1
ATOM 1902 C C . GLY A 1 250 ? 19.241 -0.775 53.433 1.00 27.86 250 GLY A C 1
ATOM 1903 O O . GLY A 1 250 ? 19.150 -0.516 52.235 1.00 27.86 250 GLY A O 1
ATOM 1904 N N . ARG A 1 251 ? 19.540 0.156 54.336 1.00 28.92 251 ARG A N 1
ATOM 1905 C CA . ARG A 1 251 ? 19.747 1.592 54.089 1.00 28.92 251 ARG A CA 1
ATOM 1906 C C . ARG A 1 251 ? 21.250 1.886 54.118 1.00 28.92 251 ARG A C 1
ATOM 1908 O O . ARG A 1 251 ? 21.898 1.383 55.025 1.00 28.92 251 ARG A O 1
ATOM 1915 N N . TYR A 1 252 ? 21.757 2.771 53.256 1.00 30.91 252 TYR A N 1
ATOM 1916 C CA . TYR A 1 252 ? 22.796 3.749 53.625 1.00 30.91 252 TYR A CA 1
ATOM 1917 C C . TYR A 1 252 ? 22.589 5.075 52.861 1.00 30.91 252 TYR A C 1
ATOM 1919 O O . TYR A 1 252 ? 21.998 5.052 51.781 1.00 30.91 252 TYR A O 1
ATOM 1927 N N . PRO A 1 253 ? 22.986 6.222 53.450 1.00 38.66 253 PRO A N 1
ATOM 1928 C CA . PRO A 1 253 ? 22.521 7.556 53.077 1.00 38.66 253 PRO A CA 1
ATOM 1929 C C . PRO A 1 253 ? 23.540 8.335 52.231 1.00 38.66 253 PRO A C 1
ATOM 1931 O O . PRO A 1 253 ? 24.731 8.026 52.224 1.00 38.66 253 PRO A O 1
ATOM 1934 N N . THR A 1 254 ? 23.098 9.413 51.584 1.00 34.09 254 THR A N 1
ATOM 1935 C CA . THR A 1 254 ? 23.996 10.498 51.160 1.00 34.09 254 THR A CA 1
ATOM 1936 C C . THR A 1 254 ? 23.279 11.842 51.283 1.00 34.09 254 THR A C 1
ATOM 1938 O O . THR A 1 254 ? 22.076 11.942 51.045 1.00 34.09 254 THR A O 1
ATOM 1941 N N . GLU A 1 255 ? 24.037 12.821 51.764 1.00 33.25 255 GLU A N 1
ATOM 1942 C CA . GLU A 1 255 ? 23.671 14.157 52.237 1.00 33.25 255 GLU A CA 1
ATOM 1943 C C . GLU A 1 255 ? 23.061 15.092 51.172 1.00 33.25 255 GLU A C 1
ATOM 1945 O O . GLU A 1 255 ? 23.247 14.876 49.972 1.00 33.25 255 GLU A O 1
ATOM 1950 N N . PRO A 1 256 ? 22.370 16.173 51.590 1.00 36.81 256 PRO A N 1
ATOM 1951 C CA . PRO A 1 256 ? 21.824 17.169 50.679 1.00 36.81 256 PRO A CA 1
ATOM 1952 C C . PRO A 1 256 ? 22.856 18.248 50.312 1.00 36.81 256 PRO A C 1
ATOM 1954 O O . PRO A 1 256 ? 23.324 19.010 51.158 1.00 36.81 256 PRO A O 1
ATOM 1957 N N . GLY A 1 257 ? 23.159 18.347 49.017 1.00 31.50 257 GLY A N 1
ATOM 1958 C CA . GLY A 1 257 ? 23.913 19.449 48.424 1.00 31.50 257 GLY A CA 1
ATOM 1959 C C . GLY A 1 257 ? 23.009 20.632 48.072 1.00 31.50 257 GLY A C 1
ATOM 1960 O O . GLY A 1 257 ? 22.081 20.512 47.276 1.00 31.50 257 GLY A O 1
ATOM 1961 N N . VAL A 1 258 ? 23.319 21.779 48.671 1.00 38.12 258 VAL A N 1
ATOM 1962 C CA . VAL A 1 258 ? 22.785 23.115 48.382 1.00 38.12 258 VAL A CA 1
ATOM 1963 C C . VAL A 1 258 ? 23.230 23.573 46.991 1.00 38.12 258 VAL A C 1
ATOM 1965 O O . VAL A 1 258 ? 24.431 23.660 46.752 1.00 38.12 258 VAL A O 1
ATOM 1968 N N . VAL A 1 259 ? 22.299 23.961 46.109 1.00 34.44 259 VAL A N 1
ATOM 1969 C CA . VAL A 1 259 ? 22.600 24.850 44.972 1.00 34.44 259 VAL A CA 1
ATOM 1970 C C . VAL A 1 259 ? 21.443 25.826 44.737 1.00 34.44 259 VAL A C 1
ATOM 1972 O O . VAL A 1 259 ? 20.310 25.434 44.476 1.00 34.44 259 VAL A O 1
ATOM 1975 N N . ASN A 1 260 ? 21.789 27.111 44.829 1.00 35.16 260 ASN A N 1
ATOM 1976 C CA . ASN A 1 260 ? 21.005 28.285 44.460 1.00 35.16 260 ASN A CA 1
ATOM 1977 C C . ASN A 1 260 ? 20.575 28.264 42.985 1.00 35.16 260 ASN A C 1
ATOM 1979 O O . ASN A 1 260 ? 21.423 28.134 42.103 1.00 35.16 260 ASN A O 1
ATOM 1983 N N . SER A 1 261 ? 19.309 28.573 42.712 1.00 33.12 261 SER A N 1
ATOM 1984 C CA . SER A 1 261 ? 18.861 29.055 41.402 1.00 33.12 261 SER A CA 1
ATOM 1985 C C . SER A 1 261 ? 18.247 30.443 41.555 1.00 33.12 261 SER A C 1
ATOM 1987 O O . SER A 1 261 ? 17.204 30.605 42.184 1.00 33.12 261 SER A O 1
ATOM 1989 N N . LYS A 1 262 ? 18.936 31.442 40.994 1.00 31.00 262 LYS A N 1
ATOM 1990 C CA . LYS A 1 262 ? 18.436 32.802 40.786 1.00 31.00 262 LYS A CA 1
ATOM 1991 C C . LYS A 1 262 ? 17.303 32.772 39.760 1.00 31.00 262 LYS A C 1
ATOM 1993 O O . LYS A 1 262 ? 17.481 32.240 38.667 1.00 31.00 262 LYS A O 1
ATOM 1998 N N . GLU A 1 263 ? 16.179 33.379 40.114 1.00 31.30 263 GLU A N 1
ATOM 1999 C CA . GLU A 1 263 ? 15.138 33.803 39.183 1.00 31.30 263 GLU A CA 1
ATOM 2000 C C . GLU A 1 263 ? 15.601 35.076 38.461 1.00 31.30 263 GLU A C 1
ATOM 2002 O O . GLU A 1 263 ? 15.810 36.112 39.090 1.00 31.30 263 GLU A O 1
ATOM 2007 N N . GLU A 1 264 ? 15.737 35.016 37.138 1.00 30.36 264 GLU A N 1
ATOM 2008 C CA . GLU A 1 264 ? 15.735 36.201 36.278 1.00 30.36 264 GLU A CA 1
ATOM 2009 C C . GLU A 1 264 ? 14.481 36.150 35.404 1.00 30.36 264 GLU A C 1
ATOM 2011 O O . GLU A 1 264 ? 14.375 35.390 34.441 1.00 30.36 264 GLU A O 1
ATOM 2016 N N . SER A 1 265 ? 13.503 36.968 35.790 1.00 31.28 265 SER A N 1
ATOM 2017 C CA . SER A 1 265 ? 12.344 37.316 34.974 1.00 31.28 265 SER A CA 1
ATOM 2018 C C . SER A 1 265 ? 12.791 38.237 33.840 1.00 31.28 265 SER A C 1
ATOM 2020 O O . SER A 1 265 ? 13.274 39.338 34.095 1.00 31.28 265 SER A O 1
ATOM 2022 N N . SER A 1 266 ? 12.594 37.822 32.587 1.00 28.91 266 SER A N 1
ATOM 2023 C CA . SER A 1 266 ? 12.675 38.718 31.430 1.00 28.91 266 SER A CA 1
ATOM 2024 C C . SER A 1 266 ? 11.328 38.767 30.711 1.00 28.91 266 SER A C 1
ATOM 2026 O O . SER A 1 266 ? 10.921 37.874 29.971 1.00 28.91 266 SER A O 1
ATOM 2028 N N . THR A 1 267 ? 10.618 39.856 30.982 1.00 29.00 267 THR A N 1
ATOM 2029 C CA . THR A 1 267 ? 9.425 40.314 30.277 1.00 29.00 267 THR A CA 1
ATOM 2030 C C . THR A 1 267 ? 9.859 40.869 28.919 1.00 29.00 267 THR A C 1
ATOM 2032 O O . THR A 1 267 ? 10.500 41.915 28.865 1.00 29.00 267 THR A O 1
ATOM 2035 N N . ILE A 1 268 ? 9.532 40.185 27.819 1.00 29.53 268 ILE A N 1
ATOM 2036 C CA . ILE A 1 268 ? 9.711 40.724 26.463 1.00 29.53 268 ILE A CA 1
ATOM 2037 C C . ILE A 1 268 ? 8.400 41.385 26.034 1.00 29.53 268 ILE A C 1
ATOM 2039 O O . ILE A 1 268 ? 7.396 40.725 25.767 1.00 29.53 268 ILE A O 1
ATOM 2043 N N . SER A 1 269 ? 8.426 42.713 25.995 1.00 26.81 269 SER A N 1
ATOM 2044 C CA . SER A 1 269 ? 7.404 43.594 25.441 1.00 26.81 269 SER A CA 1
ATOM 2045 C C . SER A 1 269 ? 7.512 43.646 23.912 1.00 26.81 269 SER A C 1
ATOM 2047 O O . SER A 1 269 ? 8.577 43.908 23.354 1.00 26.81 269 SER A O 1
ATOM 2049 N N . TYR A 1 270 ? 6.393 43.421 23.219 1.00 27.72 270 TYR A N 1
ATOM 2050 C CA . TYR A 1 270 ? 6.287 43.630 21.775 1.00 27.72 270 TYR A CA 1
ATOM 2051 C C . TYR A 1 270 ? 6.104 45.122 21.483 1.00 27.72 270 TYR A C 1
ATOM 2053 O O . TYR A 1 270 ? 5.104 45.722 21.874 1.00 27.72 270 TYR A O 1
ATOM 2061 N N . SER A 1 271 ? 7.084 45.708 20.793 1.00 27.00 271 SER A N 1
ATOM 2062 C CA . SER A 1 271 ? 7.012 47.055 20.231 1.00 27.00 271 SER A CA 1
ATOM 2063 C C . SER A 1 271 ? 6.358 47.013 18.850 1.00 27.00 271 SER A C 1
ATOM 2065 O O . SER A 1 271 ? 6.749 46.241 17.975 1.00 27.00 271 SER A O 1
ATOM 2067 N N . THR A 1 272 ? 5.344 47.853 18.676 1.00 32.66 272 THR A N 1
ATOM 2068 C CA . THR A 1 272 ? 4.645 48.156 17.427 1.00 32.66 272 THR A CA 1
ATOM 2069 C C . THR A 1 272 ? 5.561 48.890 16.448 1.00 32.66 272 THR A C 1
ATOM 2071 O O . THR A 1 272 ? 5.991 50.008 16.733 1.00 32.66 272 THR A O 1
ATOM 2074 N N . ALA A 1 273 ? 5.796 48.311 15.269 1.00 29.59 273 ALA A N 1
ATOM 2075 C CA . ALA A 1 273 ? 6.416 48.997 14.138 1.00 29.59 273 ALA A CA 1
ATOM 2076 C C . ALA A 1 273 ? 5.499 48.949 12.905 1.00 29.59 273 ALA A C 1
ATOM 2078 O O . ALA A 1 273 ? 5.060 47.885 12.471 1.00 29.59 273 ALA A O 1
ATOM 2079 N N . SER A 1 274 ? 5.214 50.140 12.374 1.00 29.61 274 SER A N 1
ATOM 2080 C CA . SER A 1 274 ? 4.467 50.412 11.140 1.00 29.61 274 SER A CA 1
ATOM 2081 C C . SER A 1 274 ? 5.198 49.933 9.872 1.00 29.61 274 SER A C 1
ATOM 2083 O O . SER A 1 274 ? 6.415 49.742 9.895 1.00 29.61 274 SER A O 1
ATOM 2085 N N . PRO A 1 275 ? 4.480 49.755 8.743 1.00 36.53 275 PRO A N 1
ATOM 2086 C CA . PRO A 1 275 ? 4.952 48.954 7.621 1.00 36.53 275 PRO A CA 1
ATOM 2087 C C . PRO A 1 275 ? 5.853 49.732 6.655 1.00 36.53 275 PRO A C 1
ATOM 2089 O O . PRO A 1 275 ? 5.512 50.811 6.168 1.00 36.53 275 PRO A O 1
ATOM 2092 N N . VAL A 1 276 ? 6.981 49.114 6.305 1.00 31.19 276 VAL A N 1
ATOM 2093 C CA . VAL A 1 276 ? 7.829 49.503 5.175 1.00 31.19 276 VAL A CA 1
ATOM 2094 C C . VAL A 1 276 ? 7.245 48.896 3.898 1.00 31.19 276 VAL A C 1
ATOM 2096 O O . VAL A 1 276 ? 7.114 47.679 3.769 1.00 31.19 276 VAL A O 1
ATOM 2099 N N . LYS A 1 277 ? 6.898 49.762 2.939 1.00 42.09 277 LYS A N 1
ATOM 2100 C CA . LYS A 1 277 ? 6.485 49.394 1.579 1.00 42.09 277 LYS A CA 1
ATOM 2101 C C . LYS A 1 277 ? 7.637 48.675 0.869 1.00 42.09 277 LYS A C 1
ATOM 2103 O O . LYS A 1 277 ? 8.650 49.296 0.563 1.00 42.09 277 LYS A O 1
ATOM 2108 N N . THR A 1 278 ? 7.460 47.393 0.563 1.00 34.06 278 THR A N 1
ATOM 2109 C CA . THR A 1 278 ? 8.279 46.671 -0.421 1.00 34.06 278 THR A CA 1
ATOM 2110 C C . THR A 1 278 ? 7.390 46.182 -1.559 1.00 34.06 278 THR A C 1
ATOM 2112 O O . THR A 1 278 ? 6.214 45.878 -1.366 1.00 34.06 278 THR A O 1
ATOM 2115 N N . GLY A 1 279 ? 7.942 46.267 -2.769 1.00 31.30 279 GLY A N 1
ATOM 2116 C CA . GLY A 1 279 ? 7.224 46.272 -4.036 1.00 31.30 279 GLY A CA 1
ATOM 2117 C C . GLY A 1 279 ? 6.499 44.980 -4.402 1.00 31.30 279 GLY A C 1
ATOM 2118 O O . GLY A 1 279 ? 6.764 43.902 -3.876 1.00 31.30 279 GLY A O 1
ATOM 2119 N N . ALA A 1 280 ? 5.584 45.146 -5.356 1.00 38.28 280 ALA A N 1
ATOM 2120 C CA . ALA A 1 280 ? 4.737 44.130 -5.955 1.00 38.28 280 ALA A CA 1
ATOM 2121 C C . ALA A 1 280 ? 5.529 42.891 -6.413 1.00 38.28 280 ALA A C 1
ATOM 2123 O O . ALA A 1 280 ? 6.073 42.845 -7.513 1.00 38.28 280 ALA A O 1
ATOM 2124 N N . LYS A 1 281 ? 5.546 41.854 -5.573 1.00 39.44 281 LYS A N 1
ATOM 2125 C CA . LYS A 1 281 ? 5.609 40.471 -6.042 1.00 39.44 281 LYS A CA 1
ATOM 2126 C C . LYS A 1 281 ? 4.178 40.059 -6.359 1.00 39.44 281 LYS A C 1
ATOM 2128 O O . LYS A 1 281 ? 3.292 40.291 -5.541 1.00 39.44 281 LYS A O 1
ATOM 2133 N N . HIS A 1 282 ? 3.968 39.505 -7.551 1.00 33.53 282 HIS A N 1
ATOM 2134 C CA . HIS A 1 282 ? 2.695 38.945 -7.998 1.00 33.53 282 HIS A CA 1
ATOM 2135 C C . HIS A 1 282 ? 1.987 38.228 -6.845 1.00 33.53 282 HIS A C 1
ATOM 2137 O O . HIS A 1 282 ? 2.519 37.256 -6.307 1.00 33.53 282 HIS A O 1
ATOM 2143 N N . ALA A 1 283 ? 0.815 38.730 -6.453 1.00 38.00 283 ALA A N 1
ATOM 2144 C CA . ALA A 1 283 ? -0.061 38.044 -5.522 1.00 38.00 283 ALA A CA 1
ATOM 2145 C C . ALA A 1 283 ? -0.457 36.715 -6.177 1.00 38.00 283 ALA A C 1
ATOM 2147 O O . ALA A 1 283 ? -1.318 36.676 -7.051 1.00 38.00 283 ALA A O 1
ATOM 2148 N N . ARG A 1 284 ? 0.260 35.639 -5.834 1.00 53.47 284 ARG A N 1
ATOM 2149 C CA . ARG A 1 284 ? -0.092 34.278 -6.234 1.00 53.47 284 ARG A CA 1
ATOM 2150 C C . ARG A 1 284 ? -1.453 33.984 -5.612 1.00 53.47 284 ARG A C 1
ATOM 2152 O O . ARG A 1 284 ? -1.566 33.947 -4.388 1.00 53.47 284 ARG A O 1
ATOM 2159 N N . GLU A 1 285 ? -2.471 33.807 -6.450 1.00 44.50 285 GLU A N 1
ATOM 2160 C CA . GLU A 1 285 ? -3.775 33.280 -6.047 1.00 44.50 285 GLU A CA 1
ATOM 2161 C C . GLU A 1 285 ? -3.576 31.875 -5.470 1.00 44.50 285 GLU A C 1
ATOM 2163 O O . GLU A 1 285 ? -3.547 30.876 -6.185 1.00 44.50 285 GLU A O 1
ATOM 2168 N N . THR A 1 286 ? -3.378 31.791 -4.159 1.00 55.59 286 THR A N 1
ATOM 2169 C CA . THR A 1 286 ? -3.405 30.521 -3.440 1.00 55.59 286 THR A CA 1
ATOM 2170 C C . THR A 1 286 ? -4.868 30.196 -3.175 1.00 55.59 286 THR A C 1
ATOM 2172 O O . THR A 1 286 ? -5.585 30.988 -2.566 1.00 55.59 286 THR A O 1
ATOM 2175 N N . CYS A 1 287 ? -5.350 29.057 -3.679 1.00 54.72 287 CYS A N 1
ATOM 2176 C CA . CYS A 1 287 ? -6.690 28.586 -3.336 1.00 54.72 287 CYS A CA 1
ATOM 2177 C C . CYS A 1 287 ? -6.708 28.297 -1.824 1.00 54.72 287 CYS A C 1
ATOM 2179 O O . CYS A 1 287 ? -5.930 27.451 -1.373 1.00 54.72 287 CYS A O 1
ATOM 2181 N N . PRO A 1 288 ? -7.523 29.003 -1.020 1.00 72.31 288 PRO A N 1
ATOM 2182 C CA . PRO A 1 288 ? -7.475 28.857 0.426 1.00 72.31 288 PRO A CA 1
ATOM 2183 C C . PRO A 1 288 ? -7.939 27.452 0.819 1.00 72.31 288 PRO A C 1
ATOM 2185 O O . PRO A 1 288 ? -9.000 26.993 0.401 1.00 72.31 288 PRO A O 1
ATOM 2188 N N . SER A 1 289 ? -7.139 26.770 1.638 1.00 76.25 289 SER A N 1
ATOM 2189 C CA . SER A 1 289 ? -7.528 25.492 2.238 1.00 76.25 289 SER A CA 1
ATOM 2190 C C . SER A 1 289 ? -8.815 25.663 3.059 1.00 76.25 289 SER A C 1
ATOM 2192 O O . SER A 1 289 ? -8.908 26.569 3.891 1.00 76.25 289 SER A O 1
ATOM 2194 N N . GLN A 1 290 ? -9.799 24.783 2.865 1.00 81.50 290 GLN A N 1
ATOM 2195 C CA . GLN A 1 290 ? -11.095 24.863 3.547 1.00 81.50 290 GLN A CA 1
ATOM 2196 C C . GLN A 1 290 ? -11.086 24.001 4.811 1.00 81.50 290 GLN A C 1
ATOM 2198 O O . GLN A 1 290 ? -10.843 22.800 4.734 1.00 81.50 290 GLN A O 1
ATOM 2203 N N . LEU A 1 291 ? -11.377 24.585 5.977 1.00 81.62 291 LEU A N 1
ATOM 2204 C CA . LEU A 1 291 ? -11.542 23.819 7.216 1.00 81.62 291 LEU A CA 1
ATOM 2205 C C . LEU A 1 291 ? -12.779 22.907 7.102 1.00 81.62 291 LEU A C 1
ATOM 2207 O O . LEU A 1 291 ? -13.902 23.391 6.991 1.00 81.62 291 LEU A O 1
ATOM 2211 N N . ILE A 1 292 ? -12.568 21.594 7.156 1.00 80.00 292 ILE A N 1
ATOM 2212 C CA . ILE A 1 292 ? -13.599 20.551 7.114 1.00 80.00 292 ILE A CA 1
ATOM 2213 C C . ILE A 1 292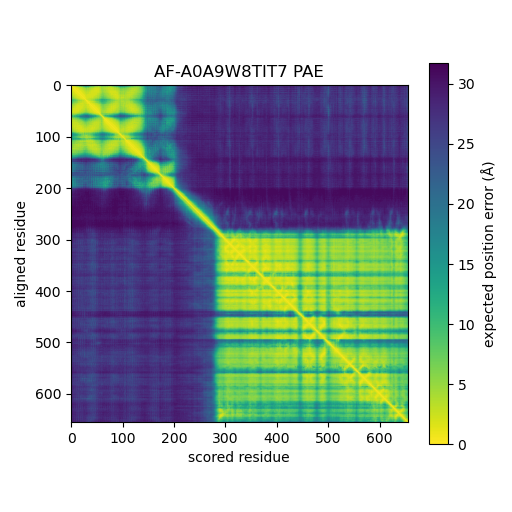 ? -14.162 20.314 8.519 1.00 80.00 292 ILE A C 1
ATOM 2215 O O . ILE A 1 292 ? -15.378 20.324 8.727 1.00 80.00 292 ILE A O 1
ATOM 2219 N N . ALA A 1 293 ? -13.282 20.087 9.495 1.00 79.31 293 ALA A N 1
ATOM 2220 C CA . ALA A 1 293 ? -13.652 19.680 10.847 1.00 79.31 293 ALA A CA 1
ATOM 2221 C C . ALA A 1 293 ? -12.667 20.225 11.884 1.00 79.31 293 ALA A C 1
ATOM 2223 O O . ALA A 1 293 ? -11.513 20.508 11.570 1.00 79.31 293 ALA A O 1
ATOM 2224 N N . SER A 1 294 ? -13.120 20.367 13.131 1.00 82.00 294 SER A N 1
ATOM 2225 C CA . SER A 1 294 ? -12.268 20.716 14.265 1.00 82.00 294 SER A CA 1
ATOM 2226 C C . SER A 1 294 ? -12.646 19.863 15.469 1.00 82.00 294 SER A C 1
ATOM 2228 O O . SER A 1 294 ? -13.747 20.002 15.997 1.00 82.00 294 SER A O 1
ATOM 2230 N N . LEU A 1 295 ? -11.745 18.979 15.886 1.00 80.12 295 LEU A N 1
ATOM 2231 C CA . LEU A 1 295 ? -11.990 18.005 16.947 1.00 80.12 295 LEU A CA 1
ATOM 2232 C C . LEU A 1 295 ? -11.343 18.474 18.256 1.00 80.12 295 LEU A C 1
ATOM 2234 O O . LEU A 1 295 ? -10.189 18.914 18.224 1.00 80.12 295 LEU A O 1
ATOM 2238 N N . PRO A 1 296 ? -12.046 18.419 19.401 1.00 81.75 296 PRO A N 1
ATOM 2239 C CA . PRO A 1 296 ? -11.476 18.783 20.692 1.00 81.75 296 PRO A CA 1
ATOM 2240 C C . PRO A 1 296 ? -10.361 17.808 21.091 1.00 81.75 296 PRO A C 1
ATOM 2242 O O . PRO A 1 296 ? -10.422 16.613 20.830 1.00 81.75 296 PRO A O 1
ATOM 2245 N N . CYS A 1 297 ? -9.317 18.330 21.725 1.00 79.62 297 CYS A N 1
ATOM 2246 C CA . CYS A 1 297 ? -8.095 17.601 22.029 1.00 79.62 297 CYS A CA 1
ATOM 2247 C C . CYS A 1 297 ? -7.582 18.051 23.404 1.00 79.62 297 CYS A C 1
ATOM 2249 O O . CYS A 1 297 ? -6.981 19.121 23.534 1.00 79.62 297 CYS A O 1
ATOM 2251 N N . ALA A 1 298 ? -7.876 17.255 24.437 1.00 81.94 298 ALA A N 1
ATOM 2252 C CA . ALA A 1 298 ? -7.512 17.560 25.825 1.00 81.94 298 ALA A CA 1
ATOM 2253 C C . ALA A 1 298 ? -6.014 17.347 26.108 1.00 81.94 298 ALA A C 1
ATOM 2255 O O . ALA A 1 298 ? -5.426 18.069 26.909 1.00 81.94 298 ALA A O 1
ATOM 2256 N N . SER A 1 299 ? -5.390 16.390 25.415 1.00 88.31 299 SER A N 1
ATOM 2257 C CA . SER A 1 299 ? -3.976 16.034 25.556 1.00 88.31 299 SER A CA 1
ATOM 2258 C C . SER A 1 299 ? -3.220 16.213 24.239 1.00 88.31 299 SER A C 1
ATOM 2260 O O . SER A 1 299 ? -3.806 16.181 23.157 1.00 88.31 299 SER A O 1
ATOM 2262 N N . ARG A 1 300 ? -1.902 16.424 24.301 1.00 87.50 300 ARG A N 1
ATOM 2263 C CA . ARG A 1 300 ? -1.073 16.664 23.114 1.00 87.50 300 ARG A CA 1
ATOM 2264 C C . ARG A 1 300 ? -1.095 15.463 22.173 1.00 87.50 300 ARG A C 1
ATOM 2266 O O . ARG A 1 300 ? -0.785 14.349 22.570 1.00 87.50 300 ARG A O 1
ATOM 2273 N N . LEU A 1 301 ? -1.419 15.730 20.909 1.00 88.38 301 LEU A N 1
ATOM 2274 C CA . LEU A 1 301 ? -1.362 14.755 19.824 1.00 88.38 301 LEU A CA 1
ATOM 2275 C C . LEU A 1 301 ? 0.079 14.277 19.591 1.00 88.38 301 LEU A C 1
ATOM 2277 O O . LEU A 1 301 ? 0.986 15.105 19.461 1.00 88.38 301 LEU A O 1
ATOM 2281 N N . ILE A 1 302 ? 0.259 12.961 19.499 1.00 90.25 302 ILE A N 1
ATOM 2282 C CA . ILE A 1 302 ? 1.537 12.299 19.209 1.00 90.25 302 ILE A CA 1
ATOM 2283 C C . ILE A 1 302 ? 1.550 11.747 17.794 1.00 90.25 302 ILE A C 1
ATOM 2285 O O . ILE A 1 302 ? 2.496 11.990 17.051 1.00 90.25 302 ILE A O 1
ATOM 2289 N N . GLY A 1 303 ? 0.493 11.030 17.428 1.00 88.44 303 GLY A N 1
ATOM 2290 C CA . GLY A 1 303 ? 0.350 10.393 16.129 1.00 88.44 303 GLY A CA 1
ATOM 2291 C C . GLY A 1 303 ? -1.108 10.390 15.708 1.00 88.44 303 GLY A C 1
ATOM 2292 O O . GLY A 1 303 ? -2.007 10.492 16.542 1.00 88.44 303 GLY A O 1
ATOM 2293 N N . ILE A 1 304 ? -1.337 10.307 14.409 1.00 90.75 304 ILE A N 1
ATOM 2294 C CA . ILE A 1 304 ? -2.668 10.205 13.826 1.00 90.75 304 ILE A CA 1
ATOM 2295 C C . ILE A 1 304 ? -2.545 9.470 12.501 1.00 90.75 304 ILE A C 1
ATOM 2297 O O . ILE A 1 304 ? -1.538 9.625 11.806 1.00 90.75 304 ILE A O 1
ATOM 2301 N N . ASP A 1 305 ? -3.559 8.689 12.178 1.00 91.75 305 ASP A N 1
ATOM 2302 C CA . ASP A 1 305 ? -3.711 8.038 10.889 1.00 91.75 305 ASP A CA 1
ATOM 2303 C C . ASP A 1 305 ? -5.173 8.121 10.443 1.00 91.75 305 ASP A C 1
ATOM 2305 O O . ASP A 1 305 ? -6.067 8.325 11.268 1.00 91.75 305 ASP A O 1
ATOM 2309 N N . GLY A 1 306 ? -5.420 8.018 9.142 1.00 89.25 306 GLY A N 1
ATOM 2310 C CA . GLY A 1 306 ? -6.741 8.221 8.557 1.00 89.25 306 GLY A CA 1
ATOM 2311 C C . GLY A 1 306 ? -7.064 7.190 7.490 1.00 89.25 306 GLY A C 1
ATOM 2312 O O . GLY A 1 306 ? -6.206 6.817 6.695 1.00 89.25 306 GLY A O 1
ATOM 2313 N N . ASN A 1 307 ? -8.327 6.772 7.439 1.00 89.19 307 ASN A N 1
ATOM 2314 C CA . ASN A 1 307 ? -8.867 6.002 6.332 1.00 89.19 307 ASN A CA 1
ATOM 2315 C C . ASN A 1 307 ? -9.985 6.805 5.664 1.00 89.19 307 ASN A C 1
ATOM 2317 O O . ASN A 1 307 ? -11.064 7.023 6.216 1.00 89.19 307 ASN A O 1
ATOM 2321 N N . ALA A 1 308 ? -9.682 7.242 4.450 1.00 81.31 308 ALA A N 1
ATOM 2322 C CA . ALA A 1 308 ? -10.569 8.000 3.593 1.00 81.31 308 ALA A CA 1
ATOM 2323 C C . ALA A 1 308 ? -11.880 7.301 3.250 1.00 81.31 308 ALA A C 1
ATOM 2325 O O . ALA A 1 308 ? -12.939 7.918 3.259 1.00 81.31 308 ALA A O 1
ATOM 2326 N N . GLU A 1 309 ? -11.780 6.033 2.871 1.00 82.94 309 GLU A N 1
ATOM 2327 C CA . GLU A 1 309 ? -12.879 5.262 2.304 1.00 82.94 309 GLU A CA 1
ATOM 2328 C C . GLU A 1 309 ? -13.986 5.077 3.336 1.00 82.94 309 GLU A C 1
ATOM 2330 O O . GLU A 1 309 ? -15.160 5.247 3.033 1.00 82.94 309 GLU A O 1
ATOM 2335 N N . ARG A 1 310 ? -13.595 4.842 4.591 1.00 87.31 310 ARG A N 1
ATOM 2336 C CA . ARG A 1 310 ? -14.518 4.754 5.725 1.00 87.31 310 ARG A CA 1
ATOM 2337 C C . ARG A 1 310 ? -14.780 6.084 6.419 1.00 87.31 310 ARG A C 1
ATOM 2339 O O . ARG A 1 310 ? -15.527 6.102 7.389 1.00 87.31 310 ARG A O 1
ATOM 2346 N N . GLN A 1 311 ? -14.167 7.180 5.964 1.00 89.12 311 GLN A N 1
ATOM 2347 C CA . GLN A 1 311 ? -14.255 8.482 6.627 1.00 89.12 311 GLN A CA 1
ATOM 2348 C C . GLN A 1 311 ? -13.945 8.370 8.131 1.00 89.12 311 GLN A C 1
ATOM 2350 O O . GLN A 1 311 ? -14.664 8.915 8.967 1.00 89.12 311 GLN A O 1
ATOM 2355 N N . ILE A 1 312 ? -12.873 7.658 8.490 1.00 91.94 312 ILE A N 1
ATOM 2356 C CA . ILE A 1 312 ? -12.426 7.514 9.882 1.00 91.94 312 ILE A CA 1
ATOM 2357 C C . ILE A 1 312 ? -11.014 8.052 10.077 1.00 91.94 312 ILE A C 1
ATOM 2359 O O . ILE A 1 312 ? -10.189 8.084 9.163 1.00 91.94 312 ILE A O 1
ATOM 2363 N N . CYS A 1 313 ? -10.727 8.460 11.304 1.00 92.38 313 CYS A N 1
ATOM 2364 C CA . CYS A 1 313 ? -9.429 8.965 11.713 1.00 92.38 313 CYS A CA 1
ATOM 2365 C C . CYS A 1 313 ? -9.120 8.480 13.127 1.00 92.38 313 CYS A C 1
ATOM 2367 O O . CYS A 1 313 ? -9.983 8.539 13.998 1.00 92.38 313 CYS A O 1
ATOM 2369 N N . ALA A 1 314 ? -7.903 8.012 13.376 1.00 94.56 314 ALA A N 1
ATOM 2370 C CA . ALA A 1 314 ? -7.472 7.545 14.684 1.00 94.56 314 ALA A CA 1
ATOM 2371 C C . ALA A 1 314 ? -6.288 8.380 15.166 1.00 94.56 314 ALA A C 1
ATOM 2373 O O . ALA A 1 314 ? -5.293 8.516 14.462 1.00 94.56 314 ALA A O 1
ATOM 2374 N N . SER A 1 315 ? -6.373 8.931 16.374 1.00 93.56 315 SER A N 1
ATOM 2375 C CA . SER A 1 315 ? -5.328 9.746 16.991 1.00 93.56 315 SER A CA 1
ATOM 2376 C C . SER A 1 315 ? -4.834 9.137 18.295 1.00 93.56 315 SER A C 1
ATOM 2378 O O . SER A 1 315 ? -5.620 8.623 19.079 1.00 93.56 315 SER A O 1
ATOM 2380 N N . ILE A 1 316 ? -3.538 9.247 18.573 1.00 94.00 316 ILE A N 1
ATOM 2381 C CA . ILE A 1 316 ? -2.939 8.894 19.864 1.00 94.00 316 ILE A CA 1
ATOM 2382 C C . ILE A 1 316 ? -2.331 10.127 20.526 1.00 94.00 316 ILE A C 1
ATOM 2384 O O . ILE A 1 316 ? -1.699 10.958 19.867 1.00 94.00 316 ILE A O 1
ATOM 2388 N N . HIS A 1 317 ? -2.529 10.254 21.835 1.00 92.94 317 HIS A N 1
ATOM 2389 C CA . HIS A 1 317 ? -2.180 11.445 22.604 1.00 92.94 317 HIS A CA 1
ATOM 2390 C C . HIS A 1 317 ? -1.213 11.130 23.760 1.00 92.94 317 HIS A C 1
ATOM 2392 O O . HIS A 1 317 ? -0.988 9.972 24.105 1.00 92.94 317 HIS A O 1
ATOM 2398 N N . GLU A 1 318 ? -0.643 12.170 24.379 1.00 92.31 318 GLU A N 1
ATOM 2399 C CA . GLU A 1 318 ? 0.262 12.086 25.543 1.00 92.31 318 GLU A CA 1
ATOM 2400 C C . GLU A 1 318 ? -0.385 11.493 26.807 1.00 92.31 318 GLU A C 1
ATOM 2402 O O . GLU A 1 318 ? 0.333 11.149 27.740 1.00 92.31 318 GLU A O 1
ATOM 2407 N N . ASP A 1 319 ? -1.712 11.328 26.835 1.00 93.56 319 ASP A N 1
ATOM 2408 C CA . ASP A 1 319 ? -2.445 10.610 27.892 1.00 93.56 319 ASP A CA 1
ATOM 2409 C C . ASP A 1 319 ? -2.572 9.092 27.626 1.00 93.56 319 ASP A C 1
ATOM 2411 O O . ASP A 1 319 ? -3.014 8.340 28.493 1.00 93.56 319 ASP A O 1
ATOM 2415 N N . GLY A 1 320 ? -2.173 8.626 26.437 1.00 93.75 320 GLY A N 1
ATOM 2416 C CA . GLY A 1 320 ? -2.172 7.210 26.051 1.00 93.75 320 GLY A CA 1
ATOM 2417 C C . GLY A 1 320 ? -3.513 6.734 25.548 1.00 93.75 320 GLY A C 1
ATOM 2418 O O . GLY A 1 320 ? -3.675 5.551 25.255 1.00 93.75 320 GLY A O 1
ATOM 2419 N N . VAL A 1 321 ? -4.464 7.652 25.430 1.00 95.56 321 VAL A N 1
ATOM 2420 C CA . VAL A 1 321 ? -5.774 7.372 24.883 1.00 95.56 321 VAL A CA 1
ATOM 2421 C C . VAL A 1 321 ? -5.673 7.456 23.366 1.00 95.56 321 VAL A C 1
ATOM 2423 O O . VAL A 1 321 ? -5.260 8.472 22.794 1.00 95.56 321 VAL A O 1
ATOM 2426 N N . VAL A 1 322 ? -6.050 6.364 22.716 1.00 96.12 322 VAL A N 1
ATOM 2427 C CA . VAL A 1 322 ? -6.325 6.315 21.286 1.00 96.12 322 VAL A CA 1
ATOM 2428 C C . VAL A 1 322 ? -7.767 6.740 21.087 1.00 96.12 322 VAL A C 1
ATOM 2430 O O . VAL A 1 322 ? -8.670 6.185 21.707 1.00 96.12 322 VAL A O 1
ATOM 2433 N N . ARG A 1 323 ? -7.993 7.723 20.228 1.00 95.19 323 ARG A N 1
ATOM 2434 C CA . ARG A 1 323 ? -9.318 8.251 19.921 1.00 95.19 323 ARG A CA 1
ATOM 2435 C C . ARG A 1 323 ? -9.622 7.989 18.461 1.00 95.19 323 ARG A C 1
ATOM 2437 O O . ARG A 1 323 ? -8.846 8.396 17.601 1.00 95.19 323 ARG A O 1
ATOM 2444 N N . VAL A 1 324 ? -10.725 7.304 18.200 1.00 96.00 324 VAL A N 1
ATOM 2445 C CA . VAL A 1 324 ? -11.226 7.054 16.849 1.00 96.00 324 VAL A CA 1
ATOM 2446 C C . VAL A 1 324 ? -12.381 8.003 16.588 1.00 96.00 324 VAL A C 1
ATOM 2448 O O . VAL A 1 324 ? -13.309 8.104 17.390 1.00 96.00 324 VAL A O 1
ATOM 2451 N N . TRP A 1 325 ? -12.310 8.705 15.470 1.00 92.88 325 TRP A N 1
ATOM 2452 C CA . TRP A 1 325 ? -13.215 9.767 15.073 1.00 92.88 325 TRP A CA 1
ATOM 2453 C C . TRP A 1 325 ? -13.859 9.417 13.740 1.00 92.88 325 TRP A C 1
ATOM 2455 O O . TRP A 1 325 ? -13.175 8.973 12.816 1.00 92.88 325 TRP A O 1
ATOM 2465 N N . SER A 1 326 ? -15.152 9.697 13.620 1.00 91.38 326 SER A N 1
ATOM 2466 C CA . SER A 1 326 ? -15.839 9.716 12.333 1.00 91.38 326 SER A CA 1
ATOM 2467 C C . SER A 1 326 ? -15.651 11.097 11.709 1.00 91.38 326 SER A C 1
ATOM 2469 O O . SER A 1 326 ? -16.022 12.119 12.288 1.00 91.38 326 SER A O 1
ATOM 2471 N N . MET A 1 327 ? -15.045 11.133 10.527 1.00 83.88 327 MET A N 1
ATOM 2472 C CA . MET A 1 327 ? -14.822 12.346 9.739 1.00 83.88 327 MET A CA 1
ATOM 2473 C C . MET A 1 327 ? -16.125 12.883 9.144 1.00 83.88 327 MET A C 1
ATOM 2475 O O . MET A 1 327 ? -16.283 14.098 9.031 1.00 83.88 327 MET A O 1
ATOM 2479 N N . GLU A 1 328 ? -17.064 11.988 8.832 1.00 86.44 328 GLU A N 1
ATOM 2480 C CA . GLU A 1 328 ? -18.399 12.326 8.337 1.00 86.44 328 GLU A CA 1
ATOM 2481 C C . GLU A 1 328 ? -19.220 13.057 9.408 1.00 86.44 328 GLU A C 1
ATOM 2483 O O . GLU A 1 328 ? -19.633 14.203 9.224 1.00 86.44 328 GLU A O 1
ATOM 2488 N N . THR A 1 329 ? -19.395 12.427 10.574 1.00 89.44 329 THR A N 1
ATOM 2489 C CA . THR A 1 329 ? -20.196 12.994 11.674 1.00 89.44 329 THR A CA 1
ATOM 2490 C C . THR A 1 329 ? -19.438 14.038 12.492 1.00 89.44 329 THR A C 1
ATOM 2492 O O . THR A 1 329 ? -20.049 14.815 13.226 1.00 89.44 329 THR A O 1
ATOM 2495 N N . LYS A 1 330 ? -18.104 14.079 12.368 1.00 86.31 330 LYS A N 1
ATOM 2496 C CA . LYS A 1 330 ? -17.187 14.923 13.156 1.00 86.31 330 LYS A CA 1
ATOM 2497 C C . LYS A 1 330 ? -17.283 14.653 14.661 1.00 86.31 330 LYS A C 1
ATOM 2499 O O . LYS A 1 330 ? -17.026 15.547 15.470 1.00 86.31 330 LYS A O 1
ATOM 2504 N N . GLN A 1 331 ? -17.660 13.433 15.037 1.00 90.06 331 GLN A N 1
ATOM 2505 C CA . GLN A 1 331 ? -17.814 13.005 16.424 1.00 90.06 331 GLN A CA 1
ATOM 2506 C C . GLN A 1 331 ? -16.779 11.946 16.808 1.00 90.06 331 GLN A C 1
ATOM 2508 O O . GLN A 1 331 ? -16.227 11.232 15.969 1.00 90.06 331 GLN A O 1
ATOM 2513 N N . LEU A 1 332 ? -16.511 11.872 18.112 1.00 92.88 332 LEU A N 1
ATOM 2514 C CA . LEU A 1 332 ? -15.705 10.818 18.711 1.00 92.88 332 LEU A CA 1
ATOM 2515 C C . LEU A 1 332 ? -16.504 9.514 18.677 1.00 92.88 332 LEU A C 1
ATOM 2517 O O . LEU A 1 332 ? -17.553 9.418 19.308 1.00 92.88 332 LEU A O 1
ATOM 2521 N N . SER A 1 333 ? -16.001 8.522 17.956 1.00 95.25 333 SER A N 1
ATOM 2522 C CA . SER A 1 333 ? -16.620 7.201 17.856 1.00 95.25 333 SER A CA 1
ATOM 2523 C C . SER A 1 333 ? -16.189 6.296 19.007 1.00 95.25 333 SER A C 1
ATOM 2525 O O . SER A 1 333 ? -17.003 5.530 19.522 1.00 95.25 333 SER A O 1
ATOM 2527 N N . ARG A 1 334 ? -14.912 6.363 19.420 1.00 96.62 334 ARG A N 1
ATOM 2528 C CA . ARG A 1 334 ? -14.395 5.537 20.520 1.00 96.62 334 ARG A CA 1
ATOM 2529 C C . ARG A 1 334 ? -13.126 6.080 21.168 1.00 96.62 334 ARG A C 1
ATOM 2531 O O . ARG A 1 334 ? -12.305 6.705 20.502 1.00 96.62 334 ARG A O 1
ATOM 2538 N N . GLU A 1 335 ? -12.940 5.747 22.443 1.00 96.81 335 GLU A N 1
ATOM 2539 C CA . GLU A 1 335 ? -11.669 5.869 23.162 1.00 96.81 335 GLU A CA 1
ATOM 2540 C C . GLU A 1 335 ? -11.143 4.484 23.555 1.00 96.81 335 GLU A C 1
ATOM 2542 O O . GLU A 1 335 ? -11.899 3.640 24.034 1.00 96.81 335 GLU A O 1
ATOM 2547 N N . LEU A 1 336 ? -9.847 4.251 23.359 1.00 96.69 336 LEU A N 1
ATOM 2548 C CA . LEU A 1 336 ? -9.150 3.028 23.753 1.00 96.69 336 LEU A CA 1
ATOM 2549 C C . LEU A 1 336 ? -7.935 3.408 24.597 1.00 96.69 336 LEU A C 1
ATOM 2551 O O . LEU A 1 336 ? -7.158 4.285 24.218 1.00 96.69 336 LEU A O 1
ATOM 2555 N N . GLN A 1 337 ? -7.737 2.736 25.727 1.00 96.62 337 GLN A N 1
ATOM 2556 C CA . GLN A 1 337 ? -6.584 2.990 26.585 1.00 96.62 337 GLN A CA 1
ATOM 2557 C C . GLN A 1 337 ? -5.397 2.132 26.135 1.00 96.62 337 GLN A C 1
ATOM 2559 O O . GLN A 1 337 ? -5.410 0.912 26.310 1.00 96.62 337 GLN A O 1
ATOM 2564 N N . SER A 1 338 ? -4.349 2.760 25.595 1.00 93.69 338 SER A N 1
ATOM 2565 C CA . SER A 1 338 ? -3.108 2.049 25.286 1.00 93.69 338 SER A CA 1
ATOM 2566 C C . SER A 1 338 ? -2.309 1.787 26.559 1.00 93.69 338 SER A C 1
ATOM 2568 O O . SER A 1 338 ? -2.124 2.671 27.400 1.00 93.69 338 SER A O 1
ATOM 2570 N N . GLY A 1 339 ? -1.801 0.561 26.690 1.00 92.56 339 GLY A N 1
ATOM 2571 C CA . GLY A 1 339 ? -0.888 0.171 27.765 1.00 92.56 339 GLY A CA 1
ATOM 2572 C C . GLY A 1 339 ? 0.573 0.519 27.468 1.00 92.56 339 GLY A C 1
ATOM 2573 O O . GLY A 1 339 ? 1.456 0.288 28.303 1.00 92.56 339 GLY A O 1
ATOM 2574 N N . LEU A 1 340 ? 0.864 1.047 26.276 1.00 88.88 340 LEU A N 1
ATOM 2575 C CA . LEU A 1 340 ? 2.214 1.425 25.887 1.00 88.88 340 LEU A CA 1
ATOM 2576 C C . LEU A 1 340 ? 2.640 2.690 26.630 1.00 88.88 340 LEU A C 1
ATOM 2578 O O . LEU A 1 340 ? 1.938 3.694 26.655 1.00 88.88 340 LEU A O 1
ATOM 2582 N N . LEU A 1 341 ? 3.850 2.659 27.198 1.00 85.69 341 LEU A N 1
ATOM 2583 C CA . LEU A 1 341 ? 4.475 3.863 27.736 1.00 85.69 341 LEU A CA 1
ATOM 2584 C C . LEU A 1 341 ? 4.661 4.862 26.604 1.00 85.69 341 LEU A C 1
ATOM 2586 O O . LEU A 1 341 ? 5.450 4.628 25.685 1.00 85.69 341 LEU A O 1
ATOM 2590 N N . ILE A 1 342 ? 3.951 5.966 26.704 1.00 84.75 342 ILE A N 1
ATOM 2591 C CA . ILE A 1 342 ? 3.865 6.938 25.639 1.00 84.75 342 ILE A CA 1
ATOM 2592 C C . ILE A 1 342 ? 5.195 7.670 25.508 1.00 84.75 342 ILE A C 1
ATOM 2594 O O . ILE A 1 342 ? 5.806 8.104 26.484 1.00 84.75 342 ILE A O 1
ATOM 2598 N N . SER A 1 343 ? 5.662 7.778 24.278 1.00 86.75 343 SER A N 1
ATOM 2599 C CA . SER A 1 343 ? 6.889 8.463 23.907 1.00 86.75 343 SER A CA 1
ATOM 2600 C C . SER A 1 343 ? 6.628 9.227 22.612 1.00 86.75 343 SER A C 1
ATOM 2602 O O . SER A 1 343 ? 5.655 8.966 21.904 1.00 86.75 343 SER A O 1
ATOM 2604 N N . SER A 1 344 ? 7.530 10.132 22.234 1.00 83.00 344 SER A N 1
ATOM 2605 C CA . SER A 1 344 ? 7.478 10.801 20.925 1.00 83.00 344 SER A CA 1
ATOM 2606 C C . SER A 1 344 ? 7.711 9.855 19.737 1.00 83.00 344 SER A C 1
ATOM 2608 O O . SER A 1 344 ? 7.877 10.307 18.607 1.00 83.00 344 SER A O 1
ATOM 2610 N N . THR A 1 345 ? 7.795 8.546 19.989 1.00 87.44 345 THR A N 1
ATOM 2611 C CA . THR A 1 345 ? 8.105 7.508 19.006 1.00 87.44 345 THR A CA 1
ATOM 2612 C C . THR A 1 345 ? 6.997 6.480 18.882 1.00 87.44 345 THR A C 1
ATOM 2614 O O . THR A 1 345 ? 7.196 5.446 18.247 1.00 87.44 345 THR A O 1
ATOM 2617 N N . VAL A 1 346 ? 5.838 6.766 19.472 1.00 91.12 346 VAL A N 1
ATOM 2618 C CA . VAL A 1 346 ? 4.627 5.988 19.259 1.00 91.12 346 VAL A CA 1
ATOM 2619 C C . VAL A 1 346 ? 3.987 6.397 17.936 1.00 91.12 346 VAL A C 1
ATOM 2621 O O . VAL A 1 346 ? 3.870 7.582 17.630 1.00 91.12 346 VAL A O 1
ATOM 2624 N N . TRP A 1 347 ? 3.579 5.402 17.162 1.00 93.31 347 TRP A N 1
ATOM 2625 C CA . TRP A 1 347 ? 2.845 5.545 15.913 1.00 93.31 347 TRP A CA 1
ATOM 2626 C C . TRP A 1 347 ? 1.522 4.811 16.018 1.00 93.31 347 TRP A C 1
ATOM 2628 O O . TRP A 1 347 ? 1.386 3.863 16.793 1.00 93.31 347 TRP A O 1
ATOM 2638 N N . ILE A 1 348 ? 0.571 5.257 15.212 1.00 95.12 348 ILE A N 1
ATOM 2639 C CA . ILE A 1 348 ? -0.716 4.612 15.008 1.00 95.12 348 ILE A CA 1
ATOM 2640 C C . ILE A 1 348 ? -0.871 4.339 13.515 1.00 95.12 348 ILE A C 1
ATOM 2642 O O . ILE A 1 348 ? -0.403 5.141 12.707 1.00 95.12 348 ILE A O 1
ATOM 2646 N N . ALA A 1 349 ? -1.468 3.206 13.167 1.00 95.56 349 ALA A N 1
ATOM 2647 C CA . ALA A 1 349 ? -1.824 2.885 11.793 1.00 95.56 349 ALA A CA 1
ATOM 2648 C C . ALA A 1 349 ? -3.171 2.156 11.750 1.00 95.56 349 ALA A C 1
ATOM 2650 O O . ALA A 1 349 ? -3.405 1.252 12.553 1.00 95.56 349 ALA A O 1
ATOM 2651 N N . ILE A 1 350 ? -4.038 2.533 10.818 1.00 96.12 350 ILE A N 1
ATOM 2652 C CA . ILE A 1 350 ? -5.315 1.877 10.533 1.00 96.12 350 ILE A CA 1
ATOM 2653 C C . ILE A 1 350 ? -5.071 0.798 9.476 1.00 96.12 350 ILE A C 1
ATOM 2655 O O . ILE A 1 350 ? -4.340 1.010 8.506 1.00 96.12 350 ILE A O 1
ATOM 2659 N N . CYS A 1 351 ? -5.666 -0.378 9.659 1.00 95.81 351 CYS A N 1
ATOM 2660 C CA . CYS A 1 351 ? -5.545 -1.455 8.693 1.00 95.81 351 CYS A CA 1
ATOM 2661 C C . CYS A 1 351 ? -6.255 -1.065 7.384 1.00 95.81 351 CYS A C 1
ATOM 2663 O O . CYS A 1 351 ? -7.435 -0.711 7.400 1.00 95.81 351 CYS A O 1
ATOM 2665 N N . PRO A 1 352 ? -5.569 -1.138 6.230 1.00 90.94 352 PRO A N 1
ATOM 2666 C CA . PRO A 1 352 ? -6.166 -0.755 4.957 1.00 90.94 352 PRO A CA 1
ATOM 2667 C C . PRO A 1 352 ? -7.240 -1.745 4.480 1.00 90.94 352 PRO A C 1
ATOM 2669 O O . PRO A 1 352 ? -8.119 -1.340 3.731 1.00 90.94 352 PRO A O 1
ATOM 2672 N N . ALA A 1 353 ? -7.172 -3.021 4.883 1.00 91.75 353 ALA A N 1
ATOM 2673 C CA . ALA A 1 353 ? -8.139 -4.050 4.481 1.00 91.75 353 ALA A CA 1
ATOM 2674 C C . ALA A 1 353 ? -9.398 -4.076 5.355 1.00 91.75 353 ALA A C 1
ATOM 2676 O O . ALA A 1 353 ? -10.495 -4.283 4.844 1.00 91.75 353 ALA A O 1
ATOM 2677 N N . ASN A 1 354 ? -9.237 -3.829 6.655 1.00 95.25 354 ASN A N 1
ATOM 2678 C CA . ASN A 1 354 ? -10.337 -3.703 7.598 1.00 95.25 354 ASN A CA 1
ATOM 2679 C C . ASN A 1 354 ? -10.096 -2.490 8.497 1.00 95.25 354 ASN A C 1
ATOM 2681 O O . ASN A 1 354 ? -9.383 -2.602 9.494 1.00 95.25 354 ASN A O 1
ATOM 2685 N N . PRO A 1 355 ? -10.692 -1.336 8.171 1.00 95.25 355 PRO A N 1
ATOM 2686 C CA . PRO A 1 355 ? -10.458 -0.107 8.916 1.00 95.25 355 PRO A CA 1
ATOM 2687 C C . PRO A 1 355 ? -10.967 -0.140 10.363 1.00 95.25 355 PRO A C 1
ATOM 2689 O O . PRO A 1 355 ? -10.627 0.765 11.123 1.00 95.25 355 PRO A O 1
ATOM 2692 N N . ASP A 1 356 ? -11.706 -1.180 10.768 1.00 96.75 356 ASP A N 1
ATOM 2693 C CA . ASP A 1 356 ? -12.083 -1.440 12.163 1.00 96.75 356 ASP A CA 1
ATOM 2694 C C . ASP A 1 356 ? -10.902 -1.950 13.004 1.00 96.75 356 ASP A C 1
ATOM 2696 O O . ASP A 1 356 ? -10.938 -1.921 14.235 1.00 96.75 356 ASP A O 1
ATOM 2700 N N . VAL A 1 357 ? -9.815 -2.368 12.351 1.00 97.44 357 VAL A N 1
ATOM 2701 C CA . VAL A 1 357 ? -8.572 -2.784 12.995 1.00 97.44 357 VAL A CA 1
ATOM 2702 C C . VAL A 1 357 ? -7.544 -1.660 12.928 1.00 97.44 357 VAL A C 1
ATOM 2704 O O . VAL A 1 357 ? -7.266 -1.098 11.869 1.00 97.44 357 VAL A O 1
ATOM 2707 N N . LEU A 1 358 ? -6.915 -1.356 14.060 1.00 97.56 358 LEU A N 1
ATOM 2708 C CA . LEU A 1 358 ? -5.779 -0.440 14.133 1.00 97.56 358 LEU A CA 1
ATOM 2709 C C . LEU A 1 358 ? -4.651 -1.019 14.979 1.00 97.56 358 LEU A C 1
ATOM 2711 O O . LEU A 1 358 ? -4.861 -1.879 15.837 1.00 97.56 358 LEU A O 1
ATOM 2715 N N . ILE A 1 359 ? -3.445 -0.510 14.759 1.00 97.56 359 ILE A N 1
ATOM 2716 C CA . ILE A 1 359 ? -2.274 -0.810 15.576 1.00 97.56 359 ILE A CA 1
ATOM 2717 C C . ILE A 1 359 ? -1.683 0.455 16.172 1.00 97.56 359 ILE A C 1
ATOM 2719 O O . ILE A 1 359 ? -1.650 1.509 15.540 1.00 97.56 359 ILE A O 1
ATOM 2723 N N . VAL A 1 360 ? -1.149 0.320 17.378 1.00 96.56 360 VAL A N 1
ATOM 2724 C CA . VAL A 1 360 ? -0.332 1.324 18.052 1.00 96.56 360 VAL A CA 1
ATOM 2725 C C . VAL A 1 360 ? 1.005 0.693 18.385 1.00 96.56 360 VAL A C 1
ATOM 2727 O O . VAL A 1 360 ? 1.037 -0.386 18.968 1.00 96.56 360 VAL A O 1
ATOM 2730 N N . TYR A 1 361 ? 2.119 1.335 18.046 1.00 95.12 361 TYR A N 1
ATOM 2731 C CA . TYR A 1 361 ? 3.439 0.759 18.304 1.00 95.12 361 TYR A CA 1
ATOM 2732 C C . TYR A 1 361 ? 4.515 1.800 18.614 1.00 95.12 361 TYR A C 1
ATOM 2734 O O . TYR A 1 361 ? 4.469 2.920 18.119 1.00 95.12 361 TYR A O 1
ATOM 2742 N N . ASP A 1 362 ? 5.532 1.420 19.393 1.00 91.62 362 ASP A N 1
ATOM 2743 C CA . ASP A 1 362 ? 6.718 2.245 19.677 1.00 91.62 362 ASP A CA 1
ATOM 2744 C C . ASP A 1 362 ? 7.953 1.661 18.974 1.00 91.62 362 ASP A C 1
ATOM 2746 O O . ASP A 1 362 ? 8.483 0.622 19.377 1.00 91.62 362 ASP A O 1
ATOM 2750 N N . TYR A 1 363 ? 8.440 2.336 17.926 1.00 83.38 363 TYR A N 1
ATOM 2751 C CA . TYR A 1 3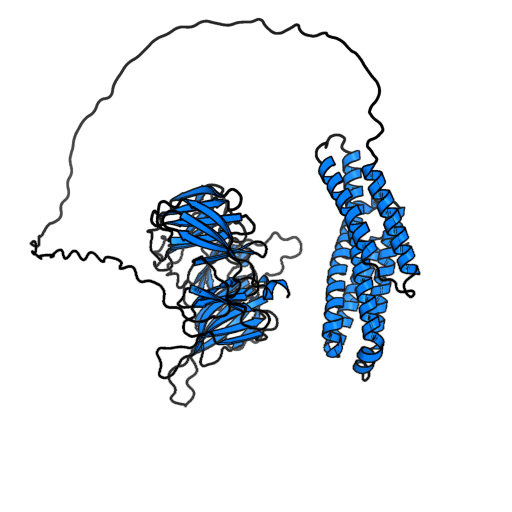63 ? 9.539 1.818 17.096 1.00 83.38 363 TYR A CA 1
ATOM 2752 C C . TYR A 1 363 ? 10.934 1.968 17.723 1.00 83.38 363 TYR A C 1
ATOM 2754 O O . TYR A 1 363 ? 11.886 1.376 17.213 1.00 83.38 363 TYR A O 1
ATOM 2762 N N . LYS A 1 364 ? 11.103 2.767 18.791 1.00 82.12 364 LYS A N 1
ATOM 2763 C CA . LYS A 1 364 ? 12.418 2.925 19.447 1.00 82.12 364 LYS A CA 1
ATOM 2764 C C . LYS A 1 364 ? 12.640 1.943 20.584 1.00 82.12 364 LYS A C 1
ATOM 2766 O O . LYS A 1 364 ? 13.788 1.717 20.972 1.00 82.12 364 LYS A O 1
ATOM 2771 N N . LYS A 1 365 ? 11.579 1.358 21.136 1.00 78.81 365 LYS A N 1
ATOM 2772 C CA . LYS A 1 365 ? 11.726 0.355 22.187 1.00 78.81 365 LYS A CA 1
ATOM 2773 C C . LYS A 1 365 ? 12.091 -0.990 21.565 1.00 78.81 365 LYS A C 1
ATOM 2775 O O . LYS A 1 365 ? 11.456 -1.466 20.626 1.00 78.81 365 LYS A O 1
ATOM 2780 N N . ALA A 1 366 ? 13.112 -1.635 22.122 1.00 72.06 366 ALA A N 1
ATOM 2781 C CA . ALA A 1 366 ? 13.374 -3.040 21.842 1.00 72.06 366 ALA A CA 1
ATOM 2782 C C . ALA A 1 366 ? 12.257 -3.891 22.452 1.00 72.06 366 ALA A C 1
ATOM 2784 O O . ALA A 1 366 ? 11.882 -3.672 23.608 1.00 72.06 366 ALA A O 1
ATOM 2785 N N . SER A 1 367 ? 11.699 -4.833 21.691 1.00 68.50 367 SER A N 1
ATOM 2786 C CA . SER A 1 367 ? 10.758 -5.799 22.255 1.00 68.50 367 SER A CA 1
ATOM 2787 C C . SER A 1 367 ? 11.521 -6.729 23.186 1.00 68.50 367 SER A C 1
ATOM 2789 O O . SER A 1 367 ? 12.563 -7.288 22.836 1.00 68.50 367 SER A O 1
ATOM 2791 N N . LYS A 1 368 ? 11.007 -6.876 24.405 1.00 71.06 368 LYS A N 1
ATOM 2792 C CA . LYS A 1 368 ? 11.453 -7.954 25.281 1.00 71.06 368 LYS A CA 1
ATOM 2793 C C . LYS A 1 368 ? 10.729 -9.237 24.845 1.00 71.06 368 LYS A C 1
ATOM 2795 O O . LYS A 1 368 ? 9.661 -9.168 24.244 1.00 71.06 368 LYS A O 1
ATOM 2800 N N . PRO A 1 369 ? 11.287 -10.415 25.137 1.00 64.44 369 PRO A N 1
ATOM 2801 C CA . PRO A 1 369 ? 10.596 -11.684 24.904 1.00 64.44 369 PRO A CA 1
ATOM 2802 C C . PRO A 1 369 ? 9.259 -11.649 25.642 1.00 64.44 369 PRO A C 1
ATOM 2804 O O . PRO A 1 369 ? 9.252 -11.314 26.826 1.00 64.44 369 PRO A O 1
ATOM 2807 N N . GLY A 1 370 ? 8.152 -11.922 24.953 1.00 65.62 370 GLY A N 1
ATOM 2808 C CA . GLY A 1 370 ? 6.811 -11.849 25.542 1.00 65.62 370 GLY A CA 1
ATOM 2809 C C . GLY A 1 370 ? 6.293 -10.435 25.841 1.00 65.62 370 GLY A C 1
ATOM 2810 O O . GLY A 1 370 ? 5.214 -10.306 26.404 1.00 65.62 370 GLY A O 1
ATOM 2811 N N . LYS A 1 371 ? 7.017 -9.364 25.479 1.00 76.06 371 LYS A N 1
ATOM 2812 C CA . LYS A 1 371 ? 6.506 -7.989 25.569 1.00 76.06 371 LYS A CA 1
ATOM 2813 C C . LYS A 1 371 ? 6.766 -7.236 24.275 1.00 76.06 371 LYS A C 1
ATOM 2815 O O . LYS A 1 371 ? 7.875 -6.760 24.008 1.00 76.06 371 LYS A O 1
ATOM 2820 N N . LEU A 1 372 ? 5.710 -7.146 23.485 1.00 79.75 372 LEU A N 1
ATOM 2821 C CA . LEU A 1 372 ? 5.697 -6.418 22.235 1.00 79.75 372 LEU A CA 1
ATOM 2822 C C . LEU A 1 372 ? 5.550 -4.927 22.485 1.00 79.75 372 LEU A C 1
ATOM 2824 O O . LEU A 1 372 ? 4.866 -4.496 23.409 1.00 79.75 372 LEU A O 1
ATOM 2828 N N . ASN A 1 373 ? 6.189 -4.143 21.624 1.00 89.88 373 ASN A N 1
ATOM 2829 C CA . ASN A 1 373 ? 5.961 -2.704 21.554 1.00 89.88 373 ASN A CA 1
ATOM 2830 C C . ASN A 1 373 ? 4.919 -2.395 20.477 1.00 89.88 373 ASN A C 1
ATOM 2832 O O . ASN A 1 373 ? 5.082 -1.423 19.749 1.00 89.88 373 ASN A O 1
ATOM 2836 N N . ILE A 1 374 ? 3.918 -3.267 20.342 1.00 94.38 374 ILE A N 1
ATOM 2837 C CA . ILE A 1 374 ? 2.754 -3.116 19.475 1.00 94.38 374 ILE A CA 1
ATOM 2838 C C . ILE A 1 374 ? 1.518 -3.592 20.242 1.00 94.38 374 ILE A C 1
ATOM 2840 O O . ILE A 1 374 ? 1.568 -4.598 20.948 1.00 94.38 374 ILE A O 1
ATOM 2844 N N . GLU A 1 375 ? 0.431 -2.851 20.106 1.00 96.25 375 GLU A N 1
ATOM 2845 C CA . GLU A 1 375 ? -0.917 -3.230 20.502 1.00 96.25 375 GLU A CA 1
ATOM 2846 C C . GLU A 1 375 ? -1.796 -3.165 19.259 1.00 96.25 375 GLU A C 1
ATOM 2848 O O . GLU A 1 375 ? -1.706 -2.201 18.500 1.00 96.25 375 GLU A O 1
ATOM 2853 N N . ALA A 1 376 ? -2.632 -4.175 19.053 1.00 97.44 376 ALA A N 1
ATOM 2854 C CA . ALA A 1 376 ? -3.635 -4.186 18.002 1.00 97.44 376 ALA A CA 1
ATOM 2855 C C . ALA A 1 376 ? -5.028 -4.171 18.628 1.00 97.44 376 ALA A C 1
ATOM 2857 O O . ALA A 1 376 ? -5.247 -4.739 19.700 1.00 97.44 376 ALA A O 1
ATOM 2858 N N . TRP A 1 377 ? -5.955 -3.497 17.963 1.00 97.88 377 TRP A N 1
ATOM 2859 C CA . TRP A 1 377 ? -7.314 -3.306 18.441 1.00 97.88 377 TRP A CA 1
ATOM 2860 C C . TRP A 1 377 ? -8.285 -3.471 17.286 1.00 97.88 377 TRP A C 1
ATOM 2862 O O . TRP A 1 377 ? -8.102 -2.840 16.249 1.00 97.88 377 TRP A O 1
ATOM 2872 N N . ASP A 1 378 ? -9.329 -4.259 17.508 1.00 97.50 378 ASP A N 1
ATOM 2873 C CA . ASP A 1 378 ? -10.590 -4.140 16.786 1.00 97.50 378 ASP A CA 1
ATOM 2874 C C . ASP A 1 3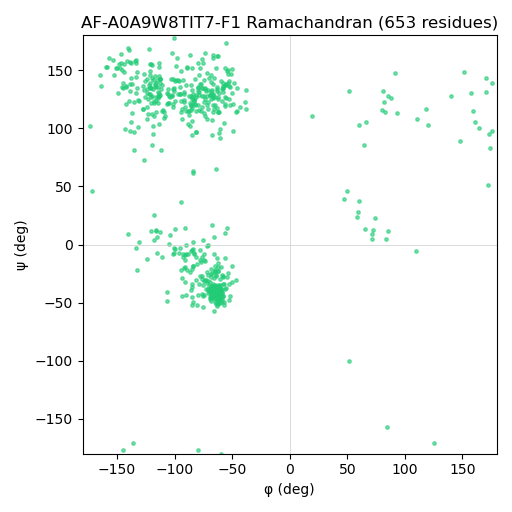78 ? -11.394 -3.063 17.517 1.00 97.50 378 ASP A C 1
ATOM 2876 O O . ASP A 1 378 ? -12.000 -3.295 18.572 1.00 97.50 378 ASP A O 1
ATOM 2880 N N . TRP A 1 379 ? -11.291 -1.828 17.030 1.00 97.06 379 TRP A N 1
ATOM 2881 C CA . TRP A 1 379 ? -11.874 -0.693 17.725 1.00 97.06 379 TRP A CA 1
ATOM 2882 C C . TRP A 1 379 ? -13.393 -0.701 17.606 1.00 97.06 379 TRP A C 1
ATOM 2884 O O . TRP A 1 379 ? -14.041 -0.292 18.561 1.00 97.06 379 TRP A O 1
ATOM 2894 N N . ALA A 1 380 ? -13.982 -1.215 16.525 1.00 96.12 380 ALA A N 1
ATOM 2895 C CA . ALA A 1 380 ? -15.436 -1.298 16.390 1.00 96.12 380 ALA A CA 1
ATOM 2896 C C . ALA A 1 380 ? -16.046 -2.201 17.476 1.00 96.12 380 ALA A C 1
ATOM 2898 O O . ALA A 1 380 ? -17.029 -1.833 18.131 1.00 96.12 380 ALA A O 1
ATOM 2899 N N . GLN A 1 381 ? -15.395 -3.329 17.768 1.00 96.50 381 GLN A N 1
ATOM 2900 C CA . GLN A 1 381 ? -15.795 -4.239 18.845 1.00 96.50 381 GLN A CA 1
ATOM 2901 C C . GLN A 1 381 ? -15.254 -3.821 20.218 1.00 96.50 381 GLN A C 1
ATOM 2903 O O . GLN A 1 381 ? -15.797 -4.215 21.244 1.00 96.50 381 GLN A O 1
ATOM 2908 N N . GLY A 1 382 ? -14.223 -2.971 20.267 1.00 95.62 382 GLY A N 1
ATOM 2909 C CA . GLY A 1 382 ? -13.587 -2.547 21.523 1.00 95.62 382 GLY A CA 1
ATOM 2910 C C . GLY A 1 382 ? -12.730 -3.658 22.114 1.00 95.62 382 GLY A C 1
ATOM 2911 O O . GLY A 1 382 ? -12.467 -3.687 23.315 1.00 95.62 382 GLY A O 1
ATOM 2912 N N . ARG A 1 383 ? -12.315 -4.585 21.252 1.00 96.06 383 ARG A N 1
ATOM 2913 C CA . ARG A 1 383 ? -11.549 -5.769 21.592 1.00 96.06 383 ARG A CA 1
ATOM 2914 C C . ARG A 1 383 ? -10.078 -5.485 21.329 1.00 96.06 383 ARG A C 1
ATOM 2916 O O . ARG A 1 383 ? -9.696 -5.033 20.250 1.00 96.06 383 ARG A O 1
ATOM 2923 N N . LYS A 1 384 ? -9.237 -5.775 22.318 1.00 96.81 384 LYS A N 1
ATOM 2924 C CA . LYS A 1 384 ? -7.790 -5.832 22.118 1.00 96.81 384 LYS A CA 1
ATOM 2925 C C . LYS A 1 384 ? -7.449 -7.166 21.462 1.00 96.81 384 LYS A C 1
ATOM 2927 O O . LYS A 1 384 ? -7.921 -8.200 21.921 1.00 96.81 384 LYS A O 1
ATOM 2932 N N . ILE A 1 385 ? -6.655 -7.139 20.399 1.00 96.69 385 ILE A N 1
ATOM 2933 C CA . ILE A 1 385 ? -6.174 -8.349 19.733 1.00 96.69 385 ILE A CA 1
ATOM 2934 C C . ILE A 1 385 ? -4.875 -8.756 20.425 1.00 96.69 385 ILE A C 1
ATOM 2936 O O . ILE A 1 385 ? -3.881 -8.020 20.385 1.00 96.69 385 ILE A O 1
ATOM 2940 N N . ASP A 1 386 ? -4.888 -9.912 21.083 1.00 95.00 386 ASP A N 1
ATOM 2941 C CA . ASP A 1 386 ? -3.702 -10.452 21.737 1.00 95.00 386 ASP A CA 1
ATOM 2942 C C . ASP A 1 386 ? -2.709 -10.949 20.687 1.00 95.00 386 ASP A C 1
ATOM 2944 O O . ASP A 1 386 ? -3.055 -11.725 19.799 1.00 95.00 386 ASP A O 1
ATOM 2948 N N . ILE A 1 387 ? -1.456 -10.495 20.788 1.00 94.50 387 ILE A N 1
ATOM 2949 C CA . ILE A 1 387 ? -0.380 -10.876 19.870 1.00 94.50 387 ILE A CA 1
ATOM 2950 C C . ILE A 1 387 ? 0.714 -11.603 20.653 1.00 94.50 387 ILE A C 1
ATOM 2952 O O . ILE A 1 387 ? 1.342 -11.035 21.552 1.00 94.50 387 ILE A O 1
ATOM 2956 N N . ALA A 1 388 ? 1.008 -12.839 20.259 1.00 91.81 388 ALA A N 1
ATOM 2957 C CA . ALA A 1 388 ? 2.116 -13.636 20.763 1.00 91.81 388 ALA A CA 1
ATOM 2958 C C . ALA A 1 388 ? 3.237 -13.725 19.722 1.00 91.81 388 ALA A C 1
ATOM 2960 O O . ALA A 1 388 ? 3.017 -14.070 18.564 1.00 91.81 388 ALA A O 1
ATOM 2961 N N . ILE A 1 389 ? 4.480 -13.454 20.135 1.00 85.81 389 ILE A N 1
ATOM 2962 C CA . ILE A 1 389 ? 5.660 -13.646 19.280 1.00 85.81 389 ILE A CA 1
ATOM 2963 C C . ILE A 1 389 ? 6.674 -14.501 20.022 1.00 85.81 389 ILE A C 1
ATOM 2965 O O . ILE A 1 389 ? 7.233 -14.097 21.043 1.00 85.81 389 ILE A O 1
ATOM 2969 N N . ASN A 1 390 ? 6.937 -15.681 19.467 1.00 81.19 390 ASN A N 1
ATOM 2970 C CA . ASN A 1 390 ? 7.776 -16.701 20.096 1.00 81.19 390 ASN A CA 1
ATOM 2971 C C . ASN A 1 390 ? 9.279 -16.384 20.016 1.00 81.19 390 ASN A C 1
ATOM 2973 O O . ASN A 1 390 ? 10.096 -17.023 20.676 1.00 81.19 390 ASN A O 1
ATOM 2977 N N . THR A 1 391 ? 9.668 -15.380 19.228 1.00 79.50 391 THR A N 1
ATOM 2978 C CA . THR A 1 391 ? 11.069 -15.011 19.003 1.00 79.50 391 THR A CA 1
ATOM 2979 C C . THR A 1 391 ? 11.407 -13.658 19.612 1.00 79.50 391 THR A C 1
ATOM 2981 O O . THR A 1 391 ? 10.705 -12.672 19.396 1.00 79.50 391 THR A O 1
ATOM 2984 N N . LYS A 1 392 ? 12.542 -13.574 20.315 1.00 77.94 392 LYS A N 1
ATOM 2985 C CA . LYS A 1 392 ? 13.111 -12.289 20.745 1.00 77.94 392 LYS A CA 1
ATOM 2986 C C . LYS A 1 392 ? 13.595 -11.527 19.512 1.00 77.94 392 LYS A C 1
ATOM 2988 O O . LYS A 1 392 ? 14.442 -12.036 18.782 1.00 77.94 392 LYS A O 1
ATOM 2993 N N . PHE A 1 393 ? 13.133 -10.301 19.312 1.00 81.69 393 PHE A N 1
ATOM 2994 C CA . PHE A 1 393 ? 13.688 -9.420 18.288 1.00 81.69 393 PHE A CA 1
ATOM 2995 C C . PHE A 1 393 ? 13.629 -7.968 18.741 1.00 81.69 393 PHE A C 1
ATOM 2997 O O . PHE A 1 393 ? 12.913 -7.633 19.679 1.00 81.69 393 PHE A O 1
ATOM 3004 N N . THR A 1 394 ? 14.382 -7.111 18.065 1.00 77.38 394 THR A N 1
ATOM 3005 C CA . THR A 1 394 ? 14.255 -5.660 18.186 1.00 77.38 394 THR A CA 1
ATOM 3006 C C . THR A 1 394 ? 13.808 -5.160 16.824 1.00 77.38 394 THR A C 1
ATOM 3008 O O . THR A 1 394 ? 14.589 -5.314 15.878 1.00 77.38 394 THR A O 1
ATOM 3011 N N . PRO A 1 395 ? 12.590 -4.604 16.687 1.00 78.81 395 PRO A N 1
ATOM 3012 C CA . PRO A 1 395 ? 12.139 -4.073 15.412 1.00 78.81 395 PRO A CA 1
ATOM 3013 C C . PRO A 1 395 ? 13.156 -3.037 14.938 1.00 78.81 395 PRO A C 1
ATOM 3015 O O . PRO A 1 395 ? 13.451 -2.056 15.618 1.00 78.81 395 PRO A O 1
ATOM 3018 N N . ARG A 1 396 ? 13.767 -3.292 13.779 1.00 78.50 396 ARG A N 1
ATOM 3019 C CA . ARG A 1 396 ? 14.696 -2.338 13.151 1.00 78.50 396 ARG A CA 1
ATOM 3020 C C . ARG A 1 396 ? 13.967 -1.279 12.333 1.00 78.50 396 ARG A C 1
ATOM 3022 O O . ARG A 1 396 ? 14.614 -0.401 11.765 1.00 78.50 396 ARG A O 1
ATOM 3029 N N . THR A 1 397 ? 12.667 -1.448 12.171 1.00 81.25 397 THR A N 1
ATOM 3030 C CA . THR A 1 397 ? 11.756 -0.610 11.398 1.00 81.25 397 THR A CA 1
ATOM 3031 C C . THR A 1 397 ? 10.447 -0.500 12.172 1.00 81.25 397 THR A C 1
ATOM 3033 O O . THR A 1 397 ? 10.238 -1.252 13.120 1.00 81.25 397 THR A O 1
ATOM 3036 N N . GLY A 1 398 ? 9.555 0.402 11.763 1.00 88.62 398 GLY A N 1
ATOM 3037 C CA . GLY A 1 398 ? 8.177 0.386 12.251 1.00 88.62 398 GLY A CA 1
ATOM 3038 C C . GLY A 1 398 ? 7.446 -0.921 11.919 1.00 88.62 398 GLY A C 1
ATOM 3039 O O . GLY A 1 398 ? 8.012 -1.843 11.311 1.00 88.62 398 GLY A O 1
ATOM 3040 N N . TYR A 1 399 ? 6.191 -0.979 12.343 1.00 93.44 399 TYR A N 1
ATOM 3041 C CA . TYR A 1 399 ? 5.228 -1.978 11.905 1.00 93.44 399 TYR A CA 1
ATOM 3042 C C . TYR A 1 399 ? 4.420 -1.382 10.756 1.00 93.44 399 TYR A C 1
ATOM 3044 O O . TYR A 1 399 ? 4.031 -0.219 10.818 1.00 93.44 399 TYR A O 1
ATOM 3052 N N . PHE A 1 400 ? 4.207 -2.159 9.704 1.00 94.25 400 PHE A N 1
ATOM 3053 C CA . PHE A 1 400 ? 3.520 -1.705 8.499 1.00 94.25 400 PHE A CA 1
ATOM 3054 C C . PHE A 1 400 ? 2.483 -2.738 8.093 1.00 94.25 400 PHE A C 1
ATOM 3056 O O . PHE A 1 400 ? 2.737 -3.934 8.218 1.00 94.25 400 PHE A O 1
ATOM 3063 N N . PHE A 1 401 ? 1.343 -2.294 7.581 1.00 95.12 401 PHE A N 1
ATOM 3064 C CA . PHE A 1 401 ? 0.386 -3.206 6.972 1.00 95.12 401 PHE A CA 1
ATOM 3065 C C . PHE A 1 401 ? 0.875 -3.667 5.601 1.00 95.12 401 PHE A C 1
ATOM 3067 O O . PHE A 1 401 ? 1.437 -2.889 4.827 1.00 95.12 401 PHE A O 1
ATOM 3074 N N . VAL A 1 402 ? 0.639 -4.938 5.294 1.00 94.12 402 VAL A N 1
ATOM 3075 C CA . VAL A 1 402 ? 0.669 -5.429 3.921 1.00 94.12 402 VAL A CA 1
ATOM 3076 C C . VAL A 1 402 ? -0.539 -4.823 3.193 1.00 94.12 402 VAL A C 1
ATOM 3078 O O . VAL A 1 402 ? -1.655 -4.917 3.712 1.00 94.12 402 VAL A O 1
ATOM 3081 N N . PRO A 1 403 ? -0.362 -4.182 2.022 1.00 90.94 403 PRO A N 1
ATOM 3082 C CA . PRO A 1 403 ? -1.475 -3.570 1.306 1.00 90.94 403 PRO A CA 1
ATOM 3083 C C . PRO A 1 403 ? -2.593 -4.578 1.026 1.00 90.94 403 PRO A C 1
ATOM 3085 O O . PRO A 1 403 ? -2.320 -5.717 0.644 1.00 90.94 403 PRO A O 1
ATOM 3088 N N . SER A 1 404 ? -3.842 -4.149 1.225 1.00 88.88 404 SER A N 1
ATOM 3089 C CA . SER A 1 404 ? -5.045 -4.975 1.030 1.00 88.88 404 SER A CA 1
ATOM 3090 C C . SER A 1 404 ? -5.095 -6.253 1.883 1.00 88.88 404 SER A C 1
ATOM 3092 O O . SER A 1 404 ? -5.792 -7.201 1.529 1.00 88.88 404 SER A O 1
ATOM 3094 N N . SER A 1 405 ? -4.384 -6.289 3.015 1.00 92.19 405 SER A N 1
ATOM 3095 C CA . SER A 1 405 ? -4.382 -7.425 3.938 1.00 92.19 405 SER A CA 1
ATOM 3096 C C . SER A 1 405 ? -4.446 -6.996 5.414 1.00 92.19 405 SER A C 1
ATOM 3098 O O . SER A 1 405 ? -4.026 -5.894 5.770 1.00 92.19 405 SER A O 1
ATOM 3100 N N . HIS A 1 406 ? -4.928 -7.888 6.289 1.00 93.75 406 HIS A N 1
ATOM 3101 C CA . HIS A 1 406 ? -4.945 -7.734 7.758 1.00 93.75 406 HIS A CA 1
ATOM 3102 C C . HIS A 1 406 ? -3.573 -7.932 8.413 1.00 93.75 406 HIS A C 1
ATOM 3104 O O . HIS A 1 406 ? -3.425 -7.918 9.634 1.00 93.75 406 HIS A O 1
ATOM 3110 N N . VAL A 1 407 ? -2.550 -8.127 7.589 1.00 94.88 407 VAL A N 1
ATOM 3111 C CA . VAL A 1 407 ? -1.235 -8.562 8.028 1.00 94.88 407 VAL A CA 1
ATOM 3112 C C . VAL A 1 407 ? -0.363 -7.373 8.316 1.00 94.88 407 VAL A C 1
ATOM 3114 O O . VAL A 1 407 ? -0.158 -6.506 7.469 1.00 94.88 407 VAL A O 1
ATOM 3117 N N . VAL A 1 408 ? 0.236 -7.390 9.492 1.00 95.56 408 VAL A N 1
ATOM 3118 C CA . VAL A 1 408 ? 1.265 -6.448 9.890 1.00 95.56 408 VAL A CA 1
ATOM 3119 C C . VAL A 1 408 ? 2.620 -7.112 9.751 1.00 95.56 408 VAL A C 1
ATOM 3121 O O . VAL A 1 408 ? 2.823 -8.237 10.199 1.00 95.56 408 VAL A O 1
ATOM 3124 N N . TYR A 1 409 ? 3.583 -6.405 9.173 1.00 95.00 409 TYR A N 1
ATOM 3125 C CA . TYR A 1 409 ? 4.959 -6.859 9.097 1.00 95.00 409 TYR A CA 1
ATOM 3126 C C . TYR A 1 409 ? 5.933 -5.890 9.764 1.00 95.00 409 TYR A C 1
ATOM 3128 O O . TYR A 1 409 ? 5.752 -4.672 9.779 1.00 95.00 409 TYR A O 1
ATOM 3136 N N . THR A 1 410 ? 7.020 -6.437 10.299 1.00 93.88 410 THR A N 1
ATOM 3137 C CA . THR A 1 410 ? 8.167 -5.660 10.779 1.00 93.88 410 THR A CA 1
ATOM 3138 C C . THR A 1 410 ? 9.476 -6.391 10.502 1.00 93.88 410 THR A C 1
ATOM 3140 O O . THR A 1 410 ? 9.517 -7.616 10.371 1.00 93.88 410 THR A O 1
ATOM 3143 N N . ARG A 1 411 ? 10.584 -5.654 10.403 1.00 91.19 411 ARG A N 1
ATOM 3144 C CA . ARG A 1 411 ? 11.910 -6.244 10.200 1.00 91.19 411 ARG A CA 1
ATOM 3145 C C . ARG A 1 411 ? 12.551 -6.600 11.539 1.00 91.19 411 ARG A C 1
ATOM 3147 O O . ARG A 1 411 ? 12.954 -5.711 12.294 1.00 91.19 411 ARG A O 1
ATOM 3154 N N . ALA A 1 412 ? 12.756 -7.895 11.765 1.00 87.38 412 ALA A N 1
ATOM 3155 C CA . ALA A 1 412 ? 13.358 -8.421 12.987 1.00 87.38 412 ALA A CA 1
ATOM 3156 C C . ALA A 1 412 ? 14.890 -8.412 12.968 1.00 87.38 412 ALA A C 1
ATOM 3158 O O . ALA A 1 412 ? 15.539 -7.940 13.901 1.00 87.38 412 ALA A O 1
ATOM 3159 N N . THR A 1 413 ? 15.493 -8.931 11.897 1.00 85.31 413 THR A N 1
ATOM 3160 C CA . THR A 1 413 ? 16.955 -9.032 11.758 1.00 85.31 413 THR A CA 1
ATOM 3161 C C . THR A 1 413 ? 17.401 -8.607 10.363 1.00 85.31 413 THR A C 1
ATOM 3163 O O . THR A 1 413 ? 16.625 -8.051 9.588 1.00 85.31 413 THR A O 1
ATOM 3166 N N . THR A 1 414 ? 18.675 -8.826 10.029 1.00 83.31 414 THR A N 1
ATOM 3167 C CA . THR A 1 414 ? 19.206 -8.483 8.709 1.00 83.31 414 THR A CA 1
ATOM 3168 C C . THR A 1 414 ? 18.547 -9.232 7.575 1.00 83.31 414 THR A C 1
ATOM 3170 O O . THR A 1 414 ? 18.700 -8.738 6.482 1.00 83.31 414 THR A O 1
ATOM 3173 N N . ASN A 1 415 ? 17.867 -10.362 7.787 1.00 88.06 415 ASN A N 1
ATOM 3174 C CA . ASN A 1 415 ? 17.220 -11.121 6.708 1.00 88.06 415 ASN A CA 1
ATOM 3175 C C . ASN A 1 415 ? 15.847 -11.699 7.107 1.00 88.06 415 ASN A C 1
ATOM 3177 O O . ASN A 1 415 ? 15.305 -12.500 6.357 1.00 88.06 415 ASN A O 1
ATOM 3181 N N . HIS A 1 416 ? 15.290 -11.334 8.268 1.00 89.94 416 HIS A N 1
ATOM 3182 C CA . HIS A 1 416 ? 14.006 -11.876 8.728 1.00 89.94 416 HIS A CA 1
ATOM 3183 C C . HIS A 1 416 ? 12.949 -10.784 8.852 1.00 89.94 416 HIS A C 1
ATOM 3185 O O . HIS A 1 416 ? 13.221 -9.708 9.405 1.00 89.94 416 HIS A O 1
ATOM 3191 N N . LEU A 1 417 ? 11.749 -11.099 8.376 1.00 92.31 417 LEU A N 1
ATOM 3192 C CA . LEU A 1 417 ? 10.521 -10.381 8.683 1.00 92.31 417 LEU A CA 1
ATOM 3193 C C . LEU A 1 417 ? 9.757 -11.125 9.770 1.00 92.31 417 LEU A C 1
ATOM 3195 O O . LEU A 1 417 ? 9.888 -12.337 9.908 1.00 92.31 417 LEU A O 1
ATOM 3199 N N . ILE A 1 418 ? 8.954 -10.391 10.519 1.00 92.25 418 ILE A N 1
ATOM 3200 C CA . ILE A 1 418 ? 7.904 -10.949 11.358 1.00 92.25 418 ILE A CA 1
ATOM 3201 C C . ILE A 1 418 ? 6.586 -10.494 10.768 1.00 92.25 418 ILE A C 1
ATOM 3203 O O . ILE A 1 418 ? 6.429 -9.299 10.530 1.00 92.25 418 ILE A O 1
ATOM 3207 N N . LEU A 1 419 ? 5.697 -11.447 10.521 1.00 93.56 419 LEU A N 1
ATOM 3208 C CA . LEU A 1 419 ? 4.364 -11.259 9.963 1.00 93.56 419 LEU A CA 1
ATOM 3209 C C . LEU A 1 419 ? 3.343 -11.618 11.038 1.00 93.56 419 LEU A C 1
ATOM 3211 O O . LEU A 1 419 ? 3.482 -12.653 11.680 1.00 93.56 419 LEU A O 1
ATOM 3215 N N . ILE A 1 420 ? 2.365 -10.753 11.263 1.00 94.50 420 ILE A N 1
ATOM 3216 C CA . ILE A 1 420 ? 1.355 -10.868 12.313 1.00 94.50 420 ILE A CA 1
ATOM 3217 C C . ILE A 1 420 ? 0.004 -10.731 11.625 1.00 94.50 420 ILE A C 1
ATOM 3219 O O . ILE A 1 420 ? -0.271 -9.684 11.043 1.00 94.50 420 ILE A O 1
ATOM 3223 N N . ASP A 1 421 ? -0.811 -11.777 11.664 1.00 94.44 421 ASP A N 1
ATOM 3224 C CA . ASP A 1 421 ? -2.166 -11.733 11.122 1.00 94.44 421 ASP A CA 1
ATOM 3225 C C . ASP A 1 421 ? -3.140 -11.208 12.173 1.00 94.44 421 ASP A C 1
ATOM 3227 O O . ASP A 1 421 ? -3.226 -11.768 13.264 1.00 94.44 421 ASP A O 1
ATOM 3231 N N . LEU A 1 422 ? -3.836 -10.116 11.877 1.00 95.56 422 LEU A N 1
ATOM 3232 C CA . LEU A 1 422 ? -4.801 -9.525 12.801 1.00 95.56 422 LEU A CA 1
ATOM 3233 C C . LEU A 1 422 ? -6.241 -9.983 12.544 1.00 95.56 422 LEU A C 1
ATOM 3235 O O . LEU A 1 422 ? -7.122 -9.611 13.315 1.00 95.56 422 LEU A O 1
ATOM 3239 N N . ASP A 1 423 ? -6.480 -10.797 11.514 1.00 93.31 423 ASP A N 1
ATOM 3240 C CA . ASP A 1 423 ? -7.792 -11.378 11.209 1.00 93.31 423 ASP A CA 1
ATOM 3241 C C . ASP A 1 423 ? -8.040 -12.649 12.031 1.00 93.31 423 ASP A C 1
ATOM 3243 O O . ASP A 1 423 ? -8.136 -13.759 11.512 1.00 93.31 423 ASP A O 1
ATOM 3247 N N . VAL A 1 424 ? -8.052 -12.489 13.355 1.00 92.69 424 VAL A N 1
ATOM 3248 C CA . VAL A 1 424 ? -8.213 -13.599 14.299 1.00 92.69 424 VAL A CA 1
ATOM 3249 C C . VAL A 1 424 ? -9.534 -13.507 15.048 1.00 92.69 424 VAL A C 1
ATOM 3251 O O . VAL A 1 424 ? -9.986 -12.423 15.458 1.00 92.69 424 VAL A O 1
ATOM 3254 N N . SER A 1 425 ? -10.132 -14.680 15.265 1.00 93.12 425 SER A N 1
ATOM 3255 C CA . SER A 1 425 ? -11.332 -14.845 16.084 1.00 93.12 425 SER A CA 1
ATOM 3256 C C . SER A 1 425 ? -11.137 -14.224 17.481 1.00 93.12 425 SER A C 1
ATOM 3258 O O . SER A 1 425 ? -10.011 -14.191 17.983 1.00 93.12 425 SER A O 1
ATOM 3260 N N . PRO A 1 426 ? -12.200 -13.727 18.147 1.00 92.31 426 PRO A N 1
ATOM 3261 C CA . PRO A 1 426 ? -12.156 -13.219 19.524 1.00 92.31 426 PRO A CA 1
ATOM 3262 C C . PRO A 1 426 ? -11.421 -14.087 20.544 1.00 92.31 426 PRO A C 1
ATOM 3264 O O . PRO A 1 426 ? -10.841 -13.542 21.479 1.00 92.31 426 PRO A O 1
ATOM 3267 N N . GLU A 1 427 ? -11.432 -15.404 20.357 1.00 93.94 427 GLU A N 1
ATOM 3268 C CA . GLU A 1 427 ? -10.841 -16.375 21.285 1.00 93.94 427 GLU A CA 1
ATOM 3269 C C . GLU A 1 427 ? -9.388 -16.738 20.940 1.00 93.94 427 GLU A C 1
ATOM 3271 O O . GLU A 1 427 ? -8.695 -17.375 21.735 1.00 93.94 427 GLU A O 1
ATOM 3276 N N . GLU A 1 428 ? -8.909 -16.334 19.764 1.00 94.38 428 GLU A N 1
ATOM 3277 C CA . GLU A 1 428 ? -7.603 -16.721 19.250 1.00 94.38 428 GLU A CA 1
ATOM 3278 C C . GLU A 1 428 ? -6.552 -15.634 19.479 1.00 94.38 428 GLU A C 1
ATOM 3280 O O . GLU A 1 428 ? -6.784 -14.434 19.336 1.00 94.38 428 GLU A O 1
ATOM 3285 N N . THR A 1 429 ? -5.340 -16.074 19.815 1.00 93.62 429 THR A N 1
ATOM 3286 C CA . THR A 1 429 ? -4.172 -15.195 19.893 1.00 93.62 429 THR A CA 1
ATOM 3287 C C . THR A 1 429 ? -3.509 -15.111 18.524 1.00 93.62 429 THR A C 1
ATOM 3289 O O . THR A 1 429 ? -3.133 -16.132 17.950 1.00 93.62 429 THR A O 1
ATOM 3292 N N . SER A 1 430 ? -3.285 -13.896 18.031 1.00 92.94 430 SER A N 1
ATOM 3293 C CA . SER A 1 430 ? -2.504 -13.659 16.819 1.00 92.94 430 SER A CA 1
ATOM 3294 C C . SER A 1 430 ? -1.046 -14.069 17.030 1.00 92.94 430 SER A C 1
ATOM 3296 O O . SER A 1 430 ? -0.390 -13.625 17.975 1.00 92.94 430 SER A O 1
ATOM 3298 N N . ILE A 1 431 ? -0.510 -14.918 16.151 1.00 91.88 431 ILE A N 1
ATOM 3299 C CA . ILE A 1 431 ? 0.863 -15.423 16.261 1.00 91.88 431 ILE A CA 1
ATOM 3300 C C . ILE A 1 431 ? 1.759 -14.722 15.240 1.00 91.88 431 ILE A C 1
ATOM 3302 O O . ILE A 1 431 ? 1.556 -14.821 14.032 1.00 91.88 431 ILE A O 1
ATOM 3306 N N . GLY A 1 432 ? 2.812 -14.061 15.722 1.00 91.31 432 GLY A N 1
ATOM 3307 C CA . GLY A 1 432 ? 3.849 -13.493 14.866 1.00 91.31 432 GLY A CA 1
ATOM 3308 C C . GLY A 1 432 ? 4.768 -14.572 14.293 1.00 91.31 432 GLY A C 1
ATOM 3309 O O . GLY A 1 432 ? 5.564 -15.174 15.020 1.00 91.31 432 GLY A O 1
ATOM 3310 N N . GLN A 1 433 ? 4.711 -14.775 12.981 1.00 90.50 433 GLN A N 1
ATOM 3311 C CA . GLN A 1 433 ? 5.538 -15.725 12.249 1.00 90.50 433 GLN A CA 1
ATOM 3312 C C . GLN A 1 433 ? 6.818 -15.056 11.741 1.00 90.50 433 GLN A C 1
ATOM 3314 O O . GLN A 1 433 ? 6.783 -14.064 11.015 1.00 90.50 433 GLN A O 1
ATOM 3319 N N . SER A 1 434 ? 7.974 -15.614 12.105 1.00 90.8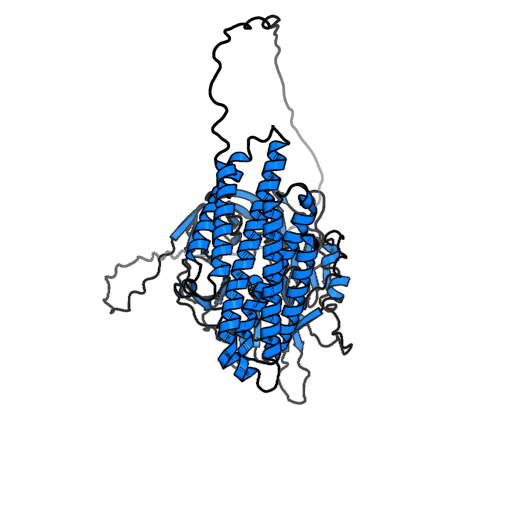1 434 SER A N 1
ATOM 3320 C CA . SER A 1 434 ? 9.267 -15.176 11.575 1.00 90.81 434 SER A CA 1
ATOM 3321 C C . SER A 1 434 ? 9.530 -15.838 10.227 1.00 90.81 434 SER A C 1
ATOM 3323 O O . SER A 1 434 ? 9.587 -17.065 10.154 1.00 90.81 434 SER A O 1
ATOM 3325 N N . VAL A 1 435 ? 9.779 -15.043 9.185 1.00 89.75 435 VAL A N 1
ATOM 3326 C CA . VAL A 1 435 ? 10.103 -15.551 7.849 1.00 89.75 435 VAL A CA 1
ATOM 3327 C C . VAL A 1 435 ? 11.434 -15.012 7.341 1.00 89.75 435 VAL A C 1
ATOM 3329 O O . VAL A 1 435 ? 11.701 -13.809 7.383 1.00 89.75 435 VAL A O 1
ATOM 3332 N N . SER A 1 436 ? 12.284 -15.920 6.858 1.00 89.38 436 SER A N 1
ATOM 3333 C CA . SER A 1 436 ? 13.570 -15.599 6.240 1.00 89.38 436 SER A CA 1
ATOM 3334 C C . SER A 1 436 ? 13.357 -15.152 4.795 1.00 89.38 436 SER A C 1
ATOM 3336 O O . SER A 1 436 ? 12.899 -15.914 3.951 1.00 89.38 436 SER A O 1
ATOM 3338 N N . LEU A 1 437 ? 13.769 -13.926 4.473 1.00 87.44 437 LEU A N 1
ATOM 3339 C CA . LEU A 1 437 ? 13.855 -13.468 3.083 1.00 87.44 437 LEU A CA 1
ATOM 3340 C C . LEU A 1 437 ? 15.101 -13.996 2.366 1.00 87.44 437 LEU A C 1
ATOM 3342 O O . LEU A 1 437 ? 15.270 -13.751 1.174 1.00 87.44 437 LEU A O 1
ATOM 3346 N N . SER A 1 438 ? 15.993 -14.700 3.070 1.00 81.31 438 SER A N 1
ATOM 3347 C CA . SER A 1 438 ? 17.117 -15.384 2.416 1.00 81.31 438 SER A CA 1
ATOM 3348 C C . SER A 1 438 ? 16.621 -16.505 1.501 1.00 81.31 438 SER A C 1
ATOM 3350 O O . SER A 1 438 ? 17.320 -16.860 0.555 1.00 81.31 438 SER A O 1
ATOM 3352 N N . ASP A 1 439 ? 15.415 -17.009 1.775 1.00 75.56 439 ASP A N 1
ATOM 3353 C CA . ASP A 1 439 ? 14.831 -18.156 1.092 1.00 75.56 439 ASP A CA 1
ATOM 3354 C C . ASP A 1 439 ? 14.150 -17.746 -0.218 1.00 75.56 439 ASP A C 1
ATOM 3356 O O . ASP A 1 439 ? 13.994 -18.600 -1.083 1.00 75.56 439 ASP A O 1
ATOM 3360 N N . LEU A 1 440 ? 13.826 -16.451 -0.406 1.00 75.62 440 LEU A N 1
ATOM 3361 C CA . LEU A 1 440 ? 13.250 -15.911 -1.647 1.00 75.62 440 LEU A CA 1
ATOM 3362 C C . LEU A 1 440 ? 13.961 -16.487 -2.864 1.00 75.62 440 LEU A C 1
ATOM 3364 O O . LEU A 1 440 ? 15.168 -16.274 -3.005 1.00 75.62 440 LEU A O 1
ATOM 3368 N N . ALA A 1 441 ? 13.214 -17.202 -3.708 1.00 54.72 441 ALA A N 1
ATOM 3369 C CA . ALA A 1 441 ? 13.740 -18.233 -4.590 1.00 54.72 441 ALA A CA 1
ATOM 3370 C C . ALA A 1 441 ? 15.108 -17.908 -5.200 1.00 54.72 441 ALA A C 1
ATOM 3372 O O . ALA A 1 441 ? 15.371 -16.825 -5.752 1.00 54.72 441 ALA A O 1
ATOM 3373 N N . VAL A 1 442 ? 15.969 -18.921 -5.123 1.00 53.50 442 VAL A N 1
ATOM 3374 C CA . VAL A 1 442 ? 17.112 -19.143 -6.006 1.00 53.50 442 VAL A CA 1
ATOM 3375 C C . VAL A 1 442 ? 16.668 -18.766 -7.415 1.00 53.50 442 VAL A C 1
ATOM 3377 O O . VAL A 1 442 ? 15.670 -19.289 -7.907 1.00 53.50 442 VAL A O 1
ATOM 3380 N N . SER A 1 443 ? 17.365 -17.826 -8.060 1.00 46.19 443 SER A N 1
ATOM 3381 C CA . SER A 1 443 ? 17.105 -17.552 -9.476 1.00 46.19 443 SER A CA 1
ATOM 3382 C C . SER A 1 443 ? 17.082 -18.899 -10.208 1.00 46.19 443 SER A C 1
ATOM 3384 O O . SER A 1 443 ? 17.910 -19.756 -9.916 1.00 46.19 443 SER A O 1
ATOM 3386 N N . VAL A 1 444 ? 16.156 -19.098 -11.148 1.00 47.12 444 VAL A N 1
ATOM 3387 C CA . VAL A 1 444 ? 15.997 -20.354 -11.916 1.00 47.12 444 VAL A CA 1
ATOM 3388 C C . VAL A 1 444 ? 17.328 -20.842 -12.530 1.00 47.12 444 VAL A C 1
ATOM 3390 O O . VAL A 1 444 ? 17.503 -22.023 -12.818 1.00 47.12 444 VAL A O 1
ATOM 3393 N N . ARG A 1 445 ? 18.324 -19.955 -12.648 1.00 47.06 445 ARG A N 1
ATOM 3394 C CA . ARG A 1 445 ? 19.735 -20.319 -12.798 1.00 47.06 445 ARG A CA 1
ATOM 3395 C C . ARG A 1 445 ? 20.359 -20.548 -11.417 1.00 47.06 445 ARG A C 1
ATOM 3397 O O . ARG A 1 445 ? 20.621 -19.571 -10.715 1.00 47.06 445 ARG A O 1
ATOM 3404 N N . ARG A 1 446 ? 20.607 -21.819 -11.067 1.00 46.09 446 ARG A N 1
ATOM 3405 C CA . ARG A 1 446 ? 21.204 -22.352 -9.815 1.00 46.09 446 ARG A CA 1
ATOM 3406 C C . ARG A 1 446 ? 22.578 -21.769 -9.407 1.00 46.09 446 ARG A C 1
ATOM 3408 O O . ARG A 1 446 ? 23.228 -22.305 -8.513 1.00 46.09 446 ARG A O 1
ATOM 3415 N N . ASP A 1 447 ? 23.013 -20.660 -9.991 1.00 43.97 447 ASP A N 1
ATOM 3416 C CA . ASP A 1 447 ? 24.276 -20.014 -9.666 1.00 43.97 447 ASP A CA 1
ATOM 3417 C C . ASP A 1 447 ? 24.121 -19.046 -8.479 1.00 43.97 447 ASP A C 1
ATOM 3419 O O . ASP A 1 447 ? 23.666 -17.911 -8.596 1.00 43.97 447 ASP A O 1
ATOM 3423 N N . VAL A 1 448 ? 24.576 -19.531 -7.320 1.00 49.03 448 VAL A N 1
ATOM 3424 C CA . VAL A 1 448 ? 25.132 -18.768 -6.187 1.00 49.03 448 VAL A CA 1
ATOM 3425 C C . VAL A 1 448 ? 24.171 -17.799 -5.466 1.00 49.03 448 VAL A C 1
ATOM 3427 O O . VAL A 1 448 ? 24.192 -16.580 -5.637 1.00 49.03 448 VAL A O 1
ATOM 3430 N N . ILE A 1 449 ? 23.421 -18.354 -4.510 1.00 52.16 449 ILE A N 1
ATOM 3431 C CA . ILE A 1 449 ? 22.595 -17.645 -3.506 1.00 52.16 449 ILE A CA 1
ATOM 3432 C C . ILE A 1 449 ? 23.452 -16.757 -2.574 1.00 52.16 449 ILE A C 1
ATOM 3434 O O . ILE A 1 449 ? 22.975 -15.765 -2.023 1.00 52.16 449 ILE A O 1
ATOM 3438 N N . SER A 1 450 ? 24.750 -17.051 -2.427 1.00 57.69 450 SER A N 1
ATOM 3439 C CA . SER A 1 450 ? 25.611 -16.470 -1.384 1.00 57.69 450 SER A CA 1
ATOM 3440 C C . SER A 1 450 ? 25.965 -14.986 -1.550 1.00 57.69 450 SER A C 1
ATOM 3442 O O . SER A 1 450 ? 26.654 -14.434 -0.693 1.00 57.69 450 SER A O 1
ATOM 3444 N N . ASN A 1 451 ? 25.503 -14.305 -2.606 1.00 71.12 451 ASN A N 1
ATOM 3445 C CA . ASN A 1 451 ? 25.922 -12.929 -2.893 1.00 71.12 451 ASN A CA 1
ATOM 3446 C C . ASN A 1 451 ? 24.806 -11.873 -2.828 1.00 71.12 451 ASN A C 1
ATOM 3448 O O . ASN A 1 451 ? 25.009 -10.746 -3.282 1.00 71.12 451 ASN A O 1
ATOM 3452 N N . ARG A 1 452 ? 23.620 -12.185 -2.279 1.00 77.56 452 ARG A N 1
ATOM 3453 C CA . ARG A 1 452 ? 22.561 -11.164 -2.151 1.00 77.56 452 ARG A CA 1
ATOM 3454 C C . ARG A 1 452 ? 22.894 -10.069 -1.138 1.00 77.56 452 ARG A C 1
ATOM 3456 O O . ARG A 1 452 ? 22.460 -8.943 -1.348 1.00 77.56 452 ARG A O 1
ATOM 3463 N N . GLY A 1 453 ? 23.741 -10.333 -0.144 1.00 87.62 453 GLY A N 1
ATOM 3464 C CA . GLY A 1 453 ? 24.100 -9.366 0.898 1.00 87.62 453 GLY A CA 1
ATOM 3465 C C . GLY A 1 453 ? 23.087 -9.344 2.048 1.00 87.62 453 GLY A C 1
ATOM 3466 O O . GLY A 1 453 ? 22.395 -10.327 2.279 1.00 87.62 453 GLY A O 1
ATOM 3467 N N . SER A 1 454 ? 23.024 -8.241 2.797 1.00 90.19 454 SER A N 1
ATOM 3468 C CA . SER A 1 454 ? 22.078 -8.065 3.914 1.00 90.19 454 SER A CA 1
ATOM 3469 C C . SER A 1 454 ? 20.838 -7.291 3.469 1.00 90.19 454 SER A C 1
ATOM 3471 O O . SER A 1 454 ? 21.007 -6.297 2.756 1.00 90.19 454 SER A O 1
ATOM 3473 N N . LEU A 1 455 ? 19.639 -7.637 3.950 1.00 90.62 455 LEU A N 1
ATOM 3474 C CA . LEU A 1 455 ? 18.435 -6.821 3.736 1.00 90.62 455 LEU A CA 1
ATOM 3475 C C . LEU A 1 455 ? 18.665 -5.397 4.248 1.00 90.62 455 LEU A C 1
ATOM 3477 O O . LEU A 1 455 ? 18.945 -5.165 5.430 1.00 90.62 455 LEU A O 1
ATOM 3481 N N . TYR A 1 456 ? 18.529 -4.431 3.351 1.00 90.50 456 TYR A N 1
ATOM 3482 C CA . TYR A 1 456 ? 18.590 -3.017 3.682 1.00 90.50 456 TYR A CA 1
ATOM 3483 C C . TYR A 1 456 ? 17.201 -2.449 3.943 1.00 90.50 456 TYR A C 1
ATOM 3485 O O . TYR A 1 456 ? 17.010 -1.752 4.940 1.00 90.50 456 TYR A O 1
ATOM 3493 N N . TRP A 1 457 ? 16.240 -2.797 3.087 1.00 91.31 457 TRP A N 1
ATOM 3494 C CA . TRP A 1 457 ? 14.856 -2.344 3.165 1.00 91.31 457 TRP A CA 1
ATOM 3495 C C . TRP A 1 457 ? 13.910 -3.386 2.563 1.00 91.31 457 TRP A C 1
ATOM 3497 O O . TRP A 1 457 ? 14.314 -4.136 1.679 1.00 91.31 457 TRP A O 1
ATOM 3507 N N . CYS A 1 458 ? 12.667 -3.423 3.036 1.00 93.12 458 CYS A N 1
ATOM 3508 C CA . CYS A 1 458 ? 11.602 -4.266 2.502 1.00 93.12 458 CYS A CA 1
ATOM 3509 C C . CYS A 1 458 ? 10.272 -3.517 2.611 1.00 93.12 458 CYS A C 1
ATOM 3511 O O . CYS A 1 458 ? 9.992 -2.941 3.664 1.00 93.12 458 CYS A O 1
ATOM 3513 N N . SER A 1 459 ? 9.468 -3.524 1.552 1.00 93.38 459 SER A N 1
ATOM 3514 C CA . SER A 1 459 ? 8.095 -3.031 1.598 1.00 93.38 459 SER A CA 1
ATOM 3515 C C . SER A 1 459 ? 7.200 -3.852 0.685 1.00 93.38 459 SER A C 1
ATOM 3517 O O . SER A 1 459 ? 7.587 -4.173 -0.439 1.00 93.38 459 SER A O 1
ATOM 3519 N N . PHE A 1 460 ? 6.025 -4.216 1.187 1.00 93.44 460 PHE A N 1
ATOM 3520 C CA . PHE A 1 460 ? 5.023 -4.901 0.386 1.00 93.44 460 PHE A CA 1
ATOM 3521 C C . PHE A 1 460 ? 4.371 -3.920 -0.584 1.00 93.44 460 PHE A C 1
ATOM 3523 O O . PHE A 1 460 ? 4.030 -2.796 -0.224 1.00 93.44 460 PHE A O 1
ATOM 3530 N N . ILE A 1 461 ? 4.232 -4.371 -1.823 1.00 92.12 461 ILE A N 1
ATOM 3531 C CA . ILE A 1 461 ? 3.524 -3.678 -2.894 1.00 92.12 461 ILE A CA 1
ATOM 3532 C C . ILE A 1 461 ? 2.061 -4.098 -2.878 1.00 92.12 461 ILE A C 1
ATOM 3534 O O . ILE A 1 461 ? 1.165 -3.273 -2.978 1.00 92.12 461 ILE A O 1
ATOM 3538 N N . SER A 1 462 ? 1.825 -5.388 -2.710 1.00 91.00 462 SER A N 1
ATOM 3539 C CA . SER A 1 462 ? 0.510 -5.990 -2.557 1.00 91.00 462 SER A CA 1
ATOM 3540 C C . SER A 1 462 ? 0.634 -7.159 -1.588 1.00 91.00 462 SER A C 1
ATOM 3542 O O . SER A 1 462 ? 1.722 -7.445 -1.083 1.00 91.00 462 SER A O 1
ATOM 3544 N N . ASP A 1 463 ? -0.456 -7.879 -1.365 1.00 89.75 463 ASP A N 1
ATOM 3545 C CA . ASP A 1 463 ? -0.441 -9.170 -0.677 1.00 89.75 463 ASP A CA 1
ATOM 3546 C C . ASP A 1 463 ? 0.386 -10.245 -1.417 1.00 89.75 463 ASP A C 1
ATOM 3548 O O . ASP A 1 463 ? 0.765 -11.258 -0.832 1.00 89.75 463 ASP A O 1
ATOM 3552 N N . LYS A 1 464 ? 0.710 -10.020 -2.696 1.00 90.81 464 LYS A N 1
ATOM 3553 C CA . LYS A 1 464 ? 1.437 -10.966 -3.557 1.00 90.81 464 LYS A CA 1
ATOM 3554 C C . LYS A 1 464 ? 2.798 -10.467 -4.008 1.00 90.81 464 LYS A C 1
ATOM 3556 O O . LYS A 1 464 ? 3.529 -11.215 -4.650 1.00 90.81 464 LYS A O 1
ATOM 3561 N N . GLU A 1 465 ? 3.162 -9.222 -3.734 1.00 92.25 465 GLU A N 1
ATOM 3562 C CA . GLU A 1 465 ? 4.380 -8.627 -4.279 1.00 92.25 465 GLU A CA 1
ATOM 3563 C C . GLU A 1 465 ? 5.135 -7.828 -3.226 1.00 92.25 465 GLU A C 1
ATOM 3565 O O . GLU A 1 465 ? 4.559 -7.080 -2.439 1.00 92.25 465 GLU A O 1
ATOM 3570 N N . VAL A 1 466 ? 6.457 -7.974 -3.229 1.00 93.31 466 VAL A N 1
ATOM 3571 C CA . VAL A 1 466 ? 7.349 -7.340 -2.264 1.00 93.31 466 VAL A CA 1
ATOM 3572 C C . VAL A 1 466 ? 8.542 -6.704 -2.972 1.00 93.31 466 VAL A C 1
ATOM 3574 O O . VAL A 1 466 ? 9.215 -7.326 -3.794 1.00 93.31 466 VAL A O 1
ATOM 3577 N N . ALA A 1 467 ? 8.810 -5.444 -2.640 1.00 93.25 467 ALA A N 1
ATOM 3578 C CA . ALA A 1 467 ? 9.992 -4.708 -3.058 1.00 93.25 467 ALA A CA 1
ATOM 3579 C C . ALA A 1 467 ? 11.067 -4.798 -1.967 1.00 93.25 467 ALA A C 1
ATOM 3581 O O . ALA A 1 467 ? 10.824 -4.537 -0.786 1.00 93.25 467 ALA A O 1
ATOM 3582 N N . ILE A 1 468 ? 12.278 -5.174 -2.364 1.00 93.44 468 ILE A N 1
ATOM 3583 C CA . ILE A 1 468 ? 13.376 -5.515 -1.465 1.00 93.44 468 ILE A CA 1
ATOM 3584 C C . ILE A 1 468 ? 14.634 -4.779 -1.905 1.00 93.44 468 ILE A C 1
ATOM 3586 O O . ILE A 1 468 ? 15.098 -4.956 -3.024 1.00 93.44 468 ILE A O 1
ATOM 3590 N N . ILE A 1 469 ? 15.249 -4.009 -1.009 1.00 93.06 469 ILE A N 1
ATOM 3591 C CA . ILE A 1 469 ? 16.580 -3.444 -1.242 1.00 93.06 469 ILE A CA 1
ATOM 3592 C C . ILE A 1 469 ? 17.602 -4.278 -0.485 1.00 93.06 469 ILE A C 1
ATOM 3594 O O . ILE A 1 469 ? 17.610 -4.325 0.746 1.00 93.06 469 ILE A O 1
ATOM 3598 N N . TRP A 1 470 ? 18.518 -4.884 -1.223 1.00 93.25 470 TRP A N 1
ATOM 3599 C CA . TRP A 1 470 ? 19.672 -5.592 -0.696 1.00 93.25 470 TRP A CA 1
ATOM 3600 C C . TRP A 1 470 ? 20.889 -4.680 -0.612 1.00 93.25 470 TRP A C 1
ATOM 3602 O O . TRP A 1 470 ? 21.149 -3.908 -1.529 1.00 93.25 470 TRP A O 1
ATOM 3612 N N . ARG A 1 471 ? 21.688 -4.813 0.450 1.00 92.06 471 ARG A N 1
ATOM 3613 C CA . ARG A 1 471 ? 22.994 -4.158 0.599 1.00 92.06 471 ARG A CA 1
ATOM 3614 C C . ARG A 1 471 ? 24.111 -5.190 0.488 1.00 92.06 471 ARG A C 1
ATOM 3616 O O . ARG A 1 471 ? 24.266 -6.037 1.369 1.00 92.06 471 ARG A O 1
ATOM 3623 N N . ARG A 1 472 ? 24.924 -5.081 -0.560 1.00 91.25 472 ARG A N 1
ATOM 3624 C CA . ARG A 1 472 ? 26.044 -5.980 -0.872 1.00 91.25 472 ARG A CA 1
ATOM 3625 C C . ARG A 1 472 ? 27.366 -5.307 -0.559 1.00 91.25 472 ARG A C 1
ATOM 3627 O O . ARG A 1 472 ? 27.573 -4.151 -0.916 1.00 91.25 472 ARG A O 1
ATOM 3634 N N . ALA A 1 473 ? 28.270 -6.020 0.104 1.00 88.56 473 ALA A N 1
ATOM 3635 C CA . ALA A 1 473 ? 29.647 -5.559 0.222 1.00 88.56 473 ALA A CA 1
ATOM 3636 C C . ALA A 1 473 ? 30.307 -5.633 -1.161 1.00 88.56 473 ALA A C 1
ATOM 3638 O O . ALA A 1 473 ? 30.238 -6.675 -1.817 1.00 88.56 473 ALA A O 1
ATOM 3639 N N . ARG A 1 474 ? 30.955 -4.552 -1.610 1.00 84.38 474 ARG A N 1
ATOM 3640 C CA . ARG A 1 474 ? 31.754 -4.611 -2.839 1.00 84.38 474 ARG A CA 1
ATOM 3641 C C . ARG A 1 474 ? 32.872 -5.628 -2.665 1.00 84.38 474 ARG A C 1
ATOM 3643 O O . ARG A 1 474 ? 33.628 -5.551 -1.693 1.00 84.38 474 ARG A O 1
ATOM 3650 N N . ARG A 1 475 ? 33.028 -6.539 -3.631 1.00 80.69 475 ARG A N 1
ATOM 3651 C CA . ARG A 1 475 ? 34.266 -7.323 -3.731 1.00 80.69 475 ARG A CA 1
ATOM 3652 C C . ARG A 1 475 ? 35.409 -6.324 -3.894 1.00 80.69 475 ARG A C 1
ATOM 3654 O O . ARG A 1 475 ? 35.359 -5.488 -4.795 1.00 80.69 475 ARG A O 1
ATOM 3661 N N . ARG A 1 476 ? 36.406 -6.370 -3.003 1.00 74.25 476 ARG A N 1
ATOM 3662 C CA . ARG A 1 476 ? 37.622 -5.559 -3.146 1.00 74.25 476 ARG A CA 1
ATOM 3663 C C . ARG A 1 476 ? 38.294 -5.963 -4.455 1.00 74.25 476 ARG A C 1
ATOM 3665 O O . ARG A 1 476 ? 38.961 -6.990 -4.511 1.00 74.25 476 ARG A O 1
ATOM 3672 N N . GLY A 1 477 ? 38.095 -5.172 -5.505 1.00 71.69 477 GLY A N 1
ATOM 3673 C CA . GLY A 1 477 ? 39.032 -5.156 -6.620 1.00 71.69 477 GLY A CA 1
ATOM 3674 C C . GLY A 1 477 ? 40.397 -4.675 -6.122 1.00 71.69 477 GLY A C 1
ATOM 3675 O O . GLY A 1 477 ? 40.488 -4.051 -5.066 1.00 71.69 477 GLY A O 1
ATOM 3676 N N . LEU A 1 478 ? 41.456 -4.940 -6.885 1.00 72.88 478 LEU A N 1
ATOM 3677 C CA . LEU A 1 478 ? 42.848 -4.581 -6.557 1.00 72.88 478 LEU A CA 1
ATOM 3678 C C . LEU A 1 478 ? 43.082 -3.076 -6.282 1.00 72.88 478 LEU A C 1
ATOM 3680 O O . LEU A 1 478 ? 44.132 -2.693 -5.773 1.00 72.88 478 LEU A O 1
ATOM 3684 N N . LEU A 1 479 ? 42.112 -2.212 -6.585 1.00 62.47 479 LEU A N 1
ATOM 3685 C CA . LEU A 1 479 ? 42.195 -0.772 -6.362 1.00 62.47 479 LEU A CA 1
ATOM 3686 C C . LEU A 1 479 ? 41.820 -0.416 -4.910 1.00 62.47 479 LEU A C 1
ATOM 3688 O O . LEU A 1 479 ? 40.730 -0.747 -4.442 1.00 62.47 479 LEU A O 1
ATOM 3692 N N . ARG A 1 480 ? 42.723 0.294 -4.209 1.00 69.81 480 ARG A N 1
ATOM 3693 C CA . ARG A 1 480 ? 42.600 0.792 -2.817 1.00 69.81 480 ARG A CA 1
ATOM 3694 C C . ARG A 1 480 ? 41.469 1.827 -2.638 1.00 69.81 480 ARG A C 1
ATOM 3696 O O . ARG A 1 480 ? 41.718 2.990 -2.334 1.00 69.81 480 ARG A O 1
ATOM 3703 N N . GLY A 1 481 ? 40.217 1.424 -2.825 1.00 71.19 481 GLY A N 1
ATOM 3704 C CA . GLY A 1 481 ? 39.038 2.214 -2.468 1.00 71.19 481 GLY A CA 1
ATOM 3705 C C . GLY A 1 481 ? 38.503 1.857 -1.079 1.00 71.19 481 GLY A C 1
ATOM 3706 O O . GLY A 1 481 ? 38.604 0.708 -0.645 1.00 71.19 481 GLY A O 1
ATOM 3707 N N . SER A 1 482 ? 37.897 2.827 -0.388 1.00 72.06 482 SER A N 1
ATOM 3708 C CA . SER A 1 482 ? 37.143 2.586 0.850 1.00 72.06 482 SER A CA 1
ATOM 3709 C C . SER A 1 482 ? 36.073 1.504 0.635 1.00 72.06 482 SER A C 1
ATOM 3711 O O . SER A 1 482 ? 35.500 1.441 -0.457 1.00 72.06 482 SER A O 1
ATOM 3713 N N . PRO A 1 483 ? 35.761 0.672 1.649 1.00 77.00 483 PRO A N 1
ATOM 3714 C CA . PRO A 1 483 ? 34.733 -0.360 1.538 1.00 77.00 483 PRO A CA 1
ATOM 3715 C C . PRO A 1 483 ? 33.388 0.272 1.152 1.00 77.00 483 PRO A C 1
ATOM 3717 O O . PRO A 1 483 ? 32.735 0.950 1.947 1.00 77.00 483 PRO A O 1
ATOM 3720 N N . GLY A 1 484 ? 33.011 0.092 -0.112 1.00 83.38 484 GLY A N 1
ATOM 3721 C CA . GLY A 1 484 ? 31.735 0.523 -0.661 1.00 83.38 484 GLY A CA 1
ATOM 3722 C C . GLY A 1 484 ? 30.684 -0.568 -0.508 1.00 83.38 484 GLY A C 1
ATOM 3723 O O . GLY A 1 484 ? 31.005 -1.758 -0.480 1.00 83.38 484 GLY A O 1
ATOM 3724 N N . PHE A 1 485 ? 29.426 -0.150 -0.438 1.00 88.81 485 PHE A N 1
ATOM 3725 C CA . PHE A 1 485 ? 28.292 -1.053 -0.559 1.00 88.81 485 PHE A CA 1
ATOM 3726 C C . PHE A 1 485 ? 27.549 -0.744 -1.848 1.00 88.81 485 PHE A C 1
ATOM 3728 O O . PHE A 1 485 ? 27.393 0.428 -2.196 1.00 88.81 485 PHE A O 1
ATOM 3735 N N . ASP A 1 486 ? 27.076 -1.797 -2.497 1.00 90.69 486 ASP A N 1
ATOM 3736 C CA . ASP A 1 486 ? 26.158 -1.715 -3.623 1.00 90.69 486 ASP A CA 1
ATOM 3737 C C . ASP A 1 486 ? 24.751 -2.024 -3.135 1.00 90.69 486 ASP A C 1
ATOM 3739 O O . ASP A 1 486 ? 24.563 -2.878 -2.262 1.00 90.69 486 ASP A O 1
ATOM 3743 N N . HIS A 1 487 ? 23.768 -1.322 -3.690 1.00 92.44 487 HIS A N 1
ATOM 3744 C CA . HIS A 1 487 ? 22.368 -1.532 -3.351 1.00 92.44 487 HIS A CA 1
ATOM 3745 C C . HIS A 1 487 ? 21.627 -2.076 -4.563 1.00 92.44 487 HIS A C 1
ATOM 3747 O O . HIS A 1 487 ? 21.775 -1.557 -5.667 1.00 92.44 487 HIS A O 1
ATOM 3753 N N . VAL A 1 488 ? 20.858 -3.137 -4.354 1.00 91.81 488 VAL A N 1
ATOM 3754 C CA . VAL A 1 488 ? 20.095 -3.796 -5.415 1.00 91.81 488 VAL A CA 1
ATOM 3755 C C . VAL A 1 488 ? 18.642 -3.834 -4.999 1.00 91.81 488 VAL A C 1
ATOM 3757 O O . VAL A 1 488 ? 18.334 -4.436 -3.975 1.00 91.81 488 VAL A O 1
ATOM 3760 N N . LEU A 1 489 ? 17.780 -3.195 -5.780 1.00 92.50 489 LEU A N 1
ATOM 3761 C CA . LEU A 1 489 ? 16.336 -3.300 -5.636 1.00 92.50 489 LEU A CA 1
ATOM 3762 C C . LEU A 1 489 ? 15.869 -4.539 -6.407 1.00 92.50 489 LEU A C 1
ATOM 3764 O O . LEU A 1 489 ? 16.170 -4.690 -7.585 1.00 92.50 489 LEU A O 1
ATOM 3768 N N . GLU A 1 490 ? 15.164 -5.440 -5.745 1.00 92.62 490 GLU A N 1
ATOM 3769 C CA . GLU A 1 490 ? 14.519 -6.605 -6.339 1.00 92.62 490 GLU A CA 1
ATOM 3770 C C . GLU A 1 490 ? 13.023 -6.517 -6.038 1.00 92.62 490 GLU A C 1
ATOM 3772 O O . GLU A 1 490 ? 12.628 -6.219 -4.913 1.00 92.62 490 GLU A O 1
ATOM 3777 N N . VAL A 1 491 ? 12.197 -6.762 -7.049 1.00 91.12 491 VAL A N 1
ATOM 3778 C CA . VAL A 1 491 ? 10.754 -6.930 -6.894 1.00 91.12 491 VAL A CA 1
ATOM 3779 C C . VAL A 1 491 ? 10.473 -8.409 -7.052 1.00 91.12 491 VAL A C 1
ATOM 3781 O O . VAL A 1 491 ? 10.825 -9.008 -8.074 1.00 91.12 491 VAL A O 1
ATOM 3784 N N . ALA A 1 492 ? 9.871 -9.005 -6.034 1.00 91.06 492 ALA A N 1
ATOM 3785 C CA . ALA A 1 492 ? 9.523 -10.408 -6.034 1.00 91.06 492 ALA A CA 1
ATOM 3786 C C . ALA A 1 492 ? 8.018 -10.585 -5.909 1.00 91.06 492 ALA A C 1
ATOM 3788 O O . ALA A 1 492 ? 7.375 -9.971 -5.062 1.00 91.06 492 ALA A O 1
ATOM 3789 N N . ARG A 1 493 ? 7.481 -11.465 -6.748 1.00 90.12 493 ARG A N 1
ATOM 3790 C CA . ARG A 1 493 ? 6.118 -11.954 -6.645 1.00 90.12 493 ARG A CA 1
ATOM 3791 C C . ARG A 1 493 ? 6.131 -13.211 -5.790 1.00 90.12 493 ARG A C 1
ATOM 3793 O O . ARG A 1 493 ? 6.774 -14.200 -6.142 1.00 90.12 493 ARG A O 1
ATOM 3800 N N . LEU A 1 494 ? 5.435 -13.156 -4.667 1.00 88.69 494 LEU A N 1
ATOM 3801 C CA . LEU A 1 494 ? 5.095 -14.298 -3.839 1.00 88.69 494 LEU A CA 1
ATOM 3802 C C . LEU A 1 494 ? 4.109 -15.135 -4.656 1.00 88.69 494 LEU A C 1
ATOM 3804 O O . LEU A 1 494 ? 2.922 -14.831 -4.739 1.00 88.69 494 LEU A O 1
ATOM 3808 N N . SER A 1 495 ? 4.624 -16.124 -5.383 1.00 70.44 495 SER A N 1
ATOM 3809 C CA . SER A 1 495 ? 3.775 -17.056 -6.109 1.00 70.44 495 SER A CA 1
ATOM 3810 C C . SER A 1 495 ? 3.028 -17.883 -5.077 1.00 70.44 495 SER A C 1
ATOM 3812 O O . SER A 1 495 ? 3.626 -18.766 -4.461 1.00 70.44 495 SER A O 1
ATOM 3814 N N . SER A 1 496 ? 1.731 -17.633 -4.904 1.00 57.00 496 SER A N 1
ATOM 3815 C CA . SER A 1 496 ? 0.888 -18.723 -4.443 1.00 57.00 496 SER A CA 1
ATOM 3816 C C . SER A 1 496 ? 1.041 -19.823 -5.491 1.00 57.00 496 SER A C 1
ATOM 3818 O O . SER A 1 496 ? 0.986 -19.550 -6.695 1.00 57.00 496 SER A O 1
ATOM 3820 N N . ILE A 1 497 ? 1.247 -21.065 -5.060 1.00 56.12 497 ILE A N 1
ATOM 3821 C CA . ILE A 1 497 ? 0.701 -22.185 -5.828 1.00 56.12 497 ILE A CA 1
ATOM 3822 C C . ILE A 1 497 ? -0.732 -21.732 -6.109 1.00 56.12 497 ILE A C 1
ATOM 3824 O O . ILE A 1 497 ? -1.429 -21.373 -5.157 1.00 56.12 497 ILE A O 1
ATOM 3828 N N . ALA A 1 498 ? -1.083 -21.488 -7.376 1.00 47.91 498 ALA A N 1
ATOM 3829 C CA . ALA A 1 498 ? -2.430 -21.032 -7.690 1.00 47.91 498 AL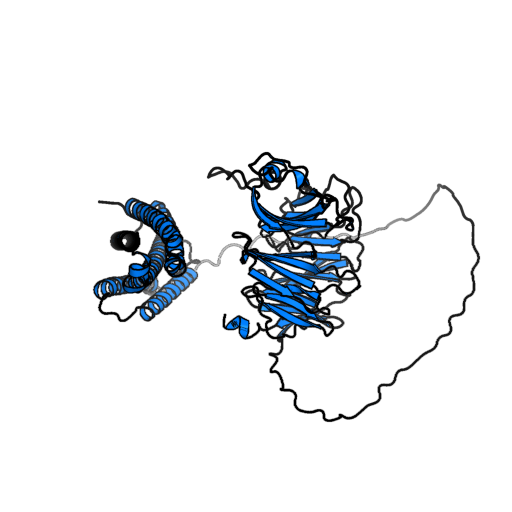A A CA 1
ATOM 3830 C C . ALA A 1 498 ? -3.357 -22.036 -6.999 1.00 47.91 498 ALA A C 1
ATOM 3832 O O . ALA A 1 498 ? -3.158 -23.230 -7.240 1.00 47.91 498 ALA A O 1
ATOM 3833 N N . PRO A 1 499 ? -4.232 -21.609 -6.066 1.00 49.97 499 PRO A N 1
ATOM 3834 C CA . PRO A 1 499 ? -5.208 -22.539 -5.531 1.00 49.97 499 PRO A CA 1
ATOM 3835 C C . PRO A 1 499 ? -5.900 -23.131 -6.755 1.00 49.97 499 PRO A C 1
ATOM 3837 O O . PRO A 1 499 ? -6.302 -22.378 -7.648 1.00 49.97 499 PRO A O 1
ATOM 3840 N N . GLU A 1 500 ? -5.908 -24.459 -6.868 1.00 51.81 500 GLU A N 1
ATOM 3841 C CA . GLU A 1 500 ? -6.705 -25.104 -7.908 1.00 51.81 500 GLU A CA 1
ATOM 3842 C C . GLU A 1 500 ? -8.128 -24.542 -7.785 1.00 51.81 500 GLU A C 1
ATOM 3844 O O . GLU A 1 500 ? -8.599 -24.324 -6.662 1.00 51.81 500 GLU A O 1
ATOM 3849 N N . GLU A 1 501 ? -8.758 -24.195 -8.913 1.00 42.88 501 GLU A N 1
ATOM 3850 C CA . GLU A 1 501 ? -10.096 -23.591 -8.927 1.00 42.88 501 GLU A CA 1
ATOM 3851 C C . GLU A 1 501 ? -11.025 -24.363 -7.976 1.00 42.88 501 GLU A C 1
ATOM 3853 O O . GLU A 1 501 ? -11.283 -25.548 -8.177 1.00 42.88 501 GLU A O 1
ATOM 3858 N N . GLY A 1 502 ? -11.477 -23.698 -6.906 1.00 58.91 502 GLY A N 1
ATOM 3859 C CA . GLY A 1 502 ? -12.332 -24.288 -5.872 1.00 58.91 502 GLY A CA 1
ATOM 3860 C C . GLY A 1 502 ? -11.690 -24.516 -4.497 1.00 58.91 502 GLY A C 1
ATOM 3861 O O . GLY A 1 502 ? -12.415 -24.876 -3.575 1.00 58.91 502 GLY A O 1
ATOM 3862 N N . GLN A 1 503 ? -10.385 -24.289 -4.305 1.00 57.31 503 GLN A N 1
ATOM 3863 C CA . GLN A 1 503 ? -9.804 -24.282 -2.954 1.00 57.31 503 GLN A CA 1
ATOM 3864 C C . GLN A 1 503 ? -10.065 -22.959 -2.224 1.00 57.31 503 GLN A C 1
ATOM 3866 O O . GLN A 1 503 ? -9.882 -21.874 -2.786 1.00 57.31 503 GLN A O 1
ATOM 3871 N N . ASP A 1 504 ? -10.456 -23.064 -0.950 1.00 63.56 504 ASP A N 1
ATOM 3872 C CA . ASP A 1 504 ? -10.595 -21.928 -0.042 1.00 63.56 504 ASP A CA 1
ATOM 3873 C C . ASP A 1 504 ? -9.328 -21.067 -0.047 1.00 63.56 504 ASP A C 1
ATOM 3875 O O . ASP A 1 504 ? -8.207 -21.561 -0.210 1.00 63.56 504 ASP A O 1
ATOM 3879 N N . LYS A 1 505 ? -9.502 -19.749 0.127 1.00 63.16 505 LYS A N 1
ATOM 3880 C CA . LYS A 1 505 ? -8.377 -18.811 0.217 1.00 63.16 505 LYS A CA 1
ATOM 3881 C C . LYS A 1 505 ? -7.365 -19.367 1.232 1.00 63.16 505 LYS A C 1
ATOM 3883 O O . LYS A 1 505 ? -7.741 -19.509 2.395 1.00 63.16 505 LYS A O 1
ATOM 3888 N N . PRO A 1 506 ? -6.100 -19.621 0.838 1.00 65.75 506 PRO A N 1
ATOM 3889 C CA . PRO A 1 506 ? -5.128 -20.245 1.724 1.00 65.75 506 PRO A CA 1
ATOM 3890 C C . PRO A 1 506 ? -5.015 -19.440 3.011 1.00 65.75 506 PRO A C 1
ATOM 3892 O O . PRO A 1 506 ? -5.003 -18.193 2.972 1.00 65.75 506 PRO A O 1
ATOM 3895 N N . LEU A 1 507 ? -4.946 -20.164 4.131 1.00 70.19 507 LEU A N 1
ATOM 3896 C CA . LEU A 1 507 ? -4.782 -19.570 5.448 1.00 70.19 507 LEU A CA 1
ATOM 3897 C C . LEU A 1 507 ? -3.542 -18.679 5.436 1.00 70.19 507 LEU A C 1
ATOM 3899 O O . LEU A 1 507 ? -2.564 -18.901 4.719 1.00 70.19 507 LEU A O 1
ATOM 3903 N N . MET A 1 508 ? -3.572 -17.628 6.236 1.00 65.69 508 MET A N 1
ATOM 3904 C CA . MET A 1 508 ? -2.496 -16.648 6.300 1.00 65.69 508 MET A CA 1
ATOM 3905 C C . MET A 1 508 ? -1.126 -17.268 6.629 1.00 65.69 508 MET A C 1
ATOM 3907 O O . MET A 1 508 ? -0.112 -16.915 6.014 1.00 65.69 508 MET A O 1
ATOM 3911 N N . SER A 1 509 ? -1.117 -18.268 7.515 1.00 66.69 509 SER A N 1
ATOM 3912 C CA . SER A 1 509 ? 0.051 -19.099 7.836 1.00 66.69 509 SER A CA 1
ATOM 3913 C C . SER A 1 509 ? 0.642 -19.817 6.621 1.00 66.69 509 SER A C 1
ATOM 3915 O O . SER A 1 509 ? 1.837 -20.115 6.600 1.00 66.69 509 SER A O 1
ATOM 3917 N N . GLU A 1 510 ? -0.178 -20.089 5.606 1.00 77.62 510 GLU A N 1
ATOM 3918 C CA . GLU A 1 510 ? 0.236 -20.696 4.346 1.00 77.62 510 GLU A CA 1
ATOM 3919 C C . GLU A 1 510 ? 0.744 -19.631 3.374 1.00 77.62 510 GLU A C 1
ATOM 3921 O O . GLU A 1 510 ? 1.839 -19.808 2.831 1.00 77.62 510 GLU A O 1
ATOM 3926 N N . ARG A 1 511 ? 0.025 -18.498 3.228 1.00 77.88 511 ARG A N 1
ATOM 3927 C CA . ARG A 1 511 ? 0.324 -17.410 2.264 1.00 77.88 511 ARG A CA 1
ATOM 3928 C C . ARG A 1 511 ? 1.727 -16.832 2.377 1.00 77.88 511 ARG A C 1
ATOM 3930 O O . ARG A 1 511 ? 2.343 -16.517 1.363 1.00 77.88 511 ARG A O 1
ATOM 3937 N N . TYR A 1 512 ? 2.239 -16.711 3.595 1.00 84.62 512 TYR A N 1
ATOM 3938 C CA . TYR A 1 512 ? 3.609 -16.256 3.831 1.00 84.62 512 TYR A CA 1
ATOM 3939 C C . TYR A 1 512 ? 4.455 -17.312 4.528 1.00 84.62 512 TYR A C 1
ATOM 3941 O O . TYR A 1 512 ? 5.449 -16.996 5.185 1.00 84.62 512 TYR A O 1
ATOM 3949 N N . SER A 1 513 ? 4.081 -18.581 4.368 1.00 83.75 513 SER A N 1
ATOM 3950 C CA . SER A 1 513 ? 4.902 -19.679 4.845 1.00 83.75 513 SER A CA 1
ATOM 3951 C C . SER A 1 513 ? 6.314 -19.587 4.247 1.00 83.75 513 SER A C 1
ATOM 3953 O O . SER A 1 513 ? 6.497 -19.105 3.119 1.00 83.75 513 SER A O 1
ATOM 3955 N N . PRO A 1 514 ? 7.331 -20.113 4.952 1.00 81.06 514 PRO A N 1
ATOM 3956 C CA . PRO A 1 514 ? 8.665 -20.276 4.387 1.00 81.06 514 PRO A CA 1
ATOM 3957 C C . PRO A 1 514 ? 8.637 -20.982 3.026 1.00 81.06 514 PRO A C 1
ATOM 3959 O O . PRO A 1 514 ? 9.424 -20.642 2.148 1.00 81.06 514 PRO A O 1
ATOM 3962 N N . SER A 1 515 ? 7.684 -21.902 2.816 1.00 81.38 515 SER A N 1
ATOM 3963 C CA . SER A 1 515 ? 7.498 -22.576 1.533 1.00 81.38 515 SER A CA 1
ATOM 3964 C C . SER A 1 515 ? 7.133 -21.591 0.416 1.00 81.38 515 SER A C 1
ATOM 3966 O O . SER A 1 515 ? 7.839 -21.549 -0.587 1.00 81.38 515 SER A O 1
ATOM 3968 N N . ILE A 1 516 ? 6.131 -20.723 0.580 1.00 83.56 516 ILE A N 1
ATOM 3969 C CA . ILE A 1 516 ? 5.742 -19.760 -0.465 1.00 83.56 516 ILE A CA 1
ATOM 3970 C C . ILE A 1 516 ? 6.842 -18.734 -0.707 1.00 83.56 516 ILE A C 1
ATOM 3972 O O . ILE A 1 516 ? 7.188 -18.456 -1.857 1.00 83.56 516 ILE A O 1
ATOM 3976 N N . ILE A 1 517 ? 7.456 -18.226 0.362 1.00 84.00 517 ILE A N 1
ATOM 3977 C CA . ILE A 1 517 ? 8.579 -17.300 0.224 1.00 84.00 517 ILE A CA 1
ATOM 3978 C C . ILE A 1 517 ? 9.735 -17.977 -0.519 1.00 84.00 517 ILE A C 1
ATOM 3980 O O . ILE A 1 517 ? 10.305 -17.358 -1.413 1.00 84.00 517 ILE A O 1
ATOM 3984 N N . SER A 1 518 ? 10.004 -19.264 -0.279 1.00 81.94 518 SER A N 1
ATOM 3985 C CA . SER A 1 518 ? 11.034 -20.004 -1.018 1.00 81.94 518 SER A CA 1
ATOM 3986 C C . SER A 1 518 ? 10.751 -20.196 -2.512 1.00 81.94 518 SER A C 1
ATOM 3988 O O . SER A 1 518 ? 11.685 -20.354 -3.297 1.00 81.94 518 SER A O 1
ATOM 3990 N N . HIS A 1 519 ? 9.483 -20.113 -2.923 1.00 83.50 519 HIS A N 1
ATOM 3991 C CA . HIS A 1 519 ? 9.060 -20.184 -4.324 1.00 83.50 519 HIS A CA 1
ATOM 3992 C C . HIS A 1 519 ? 8.874 -18.804 -4.971 1.00 83.50 519 HIS A C 1
ATOM 3994 O O . HIS A 1 519 ? 8.698 -18.721 -6.186 1.00 83.50 519 HIS A O 1
ATOM 4000 N N . ALA A 1 520 ? 8.964 -17.718 -4.196 1.00 87.38 520 ALA A N 1
ATOM 4001 C CA . ALA A 1 520 ? 8.756 -16.366 -4.690 1.00 87.38 520 ALA A CA 1
ATOM 4002 C C . ALA A 1 520 ? 9.681 -16.034 -5.870 1.00 87.38 520 ALA A C 1
ATOM 4004 O O . ALA A 1 520 ? 10.907 -16.122 -5.786 1.00 87.38 520 ALA A O 1
ATOM 4005 N N . ARG A 1 521 ? 9.092 -15.594 -6.980 1.00 87.25 521 ARG A N 1
ATOM 4006 C CA . ARG A 1 521 ? 9.810 -15.291 -8.216 1.00 87.25 521 ARG A CA 1
ATOM 4007 C C . ARG A 1 521 ? 10.218 -13.826 -8.240 1.00 87.25 521 ARG A C 1
ATOM 4009 O O . ARG A 1 521 ? 9.367 -12.944 -8.217 1.00 87.25 521 ARG A O 1
ATOM 4016 N N . VAL A 1 522 ? 11.514 -13.554 -8.382 1.00 88.50 522 VAL A N 1
ATOM 4017 C CA . VAL A 1 522 ? 11.991 -12.200 -8.706 1.00 88.50 522 VAL A CA 1
ATOM 4018 C C . VAL A 1 522 ? 11.520 -11.849 -10.118 1.00 88.50 522 VAL A C 1
ATOM 4020 O O . VAL A 1 522 ? 11.933 -12.495 -11.084 1.00 88.50 522 VAL A O 1
ATOM 4023 N N . ILE A 1 523 ? 10.637 -10.858 -10.227 1.00 87.19 523 ILE A N 1
ATOM 4024 C CA . ILE A 1 523 ? 10.089 -10.381 -11.503 1.00 87.19 523 ILE A CA 1
ATOM 4025 C C . ILE A 1 523 ? 10.929 -9.242 -12.078 1.00 87.19 523 ILE A C 1
ATOM 4027 O O . ILE A 1 523 ? 11.122 -9.190 -13.290 1.00 87.19 523 ILE A O 1
ATOM 4031 N N . SER A 1 524 ? 11.525 -8.419 -11.210 1.00 86.75 524 SER A N 1
ATOM 4032 C CA . SER A 1 524 ? 12.287 -7.244 -11.634 1.00 86.75 524 SER A CA 1
ATOM 4033 C C . SER A 1 524 ? 13.496 -7.003 -10.730 1.00 86.75 524 SER A C 1
ATOM 4035 O O . SER A 1 524 ? 13.479 -7.330 -9.541 1.00 86.75 524 SER A O 1
ATOM 4037 N N . LYS A 1 525 ? 14.583 -6.457 -11.289 1.00 89.94 525 LYS A N 1
ATOM 4038 C CA . LYS A 1 525 ? 15.847 -6.243 -10.569 1.00 89.94 525 LYS A CA 1
ATOM 4039 C C . LYS A 1 525 ? 16.599 -5.023 -11.086 1.00 89.94 525 LYS A C 1
ATOM 4041 O O . LYS A 1 525 ? 16.888 -4.937 -12.275 1.00 89.94 525 LYS A O 1
ATOM 4046 N N . PHE A 1 526 ? 17.018 -4.159 -10.166 1.00 87.88 526 PHE A N 1
ATOM 4047 C CA . PHE A 1 526 ? 17.673 -2.885 -10.450 1.00 87.88 526 PHE A CA 1
ATOM 4048 C C . PHE A 1 526 ? 18.913 -2.709 -9.599 1.00 87.88 526 PHE A C 1
ATOM 4050 O O . PHE A 1 526 ? 18.909 -2.922 -8.386 1.00 87.88 526 PHE A O 1
ATOM 4057 N N . GLN A 1 527 ? 19.986 -2.276 -10.245 1.00 90.12 527 GLN A N 1
ATOM 4058 C CA . GLN A 1 527 ? 21.191 -1.846 -9.562 1.00 90.12 527 GLN A CA 1
ATOM 4059 C C . GLN A 1 527 ? 21.066 -0.348 -9.288 1.00 90.12 527 GLN A C 1
ATOM 4061 O O . GLN A 1 527 ? 21.057 0.447 -10.222 1.00 90.12 527 GLN A O 1
ATOM 4066 N N . LEU A 1 528 ? 20.994 0.045 -8.016 1.00 90.00 528 LEU A N 1
ATOM 4067 C CA . LEU A 1 528 ? 21.023 1.464 -7.672 1.00 90.00 528 LEU A CA 1
ATOM 4068 C C . LEU A 1 528 ? 22.436 2.021 -7.903 1.00 90.00 528 LEU A C 1
ATOM 4070 O O . LEU A 1 528 ? 23.418 1.290 -7.691 1.00 90.00 528 LEU A O 1
ATOM 4074 N N . PRO A 1 529 ? 22.572 3.304 -8.292 1.00 89.06 529 PRO A N 1
ATOM 4075 C CA . PRO A 1 529 ? 23.872 3.899 -8.547 1.00 89.06 529 PRO A CA 1
ATOM 4076 C C . PRO A 1 529 ? 24.844 3.755 -7.373 1.00 89.06 529 PRO A C 1
ATOM 4078 O O . PRO A 1 529 ? 24.542 3.972 -6.202 1.00 89.06 529 PRO A O 1
ATOM 4081 N N . ASN A 1 530 ? 26.090 3.456 -7.703 1.00 84.62 530 ASN A N 1
ATOM 4082 C CA . ASN A 1 530 ? 27.147 3.154 -6.742 1.00 84.62 530 ASN A CA 1
ATOM 4083 C C . ASN A 1 530 ? 27.460 4.269 -5.726 1.00 84.62 530 ASN A C 1
ATOM 4085 O O . ASN A 1 530 ? 28.105 4.007 -4.706 1.00 84.62 530 ASN A O 1
ATOM 4089 N N . ALA A 1 531 ? 27.065 5.508 -6.024 1.00 82.62 531 ALA A N 1
ATOM 4090 C CA . ALA A 1 531 ? 27.272 6.681 -5.179 1.00 82.62 531 ALA A CA 1
ATOM 4091 C C . ALA A 1 531 ? 26.092 6.972 -4.236 1.00 82.62 531 ALA A C 1
ATOM 4093 O O . ALA A 1 531 ? 26.209 7.857 -3.379 1.00 82.62 531 ALA A O 1
ATOM 4094 N N . VAL A 1 532 ? 24.971 6.259 -4.390 1.00 85.38 532 VAL A N 1
ATOM 4095 C CA . VAL A 1 532 ? 23.752 6.528 -3.636 1.00 85.38 532 VAL A CA 1
ATOM 4096 C C . VAL A 1 532 ? 23.585 5.576 -2.457 1.00 85.38 532 VAL A C 1
ATOM 4098 O O . VAL A 1 532 ? 23.900 4.385 -2.507 1.00 85.38 532 VAL A O 1
ATOM 4101 N N . GLN A 1 533 ? 23.112 6.135 -1.351 1.00 89.44 533 GLN A N 1
ATOM 4102 C CA . GLN A 1 533 ? 22.694 5.400 -0.171 1.00 89.44 533 GLN A CA 1
ATOM 4103 C C . GLN A 1 533 ? 21.172 5.519 -0.071 1.00 89.44 533 GLN A C 1
ATOM 4105 O O . GLN A 1 533 ? 20.703 6.641 0.115 1.00 89.44 533 GLN A O 1
ATOM 4110 N N . PRO A 1 534 ? 20.406 4.422 -0.182 1.00 89.62 534 PRO A N 1
ATOM 4111 C CA . PRO A 1 534 ? 18.967 4.476 0.028 1.00 89.62 534 PRO A CA 1
ATOM 4112 C C . PRO A 1 534 ? 18.683 5.004 1.438 1.00 89.62 534 PRO A C 1
ATOM 4114 O O . PRO A 1 534 ? 19.379 4.650 2.389 1.00 89.62 534 PRO A O 1
ATOM 4117 N N . LEU A 1 535 ? 17.722 5.908 1.553 1.00 88.50 535 LEU A N 1
ATOM 4118 C CA . LEU A 1 535 ? 17.255 6.482 2.812 1.00 88.50 535 LEU A CA 1
ATOM 4119 C C . LEU A 1 535 ? 15.884 5.928 3.182 1.00 88.50 535 LEU A C 1
ATOM 4121 O O . LEU A 1 535 ? 15.650 5.633 4.350 1.00 88.50 535 LEU A O 1
ATOM 4125 N N . ASP A 1 536 ? 15.016 5.801 2.183 1.00 87.88 536 ASP A N 1
ATOM 4126 C CA . ASP A 1 536 ? 13.630 5.378 2.319 1.00 87.88 536 ASP A CA 1
ATOM 4127 C C . ASP A 1 536 ? 13.171 4.738 1.001 1.00 87.88 536 ASP A C 1
ATOM 4129 O O . ASP A 1 536 ? 13.769 4.965 -0.059 1.00 87.88 536 ASP A O 1
ATOM 4133 N N . MET A 1 537 ? 12.121 3.933 1.065 1.00 90.81 537 MET A N 1
ATOM 4134 C CA . MET A 1 537 ? 11.467 3.365 -0.103 1.00 90.81 537 MET A CA 1
ATOM 4135 C C . MET A 1 537 ? 9.963 3.393 0.112 1.00 90.81 537 MET A C 1
ATOM 4137 O O . MET A 1 537 ? 9.459 2.809 1.072 1.00 90.81 537 MET A O 1
ATOM 4141 N N . LYS A 1 538 ? 9.265 4.035 -0.821 1.00 89.06 538 LYS A N 1
ATOM 4142 C CA . LYS A 1 538 ? 7.808 4.089 -0.850 1.00 89.06 538 LYS A CA 1
ATOM 4143 C C . LYS A 1 538 ? 7.296 3.327 -2.050 1.00 89.06 538 LYS A C 1
ATOM 4145 O O . LYS A 1 538 ? 7.858 3.414 -3.140 1.00 89.06 538 LYS A O 1
ATOM 4150 N N . VAL A 1 539 ? 6.222 2.588 -1.837 1.00 87.94 539 VAL A N 1
ATOM 4151 C CA . VAL A 1 539 ? 5.546 1.849 -2.891 1.00 87.94 539 VAL A CA 1
ATOM 4152 C C . VAL A 1 539 ? 4.199 2.498 -3.153 1.00 87.94 539 VAL A C 1
ATOM 4154 O O . VAL A 1 539 ? 3.500 2.859 -2.210 1.00 87.94 539 VAL A O 1
ATOM 4157 N N . LEU A 1 540 ? 3.848 2.634 -4.428 1.00 87.62 540 LEU A N 1
ATOM 4158 C CA . LEU A 1 540 ? 2.570 3.152 -4.900 1.00 87.62 540 LEU A CA 1
ATOM 4159 C C . LEU A 1 540 ? 1.885 2.063 -5.736 1.00 87.62 540 LEU A C 1
ATOM 4161 O O . LEU A 1 540 ? 2.055 2.026 -6.959 1.00 87.62 540 LEU A O 1
ATOM 4165 N N . PRO A 1 541 ? 1.142 1.147 -5.085 1.00 82.19 541 PRO A N 1
ATOM 4166 C CA . PRO A 1 541 ? 0.641 -0.071 -5.721 1.00 82.19 541 PRO A CA 1
ATOM 4167 C C . PRO A 1 541 ? -0.291 0.216 -6.894 1.00 82.19 541 PRO A C 1
ATOM 4169 O O . PRO A 1 541 ? -0.128 -0.362 -7.963 1.00 82.19 541 PRO A O 1
ATOM 4172 N N . ARG A 1 542 ? -1.205 1.184 -6.731 1.00 83.12 542 ARG A N 1
ATOM 4173 C CA . ARG A 1 542 ? -2.191 1.580 -7.753 1.00 83.12 542 ARG A CA 1
ATOM 4174 C C . ARG A 1 542 ? -1.563 2.038 -9.068 1.00 83.12 542 ARG A C 1
ATOM 4176 O O . ARG A 1 542 ? -2.191 1.928 -10.113 1.00 83.12 542 ARG A O 1
ATOM 4183 N N . LYS A 1 543 ? -0.344 2.576 -9.018 1.00 82.56 543 LYS A N 1
ATOM 4184 C CA . LYS A 1 543 ? 0.391 3.051 -10.198 1.00 82.56 543 LYS A CA 1
ATOM 4185 C C . LYS A 1 543 ? 1.436 2.051 -10.680 1.00 82.56 543 LYS A C 1
ATOM 4187 O O . LYS A 1 543 ? 2.067 2.292 -11.701 1.00 82.56 543 LYS A O 1
ATOM 4192 N N . GLY A 1 544 ? 1.668 0.970 -9.934 1.00 86.25 544 GLY A N 1
ATOM 4193 C CA . GLY A 1 544 ? 2.787 0.080 -10.198 1.00 86.25 544 GLY A CA 1
ATOM 4194 C C . GLY A 1 544 ? 4.132 0.808 -10.101 1.00 86.25 544 GLY A C 1
ATOM 4195 O O . GLY A 1 544 ? 5.016 0.529 -10.901 1.00 86.25 544 GLY A O 1
ATOM 4196 N N . ILE A 1 545 ? 4.306 1.753 -9.165 1.00 87.88 545 ILE A N 1
ATOM 4197 C CA . ILE A 1 545 ? 5.542 2.551 -9.034 1.00 87.88 545 ILE A CA 1
ATOM 4198 C C . ILE A 1 545 ? 6.228 2.279 -7.692 1.00 87.88 545 ILE A C 1
ATOM 4200 O O . ILE A 1 545 ? 5.585 2.216 -6.644 1.00 87.88 545 ILE A O 1
ATOM 4204 N N . VAL A 1 546 ? 7.559 2.178 -7.710 1.00 87.56 546 VAL A N 1
ATOM 4205 C CA . VAL A 1 546 ? 8.409 2.237 -6.513 1.00 87.56 546 VAL A CA 1
ATOM 4206 C C . VAL A 1 546 ? 9.278 3.476 -6.550 1.00 87.56 546 VAL A C 1
ATOM 4208 O O . VAL A 1 546 ? 10.019 3.711 -7.501 1.00 87.56 546 VAL A O 1
ATOM 4211 N N . LEU A 1 547 ? 9.223 4.231 -5.462 1.00 86.06 547 LEU A N 1
ATOM 4212 C CA . LEU A 1 547 ? 10.056 5.391 -5.214 1.00 86.06 547 LEU A CA 1
ATOM 4213 C C . LEU A 1 547 ? 11.171 5.007 -4.256 1.00 86.06 547 LEU A C 1
ATOM 4215 O O . LEU A 1 547 ? 10.922 4.603 -3.118 1.00 86.06 547 LEU A O 1
ATOM 4219 N N . VAL A 1 548 ? 12.412 5.173 -4.694 1.00 84.31 548 VAL A N 1
ATOM 4220 C CA . VAL A 1 548 ? 13.589 4.991 -3.850 1.00 84.31 548 VAL A CA 1
ATOM 4221 C C . VAL A 1 548 ? 14.191 6.355 -3.560 1.00 84.31 548 VAL A C 1
ATOM 4223 O O . VAL A 1 548 ? 14.780 6.996 -4.431 1.00 84.31 548 VAL A O 1
ATOM 4226 N N . PHE A 1 549 ? 14.083 6.786 -2.307 1.00 82.69 549 PHE A N 1
ATOM 4227 C CA . PHE A 1 549 ? 14.744 7.992 -1.831 1.00 82.69 549 PHE A CA 1
ATOM 4228 C C . PHE A 1 549 ? 16.180 7.647 -1.506 1.00 82.69 549 PHE A C 1
ATOM 4230 O O . PHE A 1 549 ? 16.462 6.708 -0.760 1.00 82.69 549 PHE A O 1
ATOM 4237 N N . THR A 1 550 ? 17.111 8.421 -2.034 1.00 82.69 550 THR A N 1
ATOM 4238 C CA . THR A 1 550 ? 18.528 8.167 -1.832 1.00 82.69 550 THR A CA 1
ATOM 4239 C C . THR A 1 550 ? 19.272 9.433 -1.451 1.00 82.69 550 THR A C 1
ATOM 4241 O O . THR A 1 550 ? 18.849 10.544 -1.747 1.00 82.69 550 THR A O 1
ATOM 4244 N N . ALA A 1 551 ? 20.409 9.266 -0.789 1.00 80.62 551 ALA A N 1
ATOM 4245 C CA . ALA A 1 551 ? 21.351 10.329 -0.502 1.00 80.62 551 ALA A CA 1
ATOM 4246 C C . ALA A 1 551 ? 22.644 10.086 -1.273 1.00 80.62 551 ALA A C 1
ATOM 4248 O O . ALA A 1 551 ? 23.258 9.018 -1.150 1.00 80.62 551 ALA A O 1
ATOM 4249 N N . ARG A 1 552 ? 23.107 11.088 -2.020 1.00 77.12 552 ARG A N 1
ATOM 4250 C CA . ARG A 1 552 ? 24.413 11.027 -2.677 1.00 77.12 552 ARG A CA 1
ATOM 4251 C C . ARG A 1 552 ? 25.512 11.215 -1.633 1.00 77.12 552 ARG A C 1
ATOM 4253 O O . ARG A 1 552 ? 25.544 12.220 -0.923 1.00 77.12 552 ARG A O 1
ATOM 4260 N N . LYS A 1 553 ? 26.430 10.251 -1.519 1.00 69.62 553 LYS A N 1
ATOM 4261 C CA . LYS A 1 553 ? 27.606 10.405 -0.650 1.00 69.62 553 LYS A CA 1
ATOM 4262 C C . LYS A 1 553 ? 28.566 11.419 -1.275 1.00 69.62 553 LYS A C 1
ATOM 4264 O O . LYS A 1 553 ? 29.224 11.115 -2.267 1.00 69.62 553 LYS A O 1
ATOM 4269 N N . SER A 1 554 ? 28.663 12.608 -0.686 1.00 72.00 554 SER A N 1
ATOM 4270 C CA . SER A 1 554 ? 29.747 13.547 -0.982 1.00 72.00 554 SER A CA 1
ATOM 4271 C C . SER A 1 554 ? 31.026 13.100 -0.270 1.00 72.00 554 SER A C 1
ATOM 4273 O O . SER A 1 554 ? 30.968 12.676 0.883 1.00 72.00 554 SER A O 1
ATOM 4275 N N . LYS A 1 555 ? 32.180 13.172 -0.951 1.00 69.25 555 LYS A N 1
ATOM 4276 C CA . LYS A 1 555 ? 33.480 12.784 -0.369 1.00 69.25 555 LYS A CA 1
ATOM 4277 C C . LYS A 1 555 ? 33.903 13.703 0.785 1.00 69.25 555 LYS A C 1
ATOM 4279 O O . LYS A 1 555 ? 34.577 13.225 1.688 1.00 69.25 555 LYS A O 1
ATOM 4284 N N . ASN A 1 556 ? 33.474 14.971 0.766 1.00 70.38 556 ASN A N 1
ATOM 4285 C CA . ASN A 1 556 ? 33.992 16.020 1.653 1.00 70.38 556 ASN A CA 1
ATOM 4286 C C . ASN A 1 556 ? 32.910 16.848 2.379 1.00 70.38 556 ASN A C 1
ATOM 4288 O O . ASN A 1 556 ? 33.266 17.771 3.103 1.00 70.38 556 ASN A O 1
ATOM 4292 N N . SER A 1 557 ? 31.609 16.569 2.213 1.00 56.34 557 SER A N 1
ATOM 4293 C CA . SER A 1 557 ? 30.552 17.358 2.872 1.00 56.34 557 SER A CA 1
ATOM 4294 C C . SER A 1 557 ? 29.580 16.515 3.692 1.00 56.34 557 SER A C 1
ATOM 4296 O O . SER A 1 557 ? 29.129 15.454 3.265 1.00 56.34 557 SER A O 1
ATOM 4298 N N . VAL A 1 558 ? 29.192 17.066 4.848 1.00 63.69 558 VAL A N 1
ATOM 4299 C CA . VAL A 1 558 ? 28.058 16.620 5.684 1.00 63.69 558 VAL A CA 1
ATOM 4300 C C . VAL A 1 558 ? 26.742 16.662 4.893 1.00 63.69 558 VAL A C 1
ATOM 4302 O O . VAL A 1 558 ? 25.817 15.895 5.150 1.00 63.69 558 VAL A O 1
ATOM 4305 N N . ILE A 1 559 ? 26.681 17.530 3.883 1.00 58.38 559 ILE A N 1
ATOM 4306 C CA . ILE A 1 559 ? 25.496 17.772 3.069 1.00 58.38 559 ILE A CA 1
ATOM 4307 C C . ILE A 1 559 ? 25.427 16.732 1.948 1.00 58.38 559 ILE A C 1
ATOM 4309 O O . ILE A 1 559 ? 26.318 16.672 1.096 1.00 58.38 559 ILE A O 1
ATOM 4313 N N . LYS A 1 560 ? 24.370 15.915 1.959 1.00 71.12 560 LYS A N 1
ATOM 4314 C CA . LYS A 1 560 ? 24.049 14.943 0.911 1.00 71.12 560 LYS A CA 1
ATOM 4315 C C . LYS A 1 560 ? 22.850 15.464 0.121 1.00 71.12 560 LYS A C 1
ATOM 4317 O O . LYS A 1 560 ? 21.794 15.662 0.715 1.00 71.12 560 LYS A O 1
ATOM 4322 N N . ASN A 1 561 ? 23.001 15.659 -1.190 1.00 81.44 561 ASN A N 1
ATOM 4323 C CA . ASN A 1 561 ? 21.844 15.900 -2.055 1.00 81.44 561 ASN A CA 1
ATOM 4324 C C . ASN A 1 561 ? 20.950 14.653 -2.020 1.00 81.44 561 ASN A C 1
ATOM 4326 O O . ASN A 1 561 ? 21.459 13.519 -2.046 1.00 81.44 561 ASN A O 1
ATOM 4330 N N . ARG A 1 562 ? 19.640 14.867 -1.901 1.00 88.00 562 ARG A N 1
ATOM 4331 C CA . ARG A 1 562 ? 18.646 13.797 -1.917 1.00 88.00 562 ARG A CA 1
ATOM 4332 C C . ARG A 1 562 ? 18.190 13.603 -3.353 1.00 88.00 562 ARG A C 1
ATOM 4334 O O . ARG A 1 562 ? 17.896 14.568 -4.038 1.00 88.00 562 ARG A O 1
ATOM 4341 N N . VAL A 1 563 ? 18.167 12.362 -3.811 1.00 90.44 563 VAL A N 1
ATOM 4342 C CA . VAL A 1 563 ? 17.729 12.014 -5.162 1.00 90.44 563 VAL A CA 1
ATOM 4343 C C . VAL A 1 563 ? 16.642 10.965 -5.041 1.00 90.44 563 VAL A C 1
ATOM 4345 O O . VAL A 1 563 ? 16.846 9.952 -4.363 1.00 90.44 563 VAL A O 1
ATOM 4348 N N . VAL A 1 564 ? 15.505 11.220 -5.673 1.00 92.00 564 VAL A N 1
ATOM 4349 C CA . VAL A 1 564 ? 14.384 10.290 -5.762 1.00 92.00 564 VAL A CA 1
ATOM 4350 C C . VAL A 1 564 ? 14.439 9.608 -7.112 1.00 92.00 564 VAL A C 1
ATOM 4352 O O . VAL A 1 564 ? 14.449 10.275 -8.140 1.00 92.00 564 VAL A O 1
ATOM 4355 N N . TYR A 1 565 ? 14.489 8.282 -7.088 1.00 92.69 565 TYR A N 1
ATOM 4356 C CA . TYR A 1 565 ? 14.367 7.453 -8.279 1.00 92.69 565 TYR A CA 1
ATOM 4357 C C . TYR A 1 565 ? 12.975 6.842 -8.293 1.00 92.69 565 TYR A C 1
ATOM 4359 O O . TYR A 1 565 ? 12.584 6.211 -7.307 1.00 92.69 565 TYR A O 1
ATOM 4367 N N . ALA A 1 566 ? 12.248 7.008 -9.390 1.00 92.31 566 ALA A N 1
ATOM 4368 C CA . ALA A 1 566 ? 10.975 6.344 -9.613 1.00 92.31 566 ALA A CA 1
ATOM 4369 C C . ALA A 1 566 ? 11.158 5.204 -10.613 1.00 92.31 566 ALA A C 1
ATOM 4371 O O . ALA A 1 566 ? 11.685 5.407 -11.703 1.00 92.31 566 ALA A O 1
ATOM 4372 N N . PHE A 1 567 ? 10.708 4.007 -10.250 1.00 90.06 567 PHE A N 1
ATOM 4373 C CA . PHE A 1 567 ? 10.764 2.824 -11.102 1.00 90.06 567 PHE A CA 1
ATOM 4374 C C . PHE A 1 567 ? 9.366 2.266 -11.315 1.00 90.06 567 PHE A C 1
ATOM 4376 O O . PHE A 1 567 ? 8.601 2.125 -10.362 1.00 90.06 567 PHE A O 1
ATOM 4383 N N . HIS A 1 568 ? 9.063 1.878 -12.547 1.00 90.00 568 HIS A N 1
ATOM 4384 C CA . HIS A 1 568 ? 7.886 1.079 -12.846 1.00 90.00 568 HIS A CA 1
ATOM 4385 C C . HIS A 1 568 ? 8.126 -0.365 -12.391 1.00 90.00 568 HIS A C 1
ATOM 4387 O O . HIS A 1 568 ? 9.120 -0.984 -12.757 1.00 90.00 568 HIS A O 1
ATOM 4393 N N . LEU A 1 569 ? 7.217 -0.931 -11.609 1.00 84.69 569 LEU A N 1
ATOM 4394 C CA . LEU A 1 569 ? 7.363 -2.231 -10.959 1.00 84.69 569 LEU A CA 1
ATOM 4395 C C . LEU A 1 569 ? 7.432 -3.394 -11.949 1.00 84.69 569 LEU A C 1
ATOM 4397 O O . LEU A 1 569 ? 8.304 -4.256 -11.825 1.00 84.69 569 LEU A O 1
ATOM 4401 N N . GLU A 1 570 ? 6.548 -3.394 -12.947 1.00 81.69 570 GLU A N 1
ATOM 4402 C CA . GLU A 1 570 ? 6.462 -4.488 -13.922 1.00 81.69 570 GLU A CA 1
ATOM 4403 C C . GLU A 1 570 ? 7.596 -4.463 -14.950 1.00 81.69 570 GLU A C 1
ATOM 4405 O O . GLU A 1 570 ? 8.303 -5.451 -15.130 1.00 81.69 570 GLU A O 1
ATOM 4410 N N . THR A 1 571 ? 7.780 -3.330 -15.636 1.00 83.88 571 THR A N 1
ATOM 4411 C CA . THR A 1 571 ? 8.796 -3.192 -16.690 1.00 83.88 571 THR A CA 1
ATOM 4412 C C . THR A 1 571 ? 10.189 -2.991 -16.120 1.00 83.88 571 THR A C 1
ATOM 4414 O O . THR A 1 571 ? 11.188 -3.298 -16.772 1.00 83.88 571 THR A O 1
ATOM 4417 N N . GLY A 1 572 ? 10.261 -2.430 -14.916 1.00 82.25 572 GLY A N 1
ATOM 4418 C CA . GLY A 1 572 ? 11.505 -2.002 -14.330 1.00 82.25 572 GLY A CA 1
ATOM 4419 C C . GLY A 1 572 ? 12.144 -0.769 -14.941 1.00 82.25 572 GLY A C 1
ATOM 4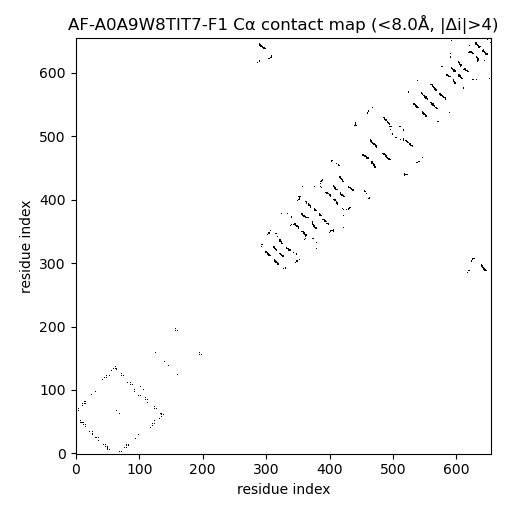420 O O . GLY A 1 572 ? 13.287 -0.444 -14.620 1.00 82.25 572 GLY A O 1
ATOM 4421 N N . ALA A 1 573 ? 11.437 -0.085 -15.834 1.00 86.56 573 ALA A N 1
ATOM 4422 C CA . ALA A 1 573 ? 11.926 1.159 -16.387 1.00 86.56 573 ALA A CA 1
ATOM 4423 C C . ALA A 1 573 ? 12.058 2.205 -15.272 1.00 86.56 573 ALA A C 1
ATOM 4425 O O . ALA A 1 573 ? 11.152 2.373 -14.452 1.00 86.56 573 ALA A O 1
ATOM 4426 N N . GLU A 1 574 ? 13.188 2.909 -15.250 1.00 91.12 574 GLU A N 1
ATOM 4427 C CA . GLU A 1 574 ? 13.283 4.176 -14.531 1.00 91.12 574 GLU A CA 1
ATOM 4428 C C . GLU A 1 574 ? 12.337 5.163 -15.219 1.00 91.12 574 GLU A C 1
ATOM 4430 O O . GLU A 1 574 ? 12.461 5.402 -16.420 1.00 91.12 574 GLU A O 1
ATOM 4435 N N . LEU A 1 575 ? 11.363 5.673 -14.470 1.00 89.88 575 LEU A N 1
ATOM 4436 C CA . LEU A 1 575 ? 10.386 6.641 -14.958 1.00 89.88 575 LEU A CA 1
ATOM 4437 C C . LEU A 1 575 ? 10.997 8.039 -14.957 1.00 89.88 575 LEU A C 1
ATOM 4439 O O . LEU A 1 575 ? 10.998 8.722 -15.975 1.00 89.88 575 LEU A O 1
ATOM 4443 N N . PHE A 1 576 ? 11.560 8.437 -13.817 1.00 92.50 576 PHE A N 1
ATOM 4444 C CA . PHE A 1 576 ? 12.270 9.697 -13.670 1.00 92.50 576 PHE A CA 1
ATOM 4445 C C . PHE A 1 576 ? 13.254 9.640 -12.498 1.00 92.50 576 PHE A C 1
ATOM 4447 O O . PHE A 1 576 ? 13.125 8.834 -11.568 1.00 92.50 576 PHE A O 1
ATOM 4454 N N . THR A 1 577 ? 14.207 10.567 -12.534 1.00 92.75 577 THR A N 1
ATOM 4455 C CA . THR A 1 577 ? 15.098 10.885 -11.424 1.00 92.75 577 THR A CA 1
ATOM 4456 C C . THR A 1 577 ? 14.912 12.352 -11.066 1.00 92.75 577 THR A C 1
ATOM 4458 O O . THR A 1 577 ? 15.040 13.220 -11.925 1.00 92.75 577 THR A O 1
ATOM 4461 N N . TYR A 1 578 ? 14.646 12.627 -9.793 1.00 92.81 578 TYR A N 1
ATOM 4462 C CA . TYR A 1 578 ? 14.446 13.981 -9.288 1.00 92.81 578 TYR A CA 1
ATOM 4463 C C . TYR A 1 578 ? 15.477 14.313 -8.205 1.00 92.81 578 TYR A C 1
ATOM 4465 O O . TYR A 1 578 ? 15.586 13.612 -7.193 1.00 92.81 578 TYR A O 1
ATOM 4473 N N . GLU A 1 579 ? 16.260 15.374 -8.415 1.00 92.25 579 GLU A N 1
ATOM 4474 C CA . GLU A 1 579 ? 17.209 15.882 -7.423 1.00 92.25 579 GLU A CA 1
ATOM 4475 C C . GLU A 1 579 ? 16.505 16.884 -6.507 1.00 92.25 579 GLU A C 1
ATOM 4477 O O . GLU A 1 579 ? 16.249 18.026 -6.866 1.00 92.25 579 GLU A O 1
ATOM 4482 N N . CYS A 1 580 ? 16.197 16.424 -5.301 1.00 89.19 580 CYS A N 1
ATOM 4483 C CA . CYS A 1 580 ? 15.475 17.183 -4.301 1.00 89.19 580 CYS A CA 1
ATOM 4484 C C . CYS A 1 580 ? 16.378 18.276 -3.698 1.00 89.19 580 CYS A C 1
ATOM 4486 O O . CYS A 1 580 ? 17.515 17.970 -3.291 1.00 89.19 580 CYS A O 1
ATOM 4488 N N . PRO A 1 581 ? 15.876 19.518 -3.560 1.00 89.88 581 PRO A N 1
ATOM 4489 C CA . PRO A 1 581 ? 16.540 20.572 -2.806 1.00 89.88 581 PRO A CA 1
ATOM 4490 C C . PRO A 1 581 ? 16.957 20.116 -1.403 1.00 89.88 581 PRO A C 1
ATOM 4492 O O . PRO A 1 581 ? 16.389 19.201 -0.801 1.00 89.88 581 PRO A O 1
ATOM 4495 N N . ARG A 1 582 ? 18.033 20.714 -0.889 1.00 84.00 582 ARG A N 1
ATOM 4496 C CA . ARG A 1 582 ? 18.743 20.220 0.309 1.00 84.00 582 ARG A CA 1
ATOM 4497 C C . ARG A 1 582 ? 17.948 20.373 1.599 1.00 84.00 582 ARG A C 1
ATOM 4499 O O . ARG A 1 582 ? 18.129 19.592 2.529 1.00 84.00 582 ARG A O 1
ATOM 4506 N N . ASP A 1 583 ? 17.140 21.412 1.648 1.00 86.00 583 ASP A N 1
ATOM 4507 C CA . ASP A 1 583 ? 16.267 21.819 2.738 1.00 86.00 583 ASP A CA 1
ATOM 4508 C C . ASP A 1 583 ? 14.931 21.070 2.733 1.00 86.00 583 ASP A C 1
ATOM 4510 O O . ASP A 1 583 ? 14.176 21.144 3.699 1.00 86.00 583 ASP A O 1
ATOM 4514 N N . TRP A 1 584 ? 14.664 20.288 1.686 1.00 87.50 584 TRP A N 1
ATOM 4515 C CA . TRP A 1 584 ? 13.431 19.535 1.565 1.00 87.50 584 TRP A CA 1
ATOM 4516 C C . TRP A 1 584 ? 13.514 18.179 2.271 1.00 87.50 584 TRP A C 1
ATOM 4518 O O . TRP A 1 584 ? 14.479 17.404 2.189 1.00 87.50 584 TRP A O 1
ATOM 4528 N N . THR A 1 585 ? 12.433 17.857 2.964 1.00 83.50 585 THR A N 1
ATOM 4529 C CA . THR A 1 585 ? 12.208 16.588 3.643 1.00 83.50 585 THR A CA 1
ATOM 4530 C C . THR A 1 585 ? 11.077 15.835 2.961 1.00 83.50 585 THR A C 1
ATOM 4532 O O . THR A 1 585 ? 10.123 16.436 2.484 1.00 83.50 585 THR A O 1
ATOM 4535 N N . SER A 1 586 ? 11.191 14.509 2.856 1.00 78.62 586 SER A N 1
ATOM 4536 C CA . SER A 1 586 ? 10.138 13.689 2.254 1.00 78.62 586 SER A CA 1
ATOM 4537 C C . SER A 1 586 ? 8.857 13.820 3.075 1.00 78.62 586 SER A C 1
ATOM 4539 O O . SER A 1 586 ? 8.872 13.546 4.277 1.00 78.62 586 SER A O 1
ATOM 4541 N N . ALA A 1 587 ? 7.764 14.198 2.426 1.00 76.69 587 ALA A N 1
ATOM 4542 C CA . ALA A 1 587 ? 6.433 14.244 3.009 1.00 76.69 587 ALA A CA 1
ATOM 4543 C C . ALA A 1 587 ? 5.635 12.989 2.585 1.00 76.69 587 ALA A C 1
ATOM 4545 O O . ALA A 1 587 ? 6.171 12.123 1.874 1.00 76.69 587 ALA A O 1
ATOM 4546 N N . PRO A 1 588 ? 4.387 12.806 3.056 1.00 72.25 588 PRO A N 1
ATOM 4547 C CA . PRO A 1 588 ? 3.503 11.756 2.556 1.00 72.25 588 PRO A CA 1
ATOM 4548 C C . PRO A 1 588 ? 3.388 11.814 1.026 1.00 72.25 588 PRO A C 1
ATOM 4550 O O . PRO A 1 588 ? 3.395 12.886 0.425 1.00 72.25 588 PRO A O 1
ATOM 4553 N N . THR A 1 589 ? 3.356 10.644 0.396 1.00 75.75 589 THR A N 1
ATOM 4554 C CA . THR A 1 589 ? 3.078 10.517 -1.039 1.00 75.75 589 THR A CA 1
ATOM 4555 C C . THR A 1 589 ? 1.574 10.547 -1.250 1.00 75.75 589 THR A C 1
ATOM 4557 O O . THR A 1 589 ? 0.838 9.988 -0.441 1.00 75.75 589 THR A O 1
ATOM 4560 N N . ILE A 1 590 ? 1.150 11.188 -2.330 1.00 77.19 590 ILE A N 1
ATOM 4561 C CA . ILE A 1 590 ? -0.239 11.308 -2.782 1.00 77.19 590 ILE A CA 1
ATOM 4562 C C . ILE A 1 590 ? -0.322 10.520 -4.104 1.00 77.19 590 ILE A C 1
ATOM 4564 O O . ILE A 1 590 ? 0.705 10.390 -4.776 1.00 77.19 590 ILE A O 1
ATOM 4568 N N . ASP A 1 591 ? -1.478 9.969 -4.489 1.00 74.69 591 ASP A N 1
ATOM 4569 C CA . ASP A 1 591 ? -1.605 8.994 -5.593 1.00 74.69 591 ASP A CA 1
ATOM 4570 C C . ASP A 1 591 ? -0.998 9.475 -6.930 1.00 74.69 591 ASP A C 1
ATOM 4572 O O . ASP A 1 591 ? -0.604 8.653 -7.764 1.00 74.69 591 ASP A O 1
ATOM 4576 N N . SER A 1 592 ? -0.896 10.793 -7.147 1.00 80.38 592 SER A N 1
ATOM 4577 C CA . SER A 1 592 ? -0.311 11.405 -8.350 1.00 80.38 592 SER A CA 1
ATOM 4578 C C . SER A 1 592 ? 1.026 12.130 -8.142 1.00 80.38 592 SER A C 1
ATOM 4580 O O . SER A 1 592 ? 1.678 12.466 -9.132 1.00 80.38 592 SER A O 1
ATOM 4582 N N . CYS A 1 593 ? 1.475 12.365 -6.903 1.00 85.00 593 CYS A N 1
ATOM 4583 C CA . CYS A 1 593 ? 2.703 13.124 -6.652 1.00 85.00 593 CYS A CA 1
ATOM 4584 C C . CYS A 1 593 ? 3.460 12.723 -5.379 1.00 85.00 593 CYS A C 1
ATOM 4586 O O . CYS A 1 593 ? 2.892 12.339 -4.355 1.00 85.00 593 CYS A O 1
ATOM 4588 N N . VAL A 1 594 ? 4.776 12.916 -5.403 1.00 85.50 594 VAL A N 1
ATOM 4589 C CA . VAL A 1 594 ? 5.626 12.854 -4.212 1.00 85.50 594 VAL A CA 1
ATOM 4590 C C . VAL A 1 594 ? 5.632 14.212 -3.532 1.00 85.50 594 VAL A C 1
ATOM 4592 O O . VAL A 1 594 ? 6.114 15.182 -4.108 1.00 85.50 594 VAL A O 1
ATOM 4595 N N . GLY A 1 595 ? 5.114 14.279 -2.307 1.00 86.06 595 GLY A N 1
ATOM 4596 C CA . GLY A 1 595 ? 5.202 15.480 -1.491 1.00 86.06 595 GLY A CA 1
ATOM 4597 C C . GLY A 1 595 ? 6.587 15.641 -0.863 1.00 86.06 595 GLY A C 1
ATOM 4598 O O . GLY A 1 595 ? 7.162 14.692 -0.320 1.00 86.06 595 GLY A O 1
ATOM 4599 N N . PHE A 1 596 ? 7.086 16.867 -0.861 1.00 87.81 596 PHE A N 1
ATOM 4600 C CA . PHE A 1 596 ? 8.255 17.310 -0.119 1.00 87.81 596 PHE A CA 1
ATOM 4601 C C . PHE A 1 596 ? 7.885 18.522 0.714 1.00 87.81 596 PHE A C 1
ATOM 4603 O O . PHE A 1 596 ? 7.052 19.326 0.312 1.00 87.81 596 PHE A O 1
ATOM 4610 N N . LYS A 1 597 ? 8.506 18.647 1.878 1.00 86.44 597 LYS A N 1
ATOM 4611 C CA . LYS A 1 597 ? 8.312 19.768 2.784 1.00 86.44 597 LYS A CA 1
ATOM 4612 C C . LYS A 1 597 ? 9.621 20.516 2.952 1.00 86.44 597 LYS A C 1
ATOM 4614 O O . LYS A 1 597 ? 10.608 19.896 3.356 1.00 86.44 597 LYS A O 1
ATOM 4619 N N . ASP A 1 598 ? 9.623 21.805 2.657 1.00 87.56 598 ASP A N 1
ATOM 4620 C CA . ASP A 1 598 ? 10.782 22.673 2.858 1.00 87.56 598 ASP A CA 1
ATOM 4621 C C . ASP A 1 598 ? 10.936 23.117 4.329 1.00 87.56 598 ASP A C 1
ATOM 4623 O O . ASP A 1 598 ? 10.201 22.684 5.226 1.00 87.56 598 ASP A O 1
ATOM 4627 N N . HIS A 1 599 ? 11.933 23.965 4.591 1.00 85.25 599 HIS A N 1
ATOM 4628 C CA . HIS A 1 599 ? 12.206 24.495 5.928 1.00 85.25 599 HIS A CA 1
ATOM 4629 C C . HIS A 1 599 ? 11.121 25.466 6.432 1.00 85.25 599 HIS A C 1
ATOM 4631 O O . HIS A 1 599 ? 10.884 25.555 7.639 1.00 85.25 599 HIS A O 1
ATOM 4637 N N . ASP A 1 600 ? 10.439 26.151 5.519 1.00 83.88 600 ASP A N 1
ATOM 4638 C CA . ASP A 1 600 ? 9.389 27.131 5.799 1.00 83.88 600 ASP A CA 1
ATOM 4639 C C . ASP A 1 600 ? 7.993 26.489 5.831 1.00 83.88 600 ASP A C 1
ATOM 4641 O O . ASP A 1 600 ? 6.977 27.181 5.884 1.00 83.88 600 ASP A O 1
ATOM 4645 N N . PHE A 1 601 ? 7.942 25.153 5.898 1.00 78.38 601 PHE A N 1
ATOM 4646 C CA . PHE A 1 601 ? 6.723 24.349 5.910 1.00 78.38 601 PHE A CA 1
ATOM 4647 C C . PHE A 1 601 ? 5.915 24.427 4.603 1.00 78.38 601 PHE A C 1
ATOM 4649 O O . PHE A 1 601 ? 4.780 23.948 4.579 1.00 78.38 601 PHE A O 1
ATOM 4656 N N . GLY A 1 602 ? 6.494 24.959 3.525 1.00 82.31 602 GLY A N 1
ATOM 4657 C CA . GLY A 1 602 ? 5.958 24.882 2.173 1.00 82.31 602 GLY A CA 1
ATOM 4658 C C . GLY A 1 602 ? 5.975 23.441 1.673 1.00 82.31 602 GLY A C 1
ATOM 4659 O O . GLY A 1 602 ? 6.920 22.685 1.929 1.00 82.31 602 GLY A O 1
ATOM 4660 N N . PHE A 1 603 ? 4.896 23.035 1.002 1.00 83.50 603 PHE A N 1
ATOM 4661 C CA . PHE A 1 603 ? 4.792 21.713 0.396 1.00 83.50 603 PHE A CA 1
ATOM 4662 C C . PHE A 1 603 ? 4.945 21.812 -1.117 1.00 83.50 603 PHE A C 1
ATOM 4664 O O . PHE A 1 603 ? 4.256 22.575 -1.798 1.00 83.50 603 PHE A O 1
ATOM 4671 N N . HIS A 1 604 ? 5.839 20.978 -1.629 1.00 86.88 604 HIS A N 1
ATOM 4672 C CA . HIS A 1 604 ? 6.188 20.873 -3.035 1.00 86.88 604 HIS A CA 1
ATOM 4673 C C . HIS A 1 604 ? 5.804 19.483 -3.519 1.00 86.88 604 HIS A C 1
ATOM 4675 O O . HIS A 1 604 ? 6.164 18.483 -2.897 1.00 86.88 604 HIS A O 1
ATOM 4681 N N . GLY A 1 605 ? 5.038 19.405 -4.600 1.00 87.44 605 GLY A N 1
ATOM 4682 C CA . GLY A 1 605 ? 4.697 18.135 -5.231 1.00 87.44 605 GLY A CA 1
ATOM 4683 C C . GLY A 1 605 ? 5.640 17.859 -6.390 1.00 87.44 605 GLY A C 1
ATOM 4684 O O . GLY A 1 605 ? 5.947 18.764 -7.151 1.00 87.44 605 GLY A O 1
ATOM 4685 N N . VAL A 1 606 ? 6.064 16.616 -6.567 1.00 88.62 606 VAL A N 1
ATOM 4686 C CA . VAL A 1 606 ? 6.710 16.162 -7.805 1.00 88.62 606 VAL A CA 1
ATOM 4687 C C . VAL A 1 606 ? 5.805 15.139 -8.457 1.00 88.62 606 VAL A C 1
ATOM 4689 O O . VAL A 1 606 ? 5.463 14.134 -7.831 1.00 88.62 606 VAL A O 1
ATOM 4692 N N . SER A 1 607 ? 5.391 15.409 -9.689 1.00 87.62 607 SER A N 1
ATOM 4693 C CA . SER A 1 607 ? 4.521 14.534 -10.462 1.00 87.62 607 SER A CA 1
ATOM 4694 C C . SER A 1 607 ? 5.148 13.152 -10.632 1.00 87.62 607 SER A C 1
ATOM 4696 O O . SER A 1 607 ? 6.327 13.016 -10.957 1.00 87.62 607 SER A O 1
ATOM 4698 N N . LEU A 1 608 ? 4.354 12.105 -10.419 1.00 86.69 608 LEU A N 1
ATOM 4699 C CA . LEU A 1 608 ? 4.808 10.726 -10.602 1.00 86.69 608 LEU A CA 1
ATOM 4700 C C . LEU A 1 608 ? 4.877 10.293 -12.068 1.00 86.69 608 LEU A C 1
ATOM 4702 O O . LEU A 1 608 ? 5.462 9.250 -12.356 1.00 86.69 608 LEU A O 1
ATOM 4706 N N . THR A 1 609 ? 4.251 11.040 -12.977 1.00 84.69 609 THR A N 1
ATOM 4707 C CA . THR A 1 609 ? 4.198 10.681 -14.399 1.00 84.69 609 THR A CA 1
ATOM 4708 C C . THR A 1 609 ? 5.485 11.053 -15.123 1.00 84.69 609 THR A C 1
ATOM 4710 O O . THR A 1 609 ? 6.004 10.252 -15.895 1.00 84.69 609 THR A O 1
ATOM 4713 N N . ASP A 1 610 ? 6.015 12.244 -14.850 1.00 86.31 610 ASP A N 1
ATOM 4714 C CA . ASP A 1 610 ? 7.133 12.839 -15.587 1.00 86.31 610 ASP A CA 1
ATOM 4715 C C . ASP A 1 610 ? 8.228 13.433 -14.685 1.00 86.31 610 ASP A C 1
ATOM 4717 O O . ASP A 1 610 ? 9.256 13.891 -15.183 1.00 86.31 610 ASP A O 1
ATOM 4721 N N . GLY A 1 611 ? 8.044 13.415 -13.360 1.00 88.19 611 GLY A N 1
ATOM 4722 C CA . GLY A 1 611 ? 8.993 13.999 -12.414 1.00 88.19 611 GLY A CA 1
ATOM 4723 C C . GLY A 1 611 ? 9.002 15.529 -12.400 1.00 88.19 611 GLY A C 1
ATOM 4724 O O . GLY A 1 611 ? 9.924 16.114 -11.829 1.00 88.19 611 GLY A O 1
ATOM 4725 N N . SER A 1 612 ? 8.020 16.183 -13.028 1.00 89.38 612 SER A N 1
ATOM 4726 C CA . SER A 1 612 ? 7.905 17.641 -13.030 1.00 89.38 612 SER A CA 1
ATOM 4727 C C . SER A 1 612 ? 7.510 18.171 -11.650 1.00 89.38 612 SER A C 1
ATOM 4729 O O . SER A 1 612 ? 6.732 17.554 -10.918 1.00 89.38 612 SER A O 1
ATOM 4731 N N . GLU A 1 613 ? 8.054 19.327 -11.271 1.00 88.44 613 GLU A N 1
ATOM 4732 C CA . GLU A 1 613 ? 7.621 20.026 -10.062 1.00 88.44 613 GLU A CA 1
ATOM 4733 C C . GLU A 1 613 ? 6.221 20.605 -10.275 1.00 88.44 613 GLU A C 1
ATOM 4735 O O . GLU A 1 613 ? 5.972 21.390 -11.192 1.00 88.44 613 GLU A O 1
ATOM 4740 N N . LEU A 1 614 ? 5.299 20.216 -9.405 1.00 84.25 614 LEU A N 1
ATOM 4741 C CA . LEU A 1 614 ? 3.974 20.798 -9.311 1.00 84.25 614 LEU A CA 1
ATOM 4742 C C . LEU A 1 614 ? 4.059 22.128 -8.565 1.00 84.25 614 LEU A C 1
ATOM 4744 O O . LEU A 1 614 ? 4.920 22.323 -7.705 1.00 84.25 614 LEU A O 1
ATOM 4748 N N . ALA A 1 615 ? 3.132 23.036 -8.875 1.00 77.94 615 ALA A N 1
ATOM 4749 C CA . ALA A 1 615 ? 3.035 24.307 -8.172 1.00 77.94 615 ALA A CA 1
ATOM 4750 C C . ALA A 1 615 ? 2.962 24.083 -6.654 1.00 77.94 615 ALA A C 1
ATOM 4752 O O . ALA A 1 615 ? 2.232 23.210 -6.184 1.00 77.94 615 ALA A O 1
ATOM 4753 N N . GLU A 1 616 ? 3.715 24.895 -5.913 1.00 76.31 616 GLU A N 1
ATOM 4754 C CA . GLU A 1 616 ? 3.701 24.930 -4.453 1.00 76.31 616 GLU A CA 1
ATOM 4755 C C . GLU A 1 616 ? 2.260 25.040 -3.943 1.00 76.31 616 GLU A C 1
ATOM 4757 O O . GLU A 1 616 ? 1.490 25.898 -4.392 1.00 76.31 616 GLU A O 1
ATOM 4762 N N . PHE A 1 617 ? 1.893 24.177 -2.999 1.00 72.81 617 PHE A N 1
ATOM 4763 C CA . PHE A 1 617 ? 0.586 24.229 -2.359 1.00 72.81 617 PHE A CA 1
ATOM 4764 C C . PHE A 1 617 ? 0.746 24.255 -0.845 1.00 72.81 617 PHE A C 1
ATOM 4766 O O . PHE A 1 617 ? 1.547 23.538 -0.252 1.00 72.81 617 PHE A O 1
ATOM 4773 N N . SER A 1 618 ? -0.026 25.118 -0.195 1.00 67.06 618 SER A N 1
ATOM 4774 C CA . SER A 1 618 ? 0.018 25.296 1.249 1.00 67.06 618 SER A CA 1
ATOM 4775 C C . SER A 1 618 ? -0.802 24.207 1.934 1.00 67.06 618 SER A C 1
ATOM 4777 O O . SER A 1 618 ? -2.021 24.303 2.087 1.00 67.06 618 SER A O 1
ATOM 4779 N N . VAL A 1 619 ? -0.116 23.157 2.377 1.00 67.44 619 VAL A N 1
ATOM 4780 C CA . VAL A 1 619 ? -0.676 22.192 3.322 1.00 67.44 619 VAL A CA 1
ATOM 4781 C C . VAL A 1 619 ? -0.532 22.783 4.718 1.00 67.44 619 VAL A C 1
ATOM 4783 O O . VAL A 1 619 ? 0.571 22.977 5.222 1.00 67.44 619 VAL A O 1
ATOM 4786 N N . LEU A 1 620 ? -1.659 23.076 5.361 1.00 66.19 620 LEU A N 1
ATOM 4787 C CA . LEU A 1 620 ? -1.651 23.635 6.713 1.00 66.19 620 LEU A CA 1
ATOM 4788 C C . LEU A 1 620 ? -1.239 22.588 7.761 1.00 66.19 620 LEU A C 1
ATOM 4790 O O . LEU A 1 620 ? -0.774 22.957 8.832 1.00 66.19 620 LEU A O 1
ATOM 4794 N N . GLY A 1 621 ? -1.405 21.295 7.467 1.00 62.97 621 GLY A N 1
ATOM 4795 C CA . GLY A 1 621 ? -1.217 20.182 8.400 1.00 62.97 621 GLY A CA 1
ATOM 4796 C C . GLY A 1 621 ? 0.119 19.439 8.355 1.00 62.97 621 GLY A C 1
ATOM 4797 O O . GLY A 1 621 ? 0.858 19.455 7.376 1.00 62.97 621 GLY A O 1
ATOM 4798 N N . THR A 1 622 ? 0.411 18.727 9.447 1.00 62.09 622 THR A N 1
ATOM 4799 C CA . THR A 1 622 ? 1.568 17.820 9.566 1.00 62.09 622 THR A CA 1
ATOM 4800 C C . THR A 1 622 ? 1.276 16.428 9.009 1.00 62.09 622 THR A C 1
ATOM 4802 O O . THR A 1 622 ? 2.209 15.696 8.690 1.00 62.09 622 THR A O 1
ATOM 4805 N N . ILE A 1 623 ? -0.004 16.062 8.914 1.00 65.69 623 ILE A N 1
ATOM 4806 C CA . ILE A 1 623 ? -0.463 14.791 8.356 1.00 65.69 623 ILE A CA 1
ATOM 4807 C C . ILE A 1 623 ? -1.281 15.089 7.118 1.00 65.69 623 ILE A C 1
ATOM 4809 O O . ILE A 1 623 ? -2.104 16.001 7.140 1.00 65.69 623 ILE A O 1
ATOM 4813 N N . VAL A 1 624 ? -1.029 14.318 6.069 1.00 66.75 624 VAL A N 1
ATOM 4814 C CA . VAL A 1 624 ? -1.695 14.414 4.778 1.00 66.75 624 VAL A CA 1
ATOM 4815 C C . VAL A 1 624 ? -2.140 13.013 4.399 1.00 66.75 624 VAL A C 1
ATOM 4817 O O . VAL A 1 624 ? -1.305 12.110 4.356 1.00 66.75 624 VAL A O 1
ATOM 4820 N N . PHE A 1 625 ? -3.430 12.837 4.143 1.00 70.06 625 PHE A N 1
ATOM 4821 C CA . PHE A 1 625 ? -3.986 11.612 3.576 1.00 70.06 625 PHE A CA 1
ATOM 4822 C C . PHE A 1 625 ? -4.937 11.973 2.432 1.00 70.06 625 PHE A C 1
ATOM 4824 O O . PHE A 1 625 ? -5.539 13.047 2.425 1.00 70.06 625 PHE A O 1
ATOM 4831 N N . GLU A 1 626 ? -5.025 11.104 1.428 1.00 62.88 626 GLU A N 1
ATOM 4832 C CA . GLU A 1 626 ? -5.876 11.322 0.258 1.00 62.88 626 GLU A CA 1
ATOM 4833 C C . GLU A 1 626 ? -7.227 10.636 0.449 1.00 62.88 626 GLU A C 1
ATOM 4835 O O . GLU A 1 626 ? -7.280 9.453 0.780 1.00 62.88 626 GLU A O 1
ATOM 4840 N N . THR A 1 627 ? -8.315 11.374 0.227 1.00 58.59 627 THR A N 1
ATOM 4841 C CA . THR A 1 627 ? -9.689 10.891 0.325 1.00 58.59 627 THR A CA 1
ATOM 4842 C C . THR A 1 627 ? -10.449 11.103 -0.977 1.00 58.59 627 THR A C 1
ATOM 4844 O O . THR A 1 627 ? -10.716 12.246 -1.325 1.00 58.59 627 THR A O 1
ATOM 4847 N N . ALA A 1 628 ? -10.811 10.033 -1.699 1.00 58.16 628 ALA A N 1
ATOM 4848 C CA . ALA A 1 628 ? -11.640 10.108 -2.916 1.00 58.16 628 ALA A CA 1
ATOM 4849 C C . ALA A 1 628 ? -11.191 11.198 -3.922 1.00 58.16 628 ALA A C 1
ATOM 4851 O O . ALA A 1 628 ? -12.003 11.905 -4.511 1.00 58.16 628 ALA A O 1
ATOM 4852 N N . GLY A 1 629 ? -9.873 11.363 -4.092 1.00 64.69 629 GLY A N 1
ATOM 4853 C CA . GLY A 1 629 ? -9.295 12.379 -4.971 1.00 64.69 629 GLY A CA 1
ATOM 4854 C C . GLY A 1 629 ? -9.119 13.769 -4.347 1.00 64.69 629 GLY A C 1
ATOM 4855 O O . GLY A 1 629 ? -8.804 14.710 -5.073 1.00 64.69 629 GLY A O 1
ATOM 4856 N N . GLU A 1 630 ? -9.263 13.913 -3.035 1.00 72.38 630 GLU A N 1
ATOM 4857 C CA . GLU A 1 630 ? -9.033 15.150 -2.286 1.00 72.38 630 GLU A CA 1
ATOM 4858 C C . GLU A 1 630 ? -7.899 14.967 -1.284 1.00 72.38 630 GLU A C 1
ATOM 4860 O O . GLU A 1 630 ? -7.739 13.903 -0.698 1.00 72.38 630 GLU A O 1
ATOM 4865 N N . ILE A 1 631 ? -7.102 16.008 -1.066 1.00 74.44 631 ILE A N 1
ATOM 4866 C CA . ILE A 1 631 ? -6.020 15.964 -0.085 1.00 74.44 631 ILE A CA 1
ATOM 4867 C C . ILE A 1 631 ? -6.572 16.526 1.219 1.00 74.44 631 ILE A C 1
ATOM 4869 O O . ILE A 1 631 ? -6.935 17.700 1.282 1.00 74.44 631 ILE A O 1
ATOM 4873 N N . VAL A 1 632 ? -6.631 15.712 2.269 1.00 76.31 632 VAL A N 1
ATOM 4874 C CA . VAL A 1 632 ? -7.007 16.172 3.605 1.00 76.31 632 VAL A CA 1
ATOM 4875 C C . VAL A 1 632 ? -5.748 16.306 4.443 1.00 76.31 632 VAL A C 1
ATOM 4877 O O . VAL A 1 632 ? -4.944 15.380 4.546 1.00 76.31 632 VAL A O 1
ATOM 4880 N N . SER A 1 633 ? -5.574 17.475 5.051 1.00 78.75 633 SER A N 1
ATOM 4881 C CA . SER A 1 633 ? -4.475 17.742 5.967 1.00 78.75 633 SER A CA 1
ATOM 4882 C C . SER A 1 633 ? -4.965 18.001 7.382 1.00 78.75 633 SER A C 1
ATOM 4884 O O . SER A 1 633 ? -5.992 18.642 7.582 1.00 78.75 633 SER A O 1
ATOM 4886 N N . ALA A 1 634 ? -4.236 17.506 8.381 1.00 77.50 634 ALA A N 1
ATOM 4887 C CA . ALA A 1 634 ? -4.558 17.716 9.789 1.00 77.50 634 ALA A CA 1
ATOM 4888 C C . ALA A 1 634 ? -3.477 18.557 10.482 1.00 77.50 634 ALA A C 1
ATOM 4890 O O . ALA A 1 634 ? -2.290 18.220 10.460 1.00 77.50 634 ALA A O 1
ATOM 4891 N N . LEU A 1 635 ? -3.893 19.644 11.130 1.00 80.81 635 LEU A N 1
ATOM 4892 C CA . LEU A 1 635 ? -3.050 20.539 11.934 1.00 80.81 635 LEU A CA 1
ATOM 4893 C C . LEU A 1 635 ? -3.622 20.649 13.344 1.00 80.81 635 LEU A C 1
ATOM 4895 O O . LEU A 1 635 ? -4.809 20.913 13.555 1.00 80.81 635 LEU A O 1
ATOM 4899 N N . ARG A 1 636 ? -2.744 20.529 14.336 1.00 74.69 636 ARG A N 1
ATOM 4900 C CA . ARG A 1 636 ? -3.102 20.827 15.718 1.00 74.69 636 ARG A CA 1
ATOM 4901 C C . ARG A 1 636 ? -3.152 22.339 15.946 1.00 74.69 636 ARG A C 1
ATOM 4903 O O . ARG A 1 636 ? -2.168 23.042 15.746 1.00 74.69 636 ARG A O 1
ATOM 4910 N N . MET A 1 637 ? -4.263 22.810 16.497 1.00 79.69 637 MET A N 1
ATOM 4911 C CA . MET A 1 637 ? -4.486 24.180 16.947 1.00 79.69 637 MET A CA 1
ATOM 4912 C C . MET A 1 637 ? -4.762 24.200 18.454 1.00 79.69 637 MET A C 1
ATOM 4914 O O . MET A 1 637 ? -5.904 24.030 18.872 1.00 79.69 637 MET A O 1
ATOM 4918 N N . LYS A 1 638 ? -3.741 24.437 19.289 1.00 81.69 638 LYS A N 1
ATOM 4919 C CA . LYS A 1 638 ? -3.866 24.480 20.765 1.00 81.69 638 LYS A CA 1
ATOM 4920 C C . LYS A 1 638 ? -4.576 23.228 21.332 1.00 81.69 638 LYS A C 1
ATOM 4922 O O . LYS A 1 638 ? -3.939 22.179 21.462 1.00 81.69 638 LYS A O 1
ATOM 4927 N N . SER A 1 639 ? -5.871 23.348 21.640 1.00 80.25 639 SER A N 1
ATOM 4928 C CA . SER A 1 639 ? -6.772 22.324 22.191 1.00 80.25 639 SER A CA 1
ATOM 4929 C C . SER A 1 639 ? -7.677 21.661 21.146 1.00 80.25 639 SER A C 1
ATOM 4931 O O . SER A 1 639 ? -8.652 21.007 21.506 1.00 80.25 639 SER A O 1
ATOM 4933 N N . LYS A 1 640 ? -7.408 21.850 19.851 1.00 84.94 640 LYS A N 1
ATOM 4934 C CA . LYS A 1 640 ? -8.174 21.242 18.760 1.00 84.94 640 LYS A CA 1
ATOM 4935 C C . LYS A 1 640 ? -7.268 20.649 17.686 1.00 84.94 640 LYS A C 1
ATOM 4937 O O . LYS A 1 640 ? -6.117 21.060 17.540 1.00 84.94 640 LYS A O 1
ATOM 4942 N N . ILE A 1 641 ? -7.795 19.711 16.913 1.00 81.44 641 ILE A N 1
ATOM 4943 C CA . ILE A 1 641 ? -7.212 19.237 15.655 1.00 81.44 641 ILE A CA 1
ATOM 4944 C C . ILE A 1 641 ? -8.134 19.728 14.552 1.00 81.44 641 ILE A C 1
ATOM 4946 O O . ILE A 1 641 ? -9.303 19.355 14.531 1.00 81.44 641 ILE A O 1
ATOM 4950 N N . GLY A 1 642 ? -7.648 20.611 13.688 1.00 82.75 642 GLY A N 1
ATOM 4951 C CA . GLY A 1 642 ? -8.378 20.954 12.478 1.00 82.75 642 GLY A CA 1
ATOM 4952 C C . GLY A 1 642 ? -8.067 19.954 11.368 1.00 82.75 642 GLY A C 1
ATOM 4953 O O . GLY A 1 642 ? -6.979 19.375 11.331 1.00 82.75 642 GLY A O 1
ATOM 4954 N N . PHE A 1 643 ? -9.016 19.779 10.464 1.00 80.12 643 PHE A N 1
ATOM 4955 C CA . PHE A 1 643 ? -8.842 19.059 9.212 1.00 80.12 643 PHE A CA 1
ATOM 4956 C C . PHE A 1 643 ? -9.165 20.018 8.088 1.00 80.12 643 PHE A C 1
ATOM 4958 O O . PHE A 1 643 ? -10.211 20.662 8.124 1.00 80.12 643 PHE A O 1
ATOM 4965 N N . TRP A 1 644 ? -8.281 20.127 7.111 1.00 81.62 644 TRP A N 1
ATOM 4966 C CA . TRP A 1 644 ? -8.421 21.026 5.982 1.00 81.62 644 TRP A CA 1
ATOM 4967 C C . TRP A 1 644 ? -8.432 20.238 4.692 1.00 81.62 644 TRP A C 1
ATOM 4969 O O . TRP A 1 644 ? -7.582 19.379 4.474 1.00 81.62 644 TRP A O 1
ATOM 4979 N N . LYS A 1 645 ? -9.365 20.593 3.821 1.00 80.06 645 LYS A N 1
ATOM 4980 C CA . LYS A 1 645 ? -9.359 20.199 2.426 1.00 80.06 645 LYS A CA 1
ATOM 4981 C C . LYS A 1 645 ? -8.347 21.074 1.711 1.00 80.06 645 LYS A C 1
ATOM 4983 O O . LYS A 1 645 ? -8.517 22.294 1.640 1.00 80.06 645 LYS A O 1
ATOM 4988 N N . THR A 1 646 ? -7.294 20.453 1.214 1.00 72.56 646 THR A N 1
ATOM 4989 C CA . THR A 1 646 ? -6.300 21.102 0.375 1.00 72.56 646 THR A CA 1
ATOM 4990 C C . THR A 1 646 ? -6.700 20.852 -1.081 1.00 72.56 646 THR A C 1
ATOM 4992 O O . THR A 1 646 ? -6.737 19.696 -1.513 1.00 72.56 646 THR A O 1
ATOM 4995 N N . PRO A 1 647 ? -7.072 21.899 -1.840 1.00 65.56 647 PRO A N 1
ATOM 4996 C CA . PRO A 1 647 ? -7.417 21.741 -3.246 1.00 65.56 647 PRO A CA 1
ATOM 4997 C C . PRO A 1 647 ? -6.222 21.170 -4.015 1.00 65.56 647 PRO A C 1
ATOM 4999 O O . PRO A 1 647 ? -5.075 21.544 -3.758 1.00 65.56 647 PRO A O 1
ATOM 5002 N N . LYS A 1 648 ? -6.491 20.262 -4.961 1.00 67.38 648 LYS A N 1
ATOM 5003 C CA . LYS A 1 648 ? -5.455 19.767 -5.871 1.00 67.38 648 LYS A CA 1
ATOM 5004 C C . LYS A 1 648 ? -4.855 20.958 -6.636 1.00 67.38 648 LYS A C 1
ATOM 5006 O O . LYS A 1 648 ? -5.609 21.844 -7.046 1.00 67.38 648 LYS A O 1
ATOM 5011 N N . PRO A 1 649 ? -3.527 20.998 -6.841 1.00 64.25 649 PRO A N 1
ATOM 5012 C CA . PRO A 1 649 ? -2.911 21.925 -7.784 1.00 64.25 649 PRO A CA 1
ATOM 5013 C C . PRO A 1 649 ? -3.687 21.919 -9.109 1.00 64.25 649 PRO A C 1
ATOM 5015 O O . PRO A 1 649 ? -4.012 20.839 -9.598 1.00 64.25 649 PRO A O 1
ATOM 5018 N N . ARG A 1 650 ? -3.984 23.088 -9.702 1.00 59.50 650 ARG A N 1
ATOM 5019 C CA . ARG A 1 650 ? -4.733 23.173 -10.980 1.00 59.50 650 ARG A CA 1
ATOM 5020 C C . ARG A 1 650 ? -4.108 22.297 -12.075 1.00 59.50 650 ARG A C 1
ATOM 5022 O O . ARG A 1 650 ? -4.824 21.662 -12.834 1.00 59.50 650 ARG A O 1
ATOM 5029 N N . THR A 1 651 ? -2.781 22.173 -12.077 1.00 58.50 651 THR A N 1
ATOM 5030 C CA . THR A 1 651 ? -2.028 21.304 -12.995 1.00 58.50 651 THR A CA 1
ATOM 5031 C C . THR A 1 651 ? -2.345 19.811 -12.860 1.00 58.50 651 THR A C 1
ATOM 5033 O O . THR A 1 651 ? -2.128 19.079 -13.812 1.00 58.50 651 THR A O 1
ATOM 5036 N N . LEU A 1 652 ? -2.864 19.356 -11.714 1.00 56.69 652 LEU A N 1
ATOM 5037 C CA . LEU A 1 652 ? -3.335 17.981 -11.497 1.00 56.69 652 LEU A CA 1
ATOM 5038 C C . LEU A 1 652 ? -4.827 17.788 -11.823 1.00 56.69 652 LEU A C 1
ATOM 5040 O O . LEU A 1 652 ? -5.303 16.659 -11.767 1.00 56.69 652 LEU A O 1
ATOM 5044 N N . GLN A 1 653 ? -5.586 18.859 -12.080 1.00 56.00 653 GLN A N 1
ATOM 5045 C CA . GLN A 1 653 ? -6.999 18.764 -12.477 1.00 56.00 653 GLN A CA 1
ATOM 5046 C C . GLN A 1 653 ? -7.175 18.650 -13.997 1.00 56.00 653 GLN A C 1
ATOM 5048 O O . GLN A 1 653 ? -8.212 18.176 -14.447 1.00 56.00 653 GLN A O 1
ATOM 5053 N N . GLU A 1 654 ? -6.179 19.089 -14.771 1.00 49.94 654 GLU A N 1
ATOM 5054 C CA . GLU A 1 654 ? -6.217 19.128 -16.241 1.00 49.94 654 GLU A CA 1
ATOM 5055 C C . GLU A 1 654 ? -5.487 17.944 -16.913 1.00 49.94 654 GLU A C 1
ATOM 5057 O O . GLU A 1 654 ? -5.517 17.831 -18.138 1.00 49.94 654 GLU A O 1
ATOM 5062 N N . SER A 1 655 ? -4.845 17.068 -16.128 1.00 46.16 655 SER A N 1
ATOM 5063 C CA . SER A 1 655 ? -4.127 15.856 -16.568 1.00 46.16 655 SER A CA 1
ATOM 5064 C C . SER A 1 655 ? -4.893 14.590 -16.216 1.00 46.16 655 SER A C 1
ATOM 5066 O O . SER A 1 655 ? -4.936 13.673 -17.063 1.00 46.16 655 SER A O 1
#

Solvent-accessible surface area (backbone atoms only — not comparable to full-atom values): 38822 Å² total; per-residue (Å²): 131,86,50,65,54,59,44,31,53,50,30,43,54,41,37,57,51,31,44,54,53,49,54,56,47,30,73,75,30,73,86,43,34,73,70,44,47,57,46,47,50,49,39,52,55,42,39,52,53,36,51,50,50,36,52,54,44,71,76,38,67,88,77,57,56,69,71,58,52,53,49,51,46,53,50,43,54,50,48,39,50,53,42,49,53,50,39,51,56,52,57,77,30,65,66,98,59,17,66,60,43,38,74,75,72,39,51,69,56,50,52,54,50,42,57,49,51,52,52,50,43,54,50,52,50,54,51,47,53,51,50,51,50,52,52,52,50,52,53,44,72,75,41,96,78,69,84,76,57,60,64,57,56,50,51,53,48,54,52,52,56,52,49,55,54,53,56,64,71,70,59,79,96,53,85,92,45,49,73,61,50,54,52,49,51,57,46,53,51,51,51,51,51,55,53,47,58,70,69,63,76,77,81,87,86,83,84,88,87,82,89,86,79,91,88,82,95,81,88,88,86,91,86,82,84,90,86,90,85,92,86,86,89,87,84,83,84,83,87,85,86,88,85,90,87,87,85,89,87,88,88,86,87,83,83,90,82,87,78,91,78,86,87,80,89,80,87,83,80,88,79,90,77,84,86,79,91,74,80,91,66,83,82,73,86,69,80,76,59,44,79,75,45,72,40,84,36,95,50,59,78,65,29,62,32,73,42,47,91,77,31,35,36,40,34,34,26,72,79,27,42,34,38,33,29,34,62,80,79,64,41,82,73,45,79,44,82,53,88,61,84,74,53,99,50,41,43,46,45,60,32,82,55,43,71,51,30,34,38,38,35,34,48,81,52,66,31,49,73,85,40,71,48,59,49,39,30,34,60,81,80,69,41,74,52,50,75,46,46,93,65,74,42,40,48,78,42,58,76,43,69,31,38,79,30,57,33,35,35,29,36,42,55,57,49,29,36,33,39,32,50,65,86,54,58,96,90,49,68,24,56,42,44,77,33,59,62,78,44,43,28,72,55,95,63,86,75,68,80,90,70,60,58,40,54,69,45,76,47,55,46,34,83,45,29,37,40,34,31,22,38,20,76,55,79,84,57,98,67,97,64,78,95,48,55,38,41,35,42,36,34,29,36,46,44,65,75,73,66,60,94,86,57,74,82,71,54,70,76,54,67,65,21,65,68,27,36,35,56,14,42,72,73,26,78,44,77,50,61,75,59,48,42,80,75,49,76,50,64,41,55,96,75,39,34,37,37,39,34,24,32,39,71,48,96,88,48,95,68,46,53,34,36,38,38,33,28,33,53,78,84,52,45,74,65,34,75,39,78,46,62,78,64,48,39,86,46,63,70,50,103,62,26,46,30,28,29,39,83,86,56,45,30,38,33,27,33,69,83,70,49,47,76,44,71,74,44,76,54,85,30,89,43,68,50,67,35,98,90,38,40,38,22,38,29,80,53,96,53,27,37,37,32,27,42,34,75,76,51,70,80,70,75,79,109